Protein AF-A0A7X5YCI5-F1 (afdb_monomer_lite)

Foldseek 3Di:
DDDDDDDDDDDDDDDDDPDDDPDDPQADAFAEEEEAAALVDDFQACAPQAQPLFFPVCRNVQRNVFQVLQQVLNVVHYPHYDYDYLAPDDPVVCVVGLEYEYLHHHQFPPPDPVVVCPPDDDDDPDPSHYDFVVCQLLTARDDLPDFHQYEYAFCCQQRNCRLVQALSHFFDQFFWQKWFPAPCVPQLNVDPDDFDFDWDWAQDAPQQLDALNNLLPARTGTITGFWQFIQQQQVSRGDGTFGWGDQALQCPPNQKDARIGGRGNHYRSIGCWMGHQSYTYNRHHDRNVGTDPNNSSSVVSVRVVSSVRGRRHGQFGFQAPQQHDLVSLVSLLCLPDPVSLVSSLNRLVSNQVVLVVLLVVVVVCVVVVHDDRSVSVSRNPDDRDDSDDSQVSNCVHCVVVCVVVVHPDSVSVSVVSVLQSQQWADRQFDRPIDGNPLCVVVVHGQFPCVLLVCLLVLCPDDPVSNVSSVVSCVQAEPDDDPHSVVSVVVCVVQVVQWGFGRSRRSYTTRSVVGDRSDSDPPPDDDADSQRQWDWDWEDDPQKIKIKIFGHAQKKKWCFQAPDRPFKHKDKDKDADPQKDFPDDKAFDWFDQDPVGSRTGIDHGMGMIMTGMGGRPPGRADWMKMWIWIWMDGPRGIHPIGTDIDTHHDD

InterPro domains:
  IPR028250 Thiol:disulfide interchange protein DsbD, N-terminal domain [PF11412] (538-647)
  IPR036929 Thiol:disulfide interchange protein DsbD, N-terminal domain superfamily [G3DSA:2.60.40.1250] (527-650)

Secondary structure (DSSP, 8-state):
------------------------SS-EEEEEEEEE--TTSPPPPSBTTTBTTS-HHHHHHHHHHHHHHHHHHHHHHEEEEEEEEGGG--GGGGGG-SEEEESSPPPPSBS-HHHHHHHH-SS----TT---HHHHHHSB-S-TT----EEEETTHHHHHTTTTT-SS--SEEEE-SEEES--TTSGGGTSSS------EEEEPPTTTTSSGGGTT--SEEEEEE-BSS-TTTSGGG----EEEB--TTTTGGGSEEEEEEESSSS-TT-BSEEEETTEEEE-----GGGB-HHHHHHHHHHHHHHGGGTT---SS--SSTTBPPTHHHHHHHHTTSHHHHHHHHHHHHHHHHHHHHHHHHHHHHHHTTPPPPHHHHHHHSSPPPP---HHHHHHHHHHHHHHHTT-SSHHHHHHHHHHHGGGEEE-BSSS-EEE-HHHHHHT--TT-THHHHHHHHHTTS-HHHHHHHHHHHHHH-S---SSHHHHHHHHHHHGGGEEEETTTTSEEEETTT-PPP----TT--S--SSS-EEEEEEEETTEEEEEEEE-TT-EEEEE-TTT----B-EEEEEPPTTEEE-SS-B-PPPEEPSS-TTSEEEESEEEEEEEEEE-TTS--SEEEEEEEE-EE-SS-BPPPEEEEEEEE--

Radius of gyration: 28.03 Å; chains: 1; bounding box: 69×116×70 Å

Sequence (650 aa):
MKGIVLCLMFVTLFLVAGGCHRGTDGKQGLKVLYVGFNPDRELPPRNFAHGAGIAESRYEKDMRERMPAFEKLLKQYFVKVQTVDARDYEESMTEEFDVIVFDGVPEPVYPKQEEAETELAPVAKKLADVVDTKALFAAHYFSDQYNKPTLFVGDKAGILGAALGLKLNWYCRCLDAHAYDVRGDHPIFQGPLPVDMTYERRLAPSSAISGVEGVTTPGVMDMWRVQTEGYREGGRERYRQGLVAFGDGFEENGDGERIAGGVSDKYRNAVAIGRHGNFFMWGFAADPNYMTETAQRVFINAICYISKFDGKVPVTRKYENGYVTREKLRQQLALFERDTFEHYREARMTYNEKLMELKREVEDLNAAGKEVPGDLMGQAWPQPQKVMEYEEYLNSYLKRDRERAGCSDAEEYRVYLKENMDYFYGGTGNFSFRVDRDLKQLGIAVGDVKGLERAIELLEGSPEEREKGERLLARYSMENFSTAAEWKTWLDEVRDRLIFSEACGYKFVDKVKGMAINWIDKTQGGVQQDNPVSVLAMRIGKEIQVQFTMKEGFHIYANSGEEGAYVLTDVKFEYPRGIEPDGKLKVPEGKAYEADSKVKIYEKKVTLVQPVKVIPADNKGVIICTVTYQACDDMICMPPVTEEIEVINL

pLDDT: mean 86.97, std 15.8, range [31.59, 98.94]

Organism: NCBI:txid1472417

Structure (mmCIF, N/CA/C/O backbone):
data_AF-A0A7X5YCI5-F1
#
_entry.id   AF-A0A7X5YCI5-F1
#
loop_
_atom_site.group_PDB
_atom_site.id
_atom_site.type_symbol
_atom_site.label_atom_id
_atom_site.label_alt_id
_atom_site.label_comp_id
_atom_site.label_asym_id
_atom_site.label_entity_id
_atom_site.label_seq_id
_atom_site.pdbx_PDB_ins_code
_atom_site.Cartn_x
_atom_site.Cartn_y
_atom_site.Cartn_z
_atom_site.occupancy
_atom_site.B_iso_or_equiv
_atom_site.auth_seq_id
_atom_site.auth_comp_id
_atom_site.auth_asym_id
_atom_site.auth_atom_id
_atom_site.pdbx_PDB_model_num
ATOM 1 N N . MET A 1 1 ? 21.702 -68.987 7.367 1.00 32.66 1 MET A N 1
ATOM 2 C CA . MET A 1 1 ? 22.546 -69.324 6.199 1.00 32.66 1 MET A CA 1
ATOM 3 C C . MET A 1 1 ? 21.652 -69.390 4.968 1.00 32.66 1 MET A C 1
ATOM 5 O O . MET A 1 1 ? 20.664 -70.097 5.043 1.00 32.66 1 MET A O 1
ATOM 9 N N . LYS A 1 2 ? 21.979 -68.589 3.937 1.00 34.81 2 LYS A N 1
ATOM 10 C CA . LYS A 1 2 ? 21.773 -68.738 2.470 1.00 34.81 2 LYS A CA 1
ATOM 11 C C . LYS A 1 2 ? 20.627 -69.670 1.981 1.00 34.81 2 LYS A C 1
ATOM 13 O O . LYS A 1 2 ? 20.620 -70.827 2.357 1.00 34.81 2 LYS A O 1
ATOM 18 N N . GLY A 1 3 ? 19.727 -69.303 1.060 1.00 33.97 3 GLY A N 1
ATOM 19 C CA . GLY A 1 3 ? 19.603 -68.102 0.234 1.00 33.97 3 GLY A CA 1
ATOM 20 C C . GLY A 1 3 ? 18.563 -68.235 -0.904 1.00 33.97 3 GLY A C 1
ATOM 21 O O . GLY A 1 3 ? 17.987 -69.295 -1.101 1.00 33.97 3 GLY A O 1
ATOM 22 N N . ILE A 1 4 ? 18.434 -67.120 -1.641 1.00 40.03 4 ILE A N 1
ATOM 23 C CA . ILE A 1 4 ? 18.065 -66.926 -3.064 1.00 40.03 4 ILE A CA 1
ATOM 24 C C . ILE A 1 4 ? 16.577 -67.039 -3.496 1.00 40.03 4 ILE A C 1
ATOM 26 O O . ILE A 1 4 ? 16.079 -68.096 -3.854 1.00 40.03 4 ILE A O 1
ATOM 30 N N . VAL A 1 5 ? 15.925 -65.862 -3.504 1.00 40.59 5 VAL A N 1
ATOM 31 C CA . VAL A 1 5 ? 15.206 -65.153 -4.601 1.00 40.59 5 VAL A CA 1
ATOM 32 C C . VAL A 1 5 ? 14.503 -65.969 -5.702 1.00 40.59 5 VAL A C 1
ATOM 34 O O . VAL A 1 5 ? 15.175 -66.493 -6.583 1.00 40.59 5 VAL A O 1
ATOM 37 N N . LEU A 1 6 ? 13.163 -65.867 -5.761 1.00 32.28 6 LEU A N 1
ATOM 38 C CA . LEU A 1 6 ? 12.373 -65.525 -6.964 1.00 32.28 6 LEU A CA 1
ATOM 39 C C . LEU A 1 6 ? 10.900 -65.275 -6.556 1.00 32.28 6 LEU A C 1
ATOM 41 O O . LEU A 1 6 ? 10.230 -66.207 -6.125 1.00 32.28 6 LEU A O 1
ATOM 45 N N . CYS A 1 7 ? 10.373 -64.054 -6.693 1.00 32.34 7 CYS A N 1
ATOM 46 C CA . CYS A 1 7 ? 8.926 -63.805 -6.601 1.00 32.34 7 CYS A CA 1
ATOM 47 C C . CYS A 1 7 ? 8.469 -63.018 -7.829 1.00 32.34 7 CYS A C 1
ATOM 49 O O . CYS A 1 7 ? 8.854 -61.867 -8.028 1.00 32.34 7 CYS A O 1
ATOM 51 N N . LEU A 1 8 ? 7.696 -63.710 -8.666 1.00 32.16 8 LEU A N 1
ATOM 52 C CA . LEU A 1 8 ? 7.085 -63.231 -9.896 1.00 32.16 8 LEU A CA 1
ATOM 53 C C . LEU A 1 8 ? 5.901 -62.294 -9.622 1.00 32.16 8 LEU A C 1
ATOM 55 O O . LEU A 1 8 ? 5.153 -62.453 -8.660 1.00 32.16 8 LEU A O 1
ATOM 59 N N . MET A 1 9 ? 5.754 -61.352 -10.550 1.00 32.72 9 MET A N 1
ATOM 60 C CA . MET A 1 9 ? 4.709 -60.344 -10.689 1.00 32.72 9 MET A CA 1
ATOM 61 C C . MET A 1 9 ? 3.277 -60.893 -10.587 1.00 32.72 9 MET A C 1
ATOM 63 O O . MET A 1 9 ? 2.919 -61.846 -11.274 1.00 32.72 9 MET A O 1
ATOM 67 N N . PHE A 1 10 ? 2.430 -60.164 -9.860 1.00 33.22 10 PHE A N 1
ATOM 68 C CA . PHE A 1 10 ? 0.986 -60.099 -10.086 1.00 33.22 10 PHE A CA 1
ATOM 69 C C . PHE A 1 10 ? 0.572 -58.621 -10.049 1.00 33.22 10 PHE A C 1
ATOM 71 O O . PHE A 1 10 ? 0.452 -58.028 -8.982 1.00 33.22 10 PHE A O 1
ATOM 78 N N . VAL A 1 11 ? 0.387 -58.013 -11.222 1.00 33.44 11 VAL A N 1
ATOM 79 C CA . VAL A 1 11 ? -0.356 -56.754 -11.376 1.00 33.44 11 VAL A CA 1
ATOM 80 C C . VAL A 1 11 ? -1.440 -57.027 -12.406 1.00 33.44 11 VAL A C 1
ATOM 82 O O . VAL A 1 11 ? -1.183 -57.141 -13.602 1.00 33.44 11 VAL A O 1
ATOM 85 N N . THR A 1 12 ? -2.656 -57.214 -11.908 1.00 35.19 12 THR A N 1
ATOM 86 C CA . THR A 1 12 ? -3.876 -57.358 -12.696 1.00 35.19 12 THR A CA 1
ATOM 87 C C . THR A 1 12 ? -4.297 -56.011 -13.274 1.00 35.19 12 THR A C 1
ATOM 89 O O . THR A 1 12 ? -4.582 -55.065 -12.543 1.00 35.19 12 THR A O 1
ATOM 92 N N . LEU A 1 13 ? -4.349 -55.979 -14.606 1.00 33.69 13 LEU A N 1
ATOM 93 C CA . LEU A 1 13 ? -5.060 -55.027 -15.454 1.00 33.69 13 LEU A CA 1
ATOM 94 C C . LEU A 1 13 ? -6.513 -54.814 -14.988 1.00 33.69 13 LEU A C 1
ATOM 96 O O . LEU A 1 13 ? -7.266 -55.779 -14.880 1.00 33.69 13 LEU A O 1
ATOM 100 N N . PHE A 1 14 ? -6.934 -53.553 -14.890 1.00 33.94 14 PHE A N 1
ATOM 101 C CA . PHE A 1 14 ? -8.305 -53.141 -15.203 1.00 33.94 14 PHE A CA 1
ATOM 102 C C . PHE A 1 14 ? -8.245 -51.994 -16.221 1.00 33.94 14 PHE A C 1
ATOM 104 O O . PHE A 1 14 ? -7.884 -50.865 -15.902 1.00 33.94 14 PHE A O 1
ATOM 111 N N . LEU A 1 15 ? -8.556 -52.335 -17.474 1.00 37.44 15 LEU A N 1
ATOM 112 C CA . LEU A 1 15 ? -8.739 -51.447 -18.623 1.00 37.44 15 LEU A CA 1
ATOM 113 C C . LEU A 1 15 ? -10.242 -51.299 -18.882 1.00 37.44 15 LEU A C 1
ATOM 115 O O . LEU A 1 15 ? -10.811 -52.204 -19.477 1.00 37.44 15 LEU A O 1
ATOM 119 N N . VAL A 1 16 ? -10.853 -50.183 -18.468 1.00 35.78 16 VAL A N 1
ATOM 120 C CA . VAL A 1 16 ? -12.073 -49.536 -19.020 1.00 35.78 16 VAL A CA 1
ATOM 121 C C . VAL A 1 16 ? -12.064 -48.119 -18.398 1.00 35.78 16 VAL A C 1
ATOM 123 O O . VAL A 1 16 ? -11.967 -48.026 -17.185 1.00 35.78 16 VAL A O 1
ATOM 126 N N . ALA A 1 17 ? -12.068 -46.959 -19.059 1.00 35.44 17 ALA A N 1
ATOM 127 C CA . ALA A 1 17 ? -12.526 -46.548 -20.374 1.00 35.44 17 ALA A CA 1
ATOM 128 C C . ALA A 1 17 ? -11.568 -45.499 -20.977 1.00 35.44 17 ALA A C 1
ATOM 130 O O . ALA A 1 17 ? -11.385 -44.416 -20.426 1.00 35.44 17 ALA A O 1
ATOM 131 N N . GLY A 1 18 ? -11.019 -45.787 -22.157 1.00 39.62 18 GLY A N 1
ATOM 132 C CA . GLY A 1 18 ? -10.492 -44.767 -23.062 1.00 39.62 18 GLY A CA 1
ATOM 133 C C . GLY A 1 18 ? -11.633 -44.215 -23.910 1.00 39.62 18 GLY A C 1
ATOM 134 O O . GLY A 1 18 ? -11.788 -44.605 -25.063 1.00 39.62 18 GLY A O 1
ATOM 135 N N . GLY A 1 19 ? -12.471 -43.366 -23.316 1.00 31.59 19 GLY A N 1
ATOM 136 C CA . GLY A 1 19 ? -13.456 -42.569 -24.041 1.00 31.59 19 GLY A CA 1
ATOM 137 C C . GLY A 1 19 ? -12.802 -41.281 -24.527 1.00 31.59 19 GLY A C 1
ATOM 138 O O . GLY A 1 19 ? -12.311 -40.496 -23.722 1.00 31.59 19 GLY A O 1
ATOM 139 N N . CYS A 1 20 ? -12.773 -41.076 -25.842 1.00 39.09 20 CYS A N 1
ATOM 140 C CA . CYS A 1 20 ? -12.278 -39.869 -26.491 1.00 39.09 20 CYS A CA 1
ATOM 141 C C . CYS A 1 20 ? -12.806 -38.584 -25.826 1.00 39.09 20 CYS A C 1
ATOM 143 O O . CYS A 1 20 ? -13.998 -38.298 -25.893 1.00 39.09 20 CYS A O 1
ATOM 145 N N . HIS A 1 21 ? -11.907 -37.770 -25.276 1.00 36.16 21 HIS A N 1
ATOM 146 C CA . HIS A 1 21 ? -12.060 -36.316 -25.237 1.00 36.16 21 HIS A CA 1
ATOM 147 C C . HIS A 1 21 ? -10.910 -35.728 -26.053 1.00 36.16 21 HIS A C 1
ATOM 149 O O . HIS A 1 21 ? -9.754 -35.729 -25.639 1.00 36.16 21 HIS A O 1
ATOM 155 N N . ARG A 1 22 ? -11.225 -35.289 -27.274 1.00 42.12 22 ARG A N 1
ATOM 156 C CA . ARG A 1 22 ? -10.353 -34.405 -28.049 1.00 42.12 22 ARG A CA 1
ATOM 157 C C . ARG A 1 22 ? -10.450 -33.003 -27.440 1.00 42.12 22 ARG A C 1
ATOM 159 O O . ARG A 1 22 ? -11.553 -32.472 -27.381 1.00 42.12 22 ARG A O 1
ATOM 166 N N . GLY A 1 23 ? -9.303 -32.409 -27.097 1.00 42.78 23 GLY A N 1
ATOM 167 C CA . GLY A 1 23 ? -9.104 -30.959 -27.203 1.00 42.78 23 GLY A CA 1
ATOM 168 C C . GLY A 1 23 ? -8.882 -30.150 -25.921 1.00 42.78 23 GLY A C 1
ATOM 169 O O . GLY A 1 23 ? -9.592 -29.174 -25.725 1.00 42.78 23 GLY A O 1
ATOM 170 N N . THR A 1 24 ? -7.864 -30.461 -25.112 1.00 45.19 24 THR A N 1
ATOM 171 C CA . THR A 1 24 ? -7.159 -29.442 -24.302 1.00 45.19 24 THR A CA 1
ATOM 172 C C . THR A 1 24 ? -5.670 -29.800 -24.247 1.00 45.19 24 THR A C 1
ATOM 174 O O . THR A 1 24 ? -5.289 -30.727 -23.537 1.00 45.19 24 THR A O 1
ATOM 177 N N . ASP A 1 25 ? -4.831 -29.096 -25.010 1.00 59.00 25 ASP A N 1
ATOM 178 C CA . ASP A 1 25 ? -3.378 -29.322 -25.148 1.00 59.00 25 ASP A CA 1
ATOM 179 C C . ASP A 1 25 ? -2.584 -28.965 -23.867 1.00 59.00 25 ASP A C 1
ATOM 181 O O . ASP A 1 25 ? -1.741 -28.074 -23.874 1.00 59.00 25 ASP A O 1
ATOM 185 N N . GLY A 1 26 ? -2.888 -29.584 -22.721 1.00 75.69 26 GLY A N 1
ATOM 186 C CA . GLY A 1 26 ? -2.197 -29.315 -21.447 1.00 75.69 26 GLY A CA 1
ATOM 187 C C . GLY A 1 26 ? -2.470 -27.936 -20.826 1.00 75.69 26 GLY A C 1
ATOM 188 O O . GLY A 1 26 ? -1.809 -27.559 -19.860 1.00 75.69 26 GLY A O 1
ATOM 189 N N . LYS A 1 27 ? -3.440 -27.181 -21.358 1.00 92.69 27 LYS A N 1
ATOM 190 C CA . LYS A 1 27 ? -3.875 -25.889 -20.809 1.00 92.69 27 LYS A CA 1
ATOM 191 C C . LYS A 1 27 ? -4.635 -26.052 -19.491 1.00 92.69 27 LYS A C 1
ATOM 193 O O . LYS A 1 27 ? -5.327 -27.045 -19.277 1.00 92.69 27 LYS A O 1
ATOM 198 N N . GLN A 1 28 ? -4.561 -25.030 -18.647 1.00 94.69 28 GLN A N 1
ATOM 199 C CA . GLN A 1 28 ? -5.365 -24.890 -17.439 1.00 94.69 28 GLN A CA 1
ATOM 200 C C . GLN A 1 28 ? -6.836 -24.693 -17.824 1.00 94.69 28 GLN A C 1
ATOM 202 O O . GLN A 1 28 ? -7.154 -23.875 -18.690 1.00 94.69 28 GLN A O 1
ATOM 207 N N . GLY A 1 29 ? -7.737 -25.419 -17.160 1.00 96.00 29 GLY A N 1
ATOM 208 C CA . GLY A 1 29 ? -9.180 -25.430 -17.442 1.00 96.00 29 GLY A CA 1
ATOM 209 C C . GLY A 1 29 ? -9.943 -24.151 -17.076 1.00 96.00 29 GLY A C 1
ATOM 210 O O . GLY A 1 29 ? -11.144 -24.230 -16.857 1.00 96.00 29 GLY A O 1
ATOM 211 N N . LEU A 1 30 ? -9.263 -23.005 -16.985 1.00 98.12 30 LEU A N 1
ATOM 212 C CA . LEU A 1 30 ? -9.843 -21.715 -16.618 1.00 98.12 30 LEU A CA 1
ATOM 213 C C . LEU A 1 30 ? -10.187 -20.876 -17.852 1.00 98.12 30 LEU A C 1
ATOM 215 O O . LEU A 1 30 ? -9.496 -20.914 -18.878 1.00 98.12 30 LEU A O 1
ATOM 219 N N . LYS A 1 31 ? -11.240 -20.076 -17.716 1.00 98.75 31 LYS A N 1
ATOM 220 C CA . LYS A 1 31 ? -11.657 -19.025 -18.638 1.00 98.75 31 LYS A CA 1
ATOM 221 C C . LYS A 1 31 ? -11.234 -17.677 -18.066 1.00 98.75 31 LYS A C 1
ATOM 223 O O . LYS A 1 31 ? -11.648 -17.316 -16.967 1.00 98.75 31 LYS A O 1
ATOM 228 N N . VAL A 1 32 ? -10.440 -16.925 -18.820 1.00 98.88 32 VAL A N 1
ATOM 229 C CA . VAL A 1 32 ? -9.883 -15.642 -18.374 1.00 98.88 32 VAL A CA 1
ATOM 230 C C . VAL A 1 32 ? -10.398 -14.500 -19.246 1.00 98.88 32 VAL A C 1
ATOM 232 O O . VAL A 1 32 ? -10.295 -14.566 -20.474 1.00 98.88 32 VAL A O 1
ATOM 235 N N . LEU A 1 33 ? -10.926 -13.452 -18.613 1.00 98.88 33 LEU A N 1
ATOM 236 C CA . LEU A 1 33 ? -11.211 -12.172 -19.264 1.00 98.88 33 LEU A CA 1
ATOM 237 C C . LEU A 1 33 ? -10.073 -11.202 -18.953 1.00 98.88 33 LEU A C 1
ATOM 239 O O . LEU A 1 33 ? -9.751 -10.981 -17.789 1.00 98.88 33 LEU A O 1
ATOM 243 N N . TYR A 1 34 ? -9.469 -10.621 -19.982 1.00 98.88 34 TYR A N 1
ATOM 244 C CA . TYR A 1 34 ? -8.473 -9.564 -19.848 1.00 98.88 34 TYR A CA 1
ATOM 245 C C . TYR A 1 34 ? -9.084 -8.220 -20.251 1.00 98.88 34 TYR A C 1
ATOM 247 O O . TYR A 1 34 ? -9.589 -8.065 -21.363 1.00 98.88 34 TYR A O 1
ATOM 255 N N . VAL A 1 35 ? -9.007 -7.246 -19.349 1.00 98.69 35 VAL A N 1
ATOM 256 C CA . VAL A 1 35 ? -9.522 -5.887 -19.517 1.00 98.69 35 VAL A CA 1
ATOM 257 C C . VAL A 1 35 ? -8.336 -4.934 -19.674 1.00 98.69 35 VAL A C 1
ATOM 259 O O . VAL A 1 35 ? -7.543 -4.753 -18.745 1.00 98.69 35 VAL A O 1
ATOM 262 N N . GLY A 1 36 ? -8.203 -4.328 -20.854 1.00 97.56 36 GLY A N 1
ATOM 263 C CA . GLY A 1 36 ? -7.086 -3.444 -21.214 1.00 97.56 36 GLY A CA 1
ATOM 264 C C . GLY A 1 36 ? -7.482 -2.445 -22.301 1.00 97.56 36 GLY A C 1
ATOM 265 O O . GLY A 1 36 ? -8.660 -2.188 -22.484 1.00 97.56 36 GLY A O 1
ATOM 266 N N . PHE A 1 37 ? -6.534 -1.887 -23.056 1.00 96.19 37 PHE A N 1
ATOM 267 C CA . PHE A 1 37 ? -6.850 -0.982 -24.175 1.00 96.19 37 PHE A CA 1
ATOM 268 C C . PHE A 1 37 ? -6.621 -1.646 -25.528 1.00 96.19 37 PHE A C 1
ATOM 270 O O . PHE A 1 37 ? -5.567 -2.241 -25.752 1.00 96.19 37 PHE A O 1
ATOM 277 N N . ASN A 1 38 ? -7.609 -1.546 -26.421 1.00 96.56 38 ASN A N 1
ATOM 278 C CA . ASN A 1 38 ? -7.503 -2.085 -27.768 1.00 96.56 38 ASN A CA 1
ATOM 279 C C . ASN A 1 38 ? -6.543 -1.211 -28.602 1.00 96.56 38 ASN A C 1
ATOM 281 O O . ASN A 1 38 ? -6.820 -0.020 -28.780 1.00 96.56 38 ASN A O 1
ATOM 285 N N . PRO A 1 39 ? -5.444 -1.776 -29.143 1.00 95.44 39 PRO A N 1
ATOM 286 C CA . PRO A 1 39 ? -4.455 -1.016 -29.905 1.00 95.44 39 PRO A CA 1
ATOM 287 C C . PRO A 1 39 ? -4.976 -0.453 -31.233 1.00 95.44 39 PRO A C 1
ATOM 289 O O . PRO A 1 39 ? -4.346 0.456 -31.771 1.00 95.44 39 PRO A O 1
ATOM 292 N N . ASP A 1 40 ? -6.096 -0.960 -31.754 1.00 95.00 40 ASP A N 1
ATOM 293 C CA . ASP A 1 40 ? -6.709 -0.496 -33.006 1.00 95.00 40 ASP A CA 1
ATOM 294 C C . ASP A 1 40 ? -7.620 0.729 -32.808 1.00 95.00 40 ASP A C 1
ATOM 296 O O . ASP A 1 40 ? -8.069 1.343 -33.779 1.00 95.00 40 ASP A O 1
ATOM 300 N N . ARG A 1 41 ? -7.909 1.100 -31.554 1.00 95.00 41 ARG A N 1
ATOM 301 C CA . ARG A 1 41 ? -8.683 2.298 -31.203 1.00 95.00 41 ARG A CA 1
ATOM 302 C C . ARG A 1 41 ? -7.755 3.469 -30.880 1.00 95.00 41 ARG A C 1
ATOM 304 O O . ARG A 1 41 ? -6.540 3.326 -30.740 1.00 95.00 41 ARG A O 1
ATOM 311 N N . GLU A 1 42 ? -8.351 4.650 -30.733 1.00 92.75 42 GLU A N 1
ATOM 312 C CA . GLU A 1 42 ? -7.660 5.786 -30.132 1.00 92.75 42 GLU A CA 1
ATOM 313 C C . GLU A 1 42 ? -7.199 5.407 -28.720 1.00 92.75 42 GLU A C 1
ATOM 315 O O . GLU A 1 42 ? -7.994 4.919 -27.898 1.00 92.75 42 GLU A O 1
ATOM 320 N N . LEU A 1 43 ? -5.898 5.584 -28.486 1.00 91.25 43 LEU A N 1
ATOM 321 C CA . LEU A 1 43 ? -5.281 5.332 -27.195 1.00 91.25 43 LEU A CA 1
ATOM 322 C C . LEU A 1 43 ? -5.766 6.381 -26.199 1.00 91.25 43 LEU A C 1
ATOM 324 O O . LEU A 1 43 ? -5.955 7.538 -26.584 1.00 91.25 43 LEU A O 1
ATOM 328 N N . PRO A 1 44 ? -5.935 6.014 -24.920 1.00 89.12 44 PRO A N 1
ATOM 329 C CA . PRO A 1 44 ? -6.149 7.029 -23.910 1.00 89.12 44 PRO A CA 1
ATOM 330 C C . PRO A 1 44 ? -4.962 8.012 -23.888 1.00 89.12 44 PRO A C 1
ATOM 332 O O . PRO A 1 44 ? -3.862 7.681 -24.335 1.00 89.12 44 PRO A O 1
ATOM 335 N N . PRO A 1 45 ? -5.166 9.228 -23.374 1.00 85.50 45 PRO A N 1
ATOM 336 C CA . PRO A 1 45 ? -4.083 10.175 -23.171 1.00 85.50 45 PRO A CA 1
ATOM 337 C C . PRO A 1 45 ? -3.129 9.701 -22.069 1.00 85.50 45 PRO A C 1
ATOM 339 O O . PRO A 1 45 ? -3.526 9.007 -21.125 1.00 85.50 45 PRO A O 1
ATOM 342 N N . ARG A 1 46 ? -1.855 10.105 -22.158 1.00 86.25 46 ARG A N 1
ATOM 343 C CA . ARG A 1 46 ? -0.848 9.801 -21.131 1.00 86.25 46 ARG A CA 1
ATOM 344 C C . ARG A 1 46 ? -1.117 10.644 -19.891 1.00 86.25 46 ARG A C 1
ATOM 346 O O . ARG A 1 46 ? -0.709 11.799 -19.810 1.00 86.25 46 ARG A O 1
ATOM 353 N N . ASN A 1 47 ? -1.760 10.040 -18.904 1.00 83.00 47 ASN A N 1
ATOM 354 C CA . ASN A 1 47 ? -2.214 10.718 -17.699 1.00 83.00 47 ASN A CA 1
ATOM 355 C C . ASN A 1 47 ? -2.036 9.826 -16.464 1.00 83.00 47 ASN A C 1
ATOM 357 O O . ASN A 1 47 ? -1.422 8.760 -16.520 1.00 83.00 47 ASN A O 1
ATOM 361 N N . PHE A 1 48 ? -2.564 10.263 -15.321 1.00 80.94 48 PHE A N 1
ATOM 362 C CA . PHE A 1 48 ? -2.422 9.531 -14.067 1.00 80.94 48 PHE A CA 1
ATOM 363 C C . PHE A 1 48 ? -2.976 8.095 -14.119 1.00 80.94 48 PHE A C 1
ATOM 365 O O . PHE A 1 48 ? -2.330 7.190 -13.586 1.00 80.94 48 PHE A O 1
ATOM 372 N N . ALA A 1 49 ? -4.128 7.891 -14.767 1.00 84.06 49 ALA A N 1
ATOM 373 C CA . ALA A 1 49 ? -4.785 6.591 -14.901 1.00 84.06 49 ALA A CA 1
ATOM 374 C C . ALA A 1 49 ? -4.122 5.699 -15.968 1.00 84.06 49 ALA A C 1
ATOM 376 O O . ALA A 1 49 ? -4.185 4.466 -15.881 1.00 84.06 49 ALA A O 1
ATOM 377 N N . HIS A 1 50 ? -3.458 6.307 -16.959 1.00 86.94 50 HIS A N 1
ATOM 378 C CA . HIS A 1 50 ? -2.904 5.619 -18.123 1.00 86.94 50 HIS A CA 1
ATOM 379 C C . HIS A 1 50 ? -1.445 6.005 -18.376 1.00 86.94 50 HIS A C 1
ATOM 381 O O . HIS A 1 50 ? -1.137 7.057 -18.932 1.00 86.94 50 HIS A O 1
ATOM 387 N N . GLY A 1 51 ? -0.535 5.099 -18.011 1.00 78.31 51 GLY A N 1
ATOM 388 C CA . GLY A 1 51 ? 0.890 5.214 -18.327 1.00 78.31 51 GLY A CA 1
ATOM 389 C C . GLY A 1 51 ? 1.606 6.368 -17.627 1.00 78.31 51 GLY A C 1
ATOM 390 O O . GLY A 1 51 ? 2.657 6.802 -18.090 1.00 78.31 51 GLY A O 1
ATOM 391 N N . ALA A 1 52 ? 1.098 6.879 -16.505 1.00 77.56 52 ALA A N 1
ATOM 392 C CA . ALA A 1 52 ? 1.895 7.790 -15.697 1.00 77.56 52 ALA A CA 1
ATOM 393 C C . ALA A 1 52 ? 3.165 7.101 -15.168 1.00 77.56 52 ALA A C 1
ATOM 395 O O . ALA A 1 52 ? 3.184 5.918 -14.836 1.00 77.56 52 ALA A O 1
ATOM 396 N N . GLY A 1 53 ? 4.253 7.869 -15.121 1.00 77.44 53 GLY A N 1
ATOM 397 C CA . GLY A 1 53 ? 5.578 7.375 -14.748 1.00 77.44 53 GLY A CA 1
ATOM 398 C C . GLY A 1 53 ? 6.417 6.867 -15.924 1.00 77.44 53 GLY A C 1
ATOM 399 O O . GLY A 1 53 ? 7.636 6.966 -15.833 1.00 77.44 53 GLY A O 1
ATOM 400 N N . ILE A 1 54 ? 5.826 6.439 -17.047 1.00 87.25 54 ILE A N 1
ATOM 401 C CA . ILE A 1 54 ? 6.599 6.049 -18.242 1.00 87.25 54 ILE A CA 1
ATOM 402 C C . ILE A 1 54 ? 7.148 7.279 -18.982 1.00 87.25 54 ILE A C 1
ATOM 404 O O . ILE A 1 54 ? 6.559 8.367 -18.933 1.00 87.25 54 ILE A O 1
ATOM 408 N N . ALA A 1 55 ? 8.276 7.119 -19.674 1.00 87.50 55 ALA A N 1
ATOM 409 C CA . ALA A 1 55 ? 8.770 8.122 -20.609 1.00 87.50 55 ALA A CA 1
ATOM 410 C C . ALA A 1 55 ? 7.775 8.358 -21.758 1.00 87.50 55 ALA A C 1
ATOM 412 O O . ALA A 1 55 ? 7.217 7.416 -22.321 1.00 87.50 55 ALA A O 1
ATOM 413 N N . GLU A 1 56 ? 7.585 9.622 -22.141 1.00 86.94 56 GLU A N 1
ATOM 414 C CA . GLU A 1 56 ? 6.666 10.012 -23.220 1.00 86.94 56 GLU A CA 1
ATOM 415 C C . GLU A 1 56 ? 6.997 9.311 -24.544 1.00 86.94 56 GLU A C 1
ATOM 417 O O . GLU A 1 56 ? 6.099 8.801 -25.208 1.00 86.94 56 GLU A O 1
ATOM 422 N N . SER A 1 57 ? 8.288 9.173 -24.858 1.00 89.94 57 SER A N 1
ATOM 423 C CA . SER A 1 57 ? 8.783 8.472 -26.049 1.00 89.94 57 SER A CA 1
ATOM 424 C C . SER A 1 57 ? 8.410 6.986 -26.108 1.00 89.94 57 SER A C 1
ATOM 426 O O . SER A 1 57 ? 8.459 6.391 -27.181 1.00 89.94 57 SER A O 1
ATOM 428 N N . ARG A 1 58 ? 8.039 6.375 -24.976 1.00 91.88 58 ARG A N 1
ATOM 429 C CA . ARG A 1 58 ? 7.667 4.957 -24.885 1.00 91.88 58 ARG A CA 1
ATOM 430 C C . ARG A 1 58 ? 6.167 4.722 -24.784 1.00 91.88 58 ARG A C 1
ATOM 432 O O . ARG A 1 58 ? 5.732 3.599 -25.017 1.00 91.88 58 ARG A O 1
ATOM 439 N N . TYR A 1 59 ? 5.389 5.752 -24.452 1.00 92.62 59 TYR A N 1
ATOM 440 C CA . TYR A 1 59 ? 3.979 5.610 -24.095 1.00 92.62 59 TYR A CA 1
ATOM 441 C C . TYR A 1 59 ? 3.147 4.926 -25.180 1.00 92.62 59 TYR A C 1
ATOM 443 O O . TYR A 1 59 ? 2.472 3.940 -24.900 1.00 92.62 59 TYR A O 1
ATOM 451 N N . GLU A 1 60 ? 3.209 5.424 -26.417 1.00 94.25 60 GLU A N 1
ATOM 452 C CA . GLU A 1 60 ? 2.390 4.884 -27.505 1.00 94.25 60 GLU A CA 1
ATOM 453 C C . GLU A 1 60 ? 2.727 3.416 -27.785 1.00 94.25 60 GLU A C 1
ATOM 455 O O . GLU A 1 60 ? 1.828 2.582 -27.887 1.00 94.25 60 GLU A O 1
ATOM 460 N N . LYS A 1 61 ? 4.024 3.093 -27.863 1.00 94.50 61 LYS A N 1
ATOM 461 C CA . LYS A 1 61 ? 4.484 1.723 -28.095 1.00 94.50 61 LYS A CA 1
ATOM 462 C C . LYS A 1 61 ? 4.027 0.789 -26.973 1.00 94.50 61 LYS A C 1
ATOM 464 O O . LYS A 1 61 ? 3.427 -0.239 -27.267 1.00 94.50 61 LYS A O 1
ATOM 469 N N . ASP A 1 62 ? 4.266 1.171 -25.716 1.00 93.81 62 ASP A N 1
ATOM 470 C CA . ASP A 1 62 ? 3.819 0.420 -24.537 1.00 93.81 62 ASP A CA 1
ATOM 471 C C . ASP A 1 62 ? 2.309 0.168 -24.627 1.00 93.81 62 ASP A C 1
ATOM 473 O O . ASP A 1 62 ? 1.877 -0.974 -24.724 1.00 93.81 62 ASP A O 1
ATOM 477 N N . MET A 1 63 ? 1.491 1.213 -24.742 1.00 94.56 63 MET A N 1
ATOM 478 C CA . MET A 1 63 ? 0.033 1.067 -24.774 1.00 94.56 63 MET A CA 1
ATOM 479 C C . MET A 1 63 ? -0.485 0.176 -25.914 1.00 94.56 63 MET A C 1
ATOM 481 O O . MET A 1 63 ? -1.455 -0.551 -25.701 1.00 94.56 63 MET A O 1
ATOM 485 N N . ARG A 1 64 ? 0.153 0.184 -27.093 1.00 96.00 64 ARG A N 1
ATOM 486 C CA . ARG A 1 64 ? -0.253 -0.677 -28.218 1.00 96.00 64 ARG A CA 1
ATOM 487 C C . ARG A 1 64 ? 0.168 -2.138 -28.054 1.00 96.00 64 ARG A C 1
ATOM 489 O O . ARG A 1 64 ? -0.533 -3.029 -28.526 1.00 96.00 64 ARG A O 1
ATOM 496 N N . GLU A 1 65 ? 1.301 -2.408 -27.415 1.00 96.12 65 GLU A N 1
ATOM 497 C CA . GLU A 1 65 ? 1.850 -3.768 -27.320 1.00 96.12 65 GLU A CA 1
ATOM 498 C C . GLU A 1 65 ? 1.270 -4.573 -26.147 1.00 96.12 65 GLU A C 1
ATOM 500 O O . GLU A 1 65 ? 1.214 -5.803 -26.221 1.00 96.12 65 GLU A O 1
ATOM 505 N N . ARG A 1 66 ? 0.774 -3.901 -25.098 1.00 96.38 66 ARG A N 1
ATOM 506 C CA . ARG A 1 66 ? 0.305 -4.532 -23.850 1.00 96.38 66 ARG A CA 1
ATOM 507 C C . ARG A 1 66 ? -0.794 -5.575 -24.028 1.00 96.38 66 ARG A C 1
ATOM 509 O O . ARG A 1 66 ? -0.591 -6.735 -23.667 1.00 96.38 66 ARG A O 1
ATOM 516 N N . MET A 1 67 ? -1.954 -5.186 -24.566 1.00 98.25 67 MET A N 1
ATOM 517 C CA . MET A 1 67 ? -3.085 -6.111 -24.721 1.00 98.25 67 MET A CA 1
ATOM 518 C C . MET A 1 67 ? -2.711 -7.317 -25.603 1.00 98.25 67 MET A C 1
ATOM 520 O O . MET A 1 67 ? -2.937 -8.444 -25.156 1.00 98.25 67 MET A O 1
ATOM 524 N N . PRO A 1 68 ? -2.076 -7.142 -26.783 1.00 98.56 68 PRO A N 1
ATOM 525 C CA . PRO A 1 68 ? -1.592 -8.271 -27.579 1.00 98.56 68 PRO A CA 1
ATOM 526 C C . PRO A 1 68 ? -0.602 -9.182 -26.838 1.00 98.56 68 PRO A C 1
ATOM 528 O O . PRO A 1 68 ? -0.668 -10.406 -26.975 1.00 98.56 68 PRO A O 1
ATOM 531 N N . ALA A 1 69 ? 0.314 -8.616 -26.045 1.00 98.62 69 ALA A N 1
ATOM 532 C CA . ALA A 1 69 ? 1.297 -9.387 -25.288 1.00 98.62 69 ALA A CA 1
ATOM 533 C C . ALA A 1 69 ? 0.633 -10.259 -24.211 1.00 98.62 69 ALA A C 1
ATOM 535 O O . ALA A 1 69 ? 0.911 -11.461 -24.130 1.00 98.62 69 ALA A O 1
ATOM 536 N N . PHE A 1 70 ? -0.291 -9.688 -23.430 1.00 98.75 70 PHE A N 1
ATOM 537 C CA . PHE A 1 70 ? -1.082 -10.438 -22.452 1.00 98.75 70 PHE A CA 1
ATOM 538 C C . PHE A 1 70 ? -1.974 -11.482 -23.112 1.00 98.75 70 PHE A C 1
ATOM 540 O O . PHE A 1 70 ? -1.966 -12.635 -22.687 1.00 98.75 70 PHE A O 1
ATOM 547 N N . GLU A 1 71 ? -2.689 -11.133 -24.178 1.00 98.75 71 GLU A N 1
ATOM 548 C CA . GLU A 1 71 ? -3.534 -12.079 -24.903 1.00 98.75 71 GLU A CA 1
ATOM 549 C C . GLU A 1 71 ? -2.730 -13.290 -25.390 1.00 98.75 71 GLU A C 1
ATOM 551 O O . GLU A 1 71 ? -3.137 -14.438 -25.182 1.00 98.75 71 GLU A O 1
ATOM 556 N N . LYS A 1 72 ? -1.560 -13.042 -25.992 1.00 98.69 72 LYS A N 1
ATOM 557 C CA . LYS A 1 72 ? -0.649 -14.089 -26.457 1.00 98.69 72 LYS A CA 1
ATOM 558 C C . LYS A 1 72 ? -0.207 -14.992 -25.310 1.00 98.69 72 LYS A C 1
ATOM 560 O O . LYS A 1 72 ? -0.283 -16.210 -25.463 1.00 98.69 72 LYS A O 1
ATOM 565 N N . LEU A 1 73 ? 0.244 -14.423 -24.189 1.00 98.69 73 LEU A N 1
ATOM 566 C CA . LEU A 1 73 ? 0.679 -15.198 -23.024 1.00 98.69 73 LEU A CA 1
ATOM 567 C C . LEU A 1 73 ? -0.479 -16.036 -22.461 1.00 98.69 73 LEU A C 1
ATOM 569 O O . LEU A 1 73 ? -0.354 -17.247 -22.305 1.00 98.69 73 LEU A O 1
ATOM 573 N N . LEU A 1 74 ? -1.634 -15.422 -22.209 1.00 98.81 74 LEU A N 1
ATOM 574 C CA . LEU A 1 74 ? -2.789 -16.089 -21.607 1.00 98.81 74 LEU A CA 1
ATOM 575 C C . LEU A 1 74 ? -3.319 -17.224 -22.498 1.00 98.81 74 LEU A C 1
ATOM 577 O O . LEU A 1 74 ? -3.609 -18.315 -22.001 1.00 98.81 74 LEU A O 1
ATOM 581 N N . LYS A 1 75 ? -3.398 -17.019 -23.822 1.00 98.44 75 LYS A N 1
ATOM 582 C CA . LYS A 1 75 ? -3.862 -18.047 -24.773 1.00 98.44 75 LYS A CA 1
ATOM 583 C C . LYS A 1 75 ? -2.959 -19.276 -24.819 1.00 98.44 75 LYS A C 1
ATOM 585 O O . LYS A 1 75 ? -3.433 -20.332 -25.243 1.00 98.44 75 LYS A O 1
ATOM 590 N N . GLN A 1 76 ? -1.700 -19.182 -24.392 1.00 97.62 76 GLN A N 1
ATOM 591 C CA . GLN A 1 76 ? -0.829 -20.355 -24.272 1.00 97.62 76 GLN A CA 1
ATOM 592 C C . GLN A 1 76 ? -1.283 -21.284 -23.144 1.00 97.62 76 GLN A C 1
ATOM 594 O O . GLN A 1 76 ? -1.205 -22.499 -23.301 1.00 97.62 76 GLN A O 1
ATOM 599 N N . TYR A 1 77 ? -1.809 -20.732 -22.046 1.00 98.06 77 TYR A N 1
ATOM 600 C CA . TYR A 1 77 ? -2.022 -21.480 -20.807 1.00 98.06 77 TYR A CA 1
ATOM 601 C C . TYR A 1 77 ? -3.485 -21.711 -20.433 1.00 98.06 77 TYR A C 1
ATOM 603 O O . TYR A 1 77 ? -3.736 -22.603 -19.630 1.00 98.06 77 TYR A O 1
ATOM 611 N N . PHE A 1 78 ? -4.449 -20.988 -21.010 1.00 98.44 78 PHE A N 1
ATOM 612 C CA . PHE A 1 78 ? -5.868 -21.090 -20.640 1.00 98.44 78 PHE A CA 1
ATOM 613 C C . PHE A 1 78 ? -6.767 -21.547 -21.793 1.00 98.44 78 PHE A C 1
ATOM 615 O O . PHE A 1 78 ? -6.507 -21.262 -22.967 1.00 98.44 78 PHE A O 1
ATOM 622 N N . VAL A 1 79 ? -7.834 -22.283 -21.464 1.00 97.50 79 VAL A N 1
ATOM 623 C CA . VAL A 1 79 ? -8.749 -22.876 -22.458 1.00 97.50 79 VAL A CA 1
ATOM 624 C C . VAL A 1 79 ? -9.614 -21.840 -23.176 1.00 97.50 79 VAL A C 1
ATOM 626 O O . VAL A 1 79 ? -9.865 -21.994 -24.370 1.00 97.50 79 VAL A O 1
ATOM 629 N N . LYS A 1 80 ? -10.030 -20.772 -22.485 1.00 98.06 80 LYS A N 1
ATOM 630 C CA . LYS A 1 80 ? -10.742 -19.626 -23.071 1.00 98.06 80 LYS A CA 1
ATOM 631 C C . LYS A 1 80 ? -10.081 -18.346 -22.581 1.00 98.06 80 LYS A C 1
ATOM 633 O O . LYS A 1 80 ? -9.922 -18.155 -21.380 1.00 98.06 80 LYS A O 1
ATOM 638 N N . VAL A 1 81 ? -9.727 -17.475 -23.516 1.00 98.69 81 VAL A N 1
ATOM 639 C CA . VAL A 1 81 ? -9.238 -16.127 -23.228 1.00 98.69 81 VAL A CA 1
ATOM 640 C C . VAL A 1 81 ? -10.000 -15.165 -24.114 1.00 98.69 81 VAL A C 1
ATOM 642 O O . VAL A 1 81 ? -10.072 -15.383 -25.326 1.00 98.69 81 VAL A O 1
ATOM 645 N N . GLN A 1 82 ? -10.548 -14.122 -23.506 1.00 98.69 82 GLN A N 1
ATOM 646 C CA . GLN A 1 82 ? -11.135 -12.993 -24.211 1.00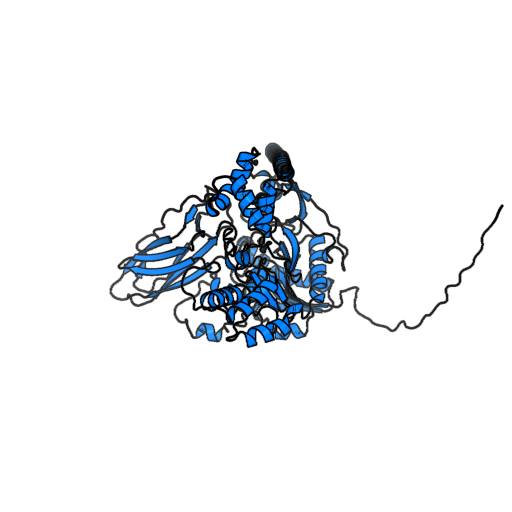 98.69 82 GLN A CA 1
ATOM 647 C C . GLN A 1 82 ? -10.460 -11.712 -23.738 1.00 98.69 82 GLN A C 1
ATOM 649 O O . GLN A 1 82 ? -10.132 -11.580 -22.561 1.00 98.69 82 GLN A O 1
ATOM 654 N N . THR A 1 83 ? -10.253 -10.784 -24.662 1.00 98.62 83 THR A N 1
ATOM 655 C CA . THR A 1 83 ? -9.851 -9.414 -24.361 1.00 98.62 83 THR A CA 1
ATOM 656 C C . THR A 1 83 ? -11.043 -8.488 -24.568 1.00 98.62 83 THR A C 1
ATOM 658 O O . THR A 1 83 ? -11.894 -8.739 -25.424 1.00 98.62 83 THR A O 1
ATOM 661 N N . VAL A 1 84 ? -11.118 -7.426 -23.774 1.00 98.44 84 VAL A N 1
ATOM 662 C CA . VAL A 1 84 ? -12.092 -6.348 -23.946 1.00 98.44 84 VAL A CA 1
ATOM 663 C C . VAL A 1 84 ? -11.397 -5.009 -23.730 1.00 98.44 84 VAL A C 1
ATOM 665 O O . VAL A 1 84 ? -10.488 -4.896 -22.898 1.00 98.44 84 VAL A O 1
ATOM 668 N N . ASP A 1 85 ? -11.786 -4.009 -24.520 1.00 98.12 85 ASP A N 1
ATOM 669 C CA . ASP A 1 85 ? -11.376 -2.635 -24.260 1.00 98.12 85 ASP A CA 1
ATOM 670 C C . ASP A 1 85 ? -12.020 -2.174 -22.948 1.00 98.12 85 ASP A C 1
ATOM 672 O O . ASP A 1 85 ? -13.201 -2.412 -22.723 1.00 98.12 85 ASP A O 1
ATOM 676 N N . ALA A 1 86 ? -11.261 -1.523 -22.073 1.00 96.38 86 ALA A N 1
ATOM 677 C CA . ALA A 1 86 ? -11.725 -1.129 -20.751 1.00 96.38 86 ALA A CA 1
ATOM 678 C C . ALA A 1 86 ? -12.966 -0.222 -20.818 1.00 96.38 86 ALA A C 1
ATOM 680 O O . ALA A 1 86 ? -13.819 -0.298 -19.940 1.00 96.38 86 ALA A O 1
ATOM 681 N N . ARG A 1 87 ? -13.108 0.563 -21.893 1.00 94.19 87 ARG A N 1
ATOM 682 C CA . ARG A 1 87 ? -14.283 1.415 -22.145 1.00 94.19 87 ARG A CA 1
ATOM 683 C C . ARG A 1 87 ? -15.557 0.626 -22.442 1.00 94.19 87 ARG A C 1
ATOM 685 O O . ARG A 1 87 ? -16.648 1.148 -22.264 1.00 94.19 87 ARG A O 1
ATOM 692 N N . ASP A 1 88 ? -15.408 -0.610 -22.904 1.00 96.00 88 ASP A N 1
ATOM 693 C CA . ASP A 1 88 ? -16.512 -1.492 -23.276 1.00 96.00 88 ASP A CA 1
ATOM 694 C C . ASP A 1 88 ? -16.741 -2.587 -22.212 1.00 96.00 88 ASP A C 1
ATOM 696 O O . ASP A 1 88 ? -17.546 -3.491 -22.424 1.00 96.00 88 ASP A O 1
ATOM 700 N N . TYR A 1 89 ? -16.006 -2.564 -21.092 1.00 97.19 89 TYR A N 1
ATOM 701 C CA . TYR A 1 89 ? -16.173 -3.543 -20.020 1.00 97.19 89 TYR A CA 1
ATOM 702 C C . TYR A 1 89 ? -17.508 -3.339 -19.300 1.00 97.19 89 TYR A C 1
ATOM 704 O O . TYR A 1 89 ? -17.800 -2.255 -18.799 1.00 97.19 89 TYR A O 1
ATOM 712 N N . GLU A 1 90 ? -18.263 -4.425 -19.159 1.00 94.69 90 GLU A N 1
ATOM 713 C CA . GLU A 1 90 ? -19.445 -4.494 -18.306 1.00 94.69 90 GLU A CA 1
ATOM 714 C C . GLU A 1 90 ? -19.286 -5.632 -17.296 1.00 94.69 90 GLU A C 1
ATOM 716 O O . GLU A 1 90 ? -18.802 -6.715 -17.630 1.00 94.69 90 GLU A O 1
ATOM 721 N N . GLU A 1 91 ? -19.735 -5.421 -16.056 1.00 94.75 91 GLU A N 1
ATOM 722 C CA . GLU A 1 91 ? -19.626 -6.429 -14.993 1.00 94.75 91 GLU A CA 1
ATOM 723 C C . GLU A 1 91 ? -20.330 -7.752 -15.348 1.00 94.75 91 GLU A C 1
ATOM 725 O O . GLU A 1 91 ? -19.843 -8.826 -14.993 1.00 94.75 91 GLU A O 1
ATOM 730 N N . SER A 1 92 ? -21.415 -7.696 -16.128 1.00 95.44 92 SER A N 1
ATOM 731 C CA . SER A 1 92 ? -22.143 -8.864 -16.652 1.00 95.44 92 SER A CA 1
ATOM 732 C C . SER A 1 92 ? -21.252 -9.807 -17.470 1.00 95.44 92 SER A C 1
ATOM 734 O O . SER A 1 92 ? -21.450 -11.021 -17.456 1.00 95.44 92 SER A O 1
ATOM 736 N N . MET A 1 93 ? -20.212 -9.284 -18.132 1.00 97.12 93 MET A N 1
ATOM 737 C CA . MET A 1 93 ? -19.267 -10.100 -18.897 1.00 97.12 93 MET A CA 1
ATOM 738 C C . MET A 1 93 ? -18.550 -11.115 -18.009 1.00 97.12 93 MET A C 1
ATOM 740 O O . MET A 1 93 ? -18.167 -12.181 -18.486 1.00 97.12 93 MET A O 1
ATOM 744 N N . THR A 1 94 ? -18.374 -10.812 -16.720 1.00 96.06 94 THR A N 1
ATOM 745 C CA . THR A 1 94 ? -17.640 -11.665 -15.778 1.00 96.06 94 THR A CA 1
ATOM 746 C C . THR A 1 94 ? -18.356 -12.978 -15.454 1.00 96.06 94 THR A C 1
ATOM 748 O O . THR A 1 94 ? -17.718 -13.916 -14.976 1.00 96.06 94 THR A O 1
ATOM 751 N N . GLU A 1 95 ? -19.651 -13.105 -15.762 1.00 95.50 95 GLU A N 1
ATOM 752 C CA . GLU A 1 95 ? -20.422 -14.337 -15.560 1.00 95.50 95 GLU A CA 1
ATOM 753 C C . GLU A 1 95 ? -19.874 -15.515 -16.382 1.00 95.50 95 GLU A C 1
ATOM 755 O O . GLU A 1 95 ? -19.921 -16.665 -15.939 1.00 95.50 95 GLU A O 1
ATOM 760 N N . GLU A 1 96 ? -19.299 -15.239 -17.556 1.00 97.00 96 GLU A N 1
ATOM 761 C CA . GLU A 1 96 ? -18.753 -16.263 -18.451 1.00 97.00 96 GLU A CA 1
ATOM 762 C C . GLU A 1 96 ? -17.322 -16.712 -18.115 1.00 97.00 96 GLU A C 1
ATOM 764 O O . GLU A 1 96 ? -16.815 -17.651 -18.751 1.00 97.00 96 GLU A O 1
ATOM 769 N N . PHE A 1 97 ? -16.661 -16.046 -17.164 1.00 98.62 97 PHE A N 1
ATOM 770 C CA . PHE A 1 97 ? -15.241 -16.224 -16.866 1.00 98.62 97 PHE A CA 1
ATOM 771 C C . PHE A 1 97 ? -14.993 -16.577 -15.396 1.00 98.62 97 PHE A C 1
ATOM 773 O O . PHE A 1 97 ? -15.769 -16.243 -14.499 1.00 98.62 97 PHE A O 1
ATOM 780 N N . ASP A 1 98 ? -13.882 -17.276 -15.165 1.00 98.69 98 ASP A N 1
ATOM 781 C CA . ASP A 1 98 ? -13.467 -17.731 -13.838 1.00 98.69 98 ASP A CA 1
ATOM 782 C C . ASP A 1 98 ? -12.552 -16.706 -13.158 1.00 98.69 98 ASP A C 1
ATOM 784 O O . ASP A 1 98 ? -12.565 -16.577 -11.937 1.00 98.69 98 ASP A O 1
ATOM 788 N N . VAL A 1 99 ? -11.740 -15.984 -13.942 1.00 98.88 99 VAL A N 1
ATOM 789 C CA . VAL A 1 99 ? -10.824 -14.946 -13.448 1.00 98.88 99 VAL A CA 1
ATOM 790 C C . VAL A 1 99 ? -10.827 -13.743 -14.380 1.00 98.88 99 VAL A C 1
ATOM 792 O O . VAL A 1 99 ? -10.757 -13.897 -15.603 1.00 98.88 99 VAL A O 1
ATOM 795 N N . ILE A 1 100 ? -10.845 -12.549 -13.791 1.00 98.88 100 ILE A N 1
ATOM 796 C CA . ILE A 1 100 ? -10.772 -11.275 -14.509 1.00 98.88 100 ILE A CA 1
ATOM 797 C C . ILE A 1 100 ? -9.418 -10.615 -14.238 1.00 98.88 100 ILE A C 1
ATOM 799 O O . ILE A 1 100 ? -9.001 -10.484 -13.087 1.00 98.88 100 ILE A O 1
ATOM 803 N N . VAL A 1 101 ? -8.711 -10.214 -15.293 1.00 98.88 101 VAL A N 1
ATOM 804 C CA . VAL A 1 101 ? -7.415 -9.530 -15.217 1.00 98.88 101 VAL A CA 1
ATOM 805 C C . VAL A 1 101 ? -7.588 -8.086 -15.668 1.00 98.88 101 VAL A C 1
ATOM 807 O O . VAL A 1 101 ? -7.922 -7.845 -16.825 1.00 98.88 101 VAL A O 1
ATOM 810 N N . PHE A 1 102 ? -7.317 -7.129 -14.782 1.00 98.62 102 PHE A N 1
ATOM 811 C CA . PHE A 1 102 ? -7.385 -5.699 -15.087 1.00 98.62 102 PHE A CA 1
ATOM 812 C C . PHE A 1 102 ? -5.986 -5.098 -15.249 1.00 98.62 102 PHE A C 1
ATOM 814 O O . PHE A 1 102 ? -5.219 -5.003 -14.288 1.00 98.62 102 PHE A O 1
ATOM 821 N N . ASP A 1 103 ? -5.696 -4.645 -16.467 1.00 97.19 103 ASP A N 1
ATOM 822 C CA . ASP A 1 103 ? -4.545 -3.799 -16.828 1.00 97.19 103 ASP A CA 1
ATOM 823 C C . ASP A 1 103 ? -5.001 -2.415 -17.357 1.00 97.19 103 ASP A C 1
ATOM 825 O O . ASP A 1 103 ? -4.203 -1.491 -17.527 1.00 97.19 103 ASP A O 1
ATOM 829 N N . GLY A 1 104 ? -6.310 -2.243 -17.576 1.00 94.69 104 GLY A N 1
ATOM 830 C CA . GLY A 1 104 ? -6.984 -0.976 -17.862 1.00 94.69 104 GLY A CA 1
ATOM 831 C C . GLY A 1 104 ? -7.902 -0.526 -16.721 1.00 94.69 104 GLY A C 1
ATOM 832 O O . GLY A 1 104 ? -8.264 -1.317 -15.852 1.00 94.69 104 GLY A O 1
ATOM 833 N N . VAL A 1 105 ? -8.260 0.760 -16.720 1.00 93.88 105 VAL A N 1
ATOM 834 C CA . VAL A 1 105 ? -9.306 1.314 -15.841 1.00 93.88 105 VAL A CA 1
ATOM 835 C C . VAL A 1 105 ? -10.604 1.323 -16.655 1.00 93.88 105 VAL A C 1
ATOM 837 O O . VAL A 1 105 ? -10.602 1.987 -17.694 1.00 93.88 105 VAL A O 1
ATOM 840 N N . PRO A 1 106 ? -11.645 0.562 -16.269 1.00 94.38 106 PRO A N 1
ATOM 841 C CA . PRO A 1 106 ? -12.924 0.578 -16.967 1.00 94.38 106 PRO A CA 1
ATOM 842 C C . PRO A 1 106 ? -13.731 1.839 -16.643 1.00 94.38 106 PRO A C 1
ATOM 844 O O . PRO A 1 106 ? -13.363 2.602 -15.748 1.00 94.38 106 PRO A O 1
ATOM 847 N N . GLU A 1 107 ? -14.844 2.042 -17.345 1.00 90.81 107 GLU A N 1
ATOM 848 C CA . GLU A 1 107 ? -15.804 3.083 -16.966 1.00 90.81 107 GLU A CA 1
ATOM 849 C C . GLU A 1 107 ? -16.405 2.788 -15.576 1.00 90.81 107 GLU A C 1
ATOM 851 O O . GLU A 1 107 ? -16.632 1.622 -15.227 1.00 90.81 107 GLU A O 1
ATOM 856 N N . PRO A 1 108 ? -16.643 3.816 -14.744 1.00 88.38 108 PRO A N 1
ATOM 857 C CA . PRO A 1 108 ? -17.188 3.620 -13.411 1.00 88.38 108 PRO A CA 1
ATOM 858 C C . PRO A 1 108 ? -18.671 3.222 -13.455 1.00 88.38 108 PRO A C 1
ATOM 860 O O . PRO A 1 108 ? -19.463 3.742 -14.238 1.00 88.38 108 PRO A O 1
ATOM 863 N N . VAL A 1 109 ? -19.067 2.344 -12.534 1.00 85.25 109 VAL A N 1
ATOM 864 C CA . VAL A 1 109 ? -20.472 2.031 -12.227 1.00 85.25 109 VAL A CA 1
ATOM 865 C C . VAL A 1 109 ? -21.139 3.210 -11.510 1.00 85.25 109 VAL A C 1
ATOM 867 O O . VAL A 1 109 ? -22.330 3.458 -11.713 1.00 85.25 109 VAL A O 1
ATOM 870 N N . TYR A 1 110 ? -20.380 3.945 -10.687 1.00 78.19 110 TYR A N 1
ATOM 871 C CA . TYR A 1 110 ? -20.838 5.158 -10.010 1.00 78.19 110 TYR A CA 1
ATOM 872 C C . TYR A 1 110 ? -19.702 6.188 -9.807 1.00 78.19 110 TYR A C 1
ATOM 874 O O . TYR A 1 110 ? -18.611 5.796 -9.374 1.00 78.19 110 TYR A O 1
ATOM 882 N N . PRO A 1 111 ? -19.956 7.497 -10.039 1.00 68.81 111 PRO A N 1
ATOM 883 C CA . PRO A 1 111 ? -21.176 8.057 -10.641 1.00 68.81 111 PRO A CA 1
ATOM 884 C C . PRO A 1 111 ? -21.298 7.663 -12.117 1.00 68.81 111 PRO A C 1
ATOM 886 O O . PRO A 1 111 ? -20.285 7.536 -12.806 1.00 68.81 111 PRO A O 1
ATOM 889 N N . LYS A 1 112 ? -22.527 7.464 -12.614 1.00 63.16 112 LYS A N 1
ATOM 890 C CA . LYS A 1 112 ? -22.729 7.210 -14.048 1.00 63.16 112 LYS A CA 1
ATOM 891 C C . LYS A 1 112 ? -22.399 8.472 -14.844 1.00 63.16 112 LYS A C 1
ATOM 893 O O . LYS A 1 112 ? -22.642 9.583 -14.377 1.00 63.16 112 LYS A O 1
ATOM 898 N N . GLN A 1 113 ? -21.884 8.306 -16.060 1.00 55.19 113 GLN A N 1
ATOM 899 C CA . GLN A 1 113 ? -21.459 9.414 -16.926 1.00 55.19 113 GLN A CA 1
ATOM 900 C C . GLN A 1 113 ? -22.569 10.468 -17.136 1.00 55.19 113 GLN A C 1
ATOM 902 O O . GLN A 1 113 ? -22.291 11.662 -17.100 1.00 55.19 113 GLN A O 1
ATOM 907 N N . GLU A 1 114 ? -23.831 10.034 -17.234 1.00 49.16 114 GLU A N 1
ATOM 908 C CA . GLU A 1 114 ? -25.013 10.909 -17.347 1.00 49.16 114 GLU A CA 1
ATOM 909 C C . GLU A 1 114 ? -25.284 11.744 -16.078 1.00 49.16 114 GLU A C 1
ATOM 911 O O . GLU A 1 114 ? -25.710 12.890 -16.178 1.00 49.16 114 GLU A O 1
ATOM 916 N N . GLU A 1 115 ? -24.997 11.212 -14.884 1.00 44.75 115 GLU A N 1
ATOM 917 C CA . GLU A 1 115 ? -25.158 11.931 -13.608 1.00 44.75 115 GLU A CA 1
ATOM 918 C C . GLU A 1 115 ? -24.014 12.931 -13.378 1.00 44.75 115 GLU A C 1
ATOM 920 O O . GLU A 1 115 ? -24.229 14.006 -12.813 1.00 44.75 115 GLU A O 1
ATOM 925 N N . ALA A 1 116 ? -22.812 12.621 -13.880 1.00 48.16 116 ALA A N 1
ATOM 926 C CA . ALA A 1 116 ? -21.665 13.530 -13.868 1.00 48.16 116 ALA A CA 1
ATOM 927 C C . ALA A 1 116 ? -21.870 14.756 -14.781 1.00 48.16 116 ALA A C 1
ATOM 929 O O . ALA A 1 116 ? -21.330 15.829 -14.506 1.00 48.16 116 ALA A O 1
ATOM 930 N N . GLU A 1 117 ? -22.671 14.626 -15.842 1.00 44.84 117 GLU A N 1
ATOM 931 C CA . GLU A 1 117 ? -23.008 15.733 -16.746 1.00 44.84 117 GLU A CA 1
ATOM 932 C C . GLU A 1 117 ? -24.084 16.677 -16.176 1.00 44.84 117 GLU A C 1
ATOM 934 O O . GLU A 1 117 ? -24.157 17.833 -16.594 1.00 44.84 117 GLU A O 1
ATOM 939 N N . THR A 1 118 ? -24.876 16.247 -15.184 1.00 41.94 118 THR A N 1
ATOM 940 C CA . THR A 1 118 ? -26.022 17.025 -14.669 1.00 41.94 118 THR A CA 1
ATOM 941 C C . THR A 1 118 ? -25.780 17.881 -13.421 1.00 41.94 118 THR A C 1
ATOM 943 O O . THR A 1 118 ? -26.680 18.633 -13.052 1.00 41.94 118 THR A O 1
ATOM 946 N N . GLU A 1 119 ? -24.588 17.871 -12.809 1.00 42.38 119 GLU A N 1
ATOM 947 C CA . GLU A 1 119 ? -24.266 18.806 -11.705 1.00 42.38 119 GLU A CA 1
ATOM 948 C C . GLU A 1 119 ? -23.120 19.800 -11.977 1.00 42.38 119 GLU A C 1
ATOM 950 O O . GLU A 1 119 ? -22.989 20.754 -11.214 1.00 42.38 119 GLU A O 1
ATOM 955 N N . LEU A 1 120 ? -22.326 19.670 -13.052 1.00 45.50 120 LEU A N 1
ATOM 956 C CA . LEU A 1 120 ? -21.121 20.513 -13.235 1.00 45.50 120 LEU A CA 1
ATOM 957 C C . LEU A 1 120 ? -20.760 20.918 -14.682 1.00 45.50 120 LEU A C 1
ATOM 959 O O . LEU A 1 120 ? -19.745 21.577 -14.891 1.00 45.50 120 LEU A O 1
ATOM 963 N N . ALA A 1 121 ? -21.548 20.582 -15.705 1.00 36.16 121 ALA A N 1
ATOM 964 C CA . ALA A 1 121 ? -21.226 20.961 -17.086 1.00 36.16 121 ALA A CA 1
ATOM 965 C C . ALA A 1 121 ? -22.041 22.196 -17.503 1.00 36.16 121 ALA A C 1
ATOM 967 O O . ALA A 1 121 ? -23.258 22.089 -17.669 1.00 36.16 121 ALA A O 1
ATOM 968 N N . PRO A 1 122 ? -21.409 23.372 -17.719 1.00 37.91 122 PRO A N 1
ATOM 969 C CA . PRO A 1 122 ? -20.921 23.614 -19.077 1.00 37.91 122 PRO A CA 1
ATOM 970 C C . PRO A 1 122 ? -19.760 24.636 -19.206 1.00 37.91 122 PRO A C 1
ATOM 972 O O . PRO A 1 122 ? -19.892 25.561 -19.999 1.00 37.91 122 PRO A O 1
ATOM 975 N N . VAL A 1 123 ? -18.622 24.542 -18.501 1.00 36.09 123 VAL A N 1
ATOM 976 C CA . VAL A 1 123 ? -17.443 25.391 -18.836 1.00 36.09 123 VAL A CA 1
ATOM 977 C C . VAL A 1 123 ? -16.094 24.730 -18.501 1.00 36.09 123 VAL A C 1
ATOM 979 O O . VAL A 1 123 ? -15.295 25.280 -17.760 1.00 36.09 123 VAL A O 1
ATOM 982 N N . ALA A 1 124 ? -15.777 23.569 -19.069 1.00 38.38 124 ALA A N 1
ATOM 983 C CA . ALA A 1 124 ? -14.385 23.109 -19.083 1.00 38.38 124 ALA A CA 1
ATOM 984 C C . ALA A 1 124 ? -14.131 22.320 -20.359 1.00 38.38 124 ALA A C 1
ATOM 986 O O . ALA A 1 124 ? -14.627 21.208 -20.556 1.00 38.38 124 ALA A O 1
ATOM 987 N N . LYS A 1 125 ? -13.364 22.909 -21.273 1.00 37.78 125 LYS A N 1
ATOM 988 C CA . LYS A 1 125 ? -12.786 22.153 -22.374 1.00 37.78 125 LYS A CA 1
ATOM 989 C C . LYS A 1 125 ? -11.665 21.322 -21.748 1.00 37.78 125 LYS A C 1
ATOM 991 O O . LYS A 1 125 ? -10.536 21.789 -21.730 1.00 37.78 125 LYS A O 1
ATOM 996 N N . LYS A 1 126 ? -12.007 20.148 -21.188 1.00 45.53 126 LYS A N 1
ATOM 997 C CA . LYS A 1 126 ? -11.074 19.215 -20.528 1.00 45.53 126 LYS A CA 1
ATOM 998 C C . LYS A 1 126 ? -9.725 19.239 -21.247 1.00 45.53 126 LYS A C 1
ATOM 1000 O O . LYS A 1 126 ? -9.655 18.903 -22.433 1.00 45.53 126 LYS A O 1
ATOM 1005 N N . LEU A 1 127 ? -8.659 19.619 -20.543 1.00 48.84 127 LEU A N 1
ATOM 1006 C CA . LEU A 1 127 ? -7.308 19.253 -20.958 1.00 48.84 127 LEU A CA 1
ATOM 1007 C C . LEU A 1 127 ? -7.316 17.726 -21.069 1.00 48.84 127 LEU A C 1
ATOM 1009 O O . LEU A 1 127 ? -7.432 17.050 -20.053 1.00 48.84 127 LEU A O 1
ATOM 1013 N N . ALA A 1 128 ? -7.262 17.185 -22.289 1.00 52.16 128 ALA A N 1
ATOM 1014 C CA . ALA A 1 128 ? -7.431 15.748 -22.526 1.00 52.16 128 ALA A CA 1
ATOM 1015 C C . ALA A 1 128 ? -6.476 14.890 -21.667 1.00 52.16 128 ALA A C 1
ATOM 1017 O O . ALA A 1 128 ? -6.824 13.782 -21.277 1.00 52.16 128 ALA A O 1
ATOM 1018 N N . ASP A 1 129 ? -5.315 15.434 -21.290 1.00 62.56 129 ASP A N 1
ATOM 1019 C CA . ASP A 1 129 ? -4.283 14.754 -20.501 1.00 62.56 129 ASP A CA 1
ATOM 1020 C C . ASP A 1 129 ? -4.436 14.876 -18.971 1.00 62.56 129 ASP A C 1
ATOM 1022 O O . ASP A 1 129 ? -3.606 14.351 -18.224 1.00 62.56 129 ASP A O 1
ATOM 1026 N N . VAL A 1 130 ? -5.469 15.562 -18.475 1.00 65.50 130 VAL A N 1
ATOM 1027 C CA . VAL A 1 130 ? -5.700 15.775 -17.040 1.00 65.50 130 VAL A CA 1
ATOM 1028 C C . VAL A 1 130 ? -6.851 14.898 -16.546 1.00 65.50 130 VAL A C 1
ATOM 1030 O O . VAL A 1 130 ? -7.956 14.939 -17.078 1.00 65.50 130 VAL A O 1
ATOM 1033 N N . VAL A 1 131 ? -6.589 14.108 -15.501 1.00 74.19 131 VAL A N 1
ATOM 1034 C CA . VAL A 1 131 ? -7.591 13.266 -14.830 1.00 74.19 131 VAL A CA 1
ATOM 1035 C C . VAL A 1 131 ? -7.836 13.821 -13.441 1.00 74.19 131 VAL A C 1
ATOM 1037 O O . VAL A 1 131 ? -6.876 14.000 -12.693 1.00 74.19 131 VAL A O 1
ATOM 1040 N N . ASP A 1 132 ? -9.105 14.033 -13.089 1.00 75.25 132 ASP A N 1
ATOM 1041 C CA . ASP A 1 132 ? -9.484 14.272 -11.699 1.00 75.25 132 ASP A CA 1
ATOM 1042 C C . ASP A 1 132 ? -9.239 12.995 -10.896 1.00 75.25 132 ASP A C 1
ATOM 1044 O O . ASP A 1 132 ? -9.968 12.005 -11.002 1.00 75.25 132 ASP A O 1
ATOM 1048 N N . THR A 1 133 ? -8.162 12.988 -10.122 1.00 77.38 133 THR A N 1
ATOM 1049 C CA . THR A 1 133 ? -7.775 11.801 -9.369 1.00 77.38 133 THR A CA 1
ATOM 1050 C C . THR A 1 133 ? -8.614 11.618 -8.108 1.00 77.38 133 THR A C 1
ATOM 1052 O O . THR A 1 133 ? -8.807 10.478 -7.697 1.00 77.38 133 THR A O 1
ATOM 1055 N N . LYS A 1 134 ? -9.193 12.674 -7.516 1.00 74.75 134 LYS A N 1
ATOM 1056 C CA . LYS A 1 134 ? -10.145 12.501 -6.404 1.00 74.75 134 LYS A CA 1
ATOM 1057 C C . LYS A 1 134 ? -11.372 11.743 -6.892 1.00 74.75 134 LYS A C 1
ATOM 1059 O O . LYS A 1 134 ? -11.772 10.770 -6.256 1.00 74.75 134 LYS A O 1
ATOM 1064 N N . ALA A 1 135 ? -11.907 12.132 -8.048 1.00 77.38 135 ALA A N 1
ATOM 1065 C CA . ALA A 1 135 ? -12.982 11.400 -8.702 1.00 77.38 135 ALA A CA 1
ATOM 1066 C C . ALA A 1 135 ? -12.546 9.970 -9.062 1.00 77.38 135 ALA A C 1
ATOM 1068 O O . ALA A 1 135 ? -13.270 9.025 -8.764 1.00 77.38 135 ALA A O 1
ATOM 1069 N N . LEU A 1 136 ? -11.339 9.792 -9.614 1.00 83.00 136 LEU A N 1
ATOM 1070 C CA . LEU A 1 136 ? -10.808 8.482 -10.005 1.00 83.00 136 LEU A CA 1
ATOM 1071 C C . LEU A 1 136 ? -10.762 7.469 -8.847 1.00 83.00 136 LEU A C 1
ATOM 1073 O O . LEU A 1 136 ? -11.136 6.316 -9.049 1.00 83.00 136 LEU A O 1
ATOM 1077 N N . PHE A 1 137 ? -10.288 7.875 -7.662 1.00 83.31 137 PHE A N 1
ATOM 1078 C CA . PHE A 1 137 ? -10.167 6.989 -6.491 1.00 83.31 137 PHE A CA 1
ATOM 1079 C C . PHE A 1 137 ? -11.473 6.839 -5.698 1.00 83.31 137 PHE A C 1
ATOM 1081 O O . PHE A 1 137 ? -11.635 5.843 -4.994 1.00 83.31 137 PHE A O 1
ATOM 1088 N N . ALA A 1 138 ? -12.389 7.806 -5.798 1.00 80.75 138 ALA A N 1
ATOM 1089 C CA . ALA A 1 138 ? -13.714 7.739 -5.177 1.00 80.75 138 ALA A CA 1
ATOM 1090 C C . ALA A 1 138 ? -14.750 6.995 -6.037 1.00 80.75 138 ALA A C 1
ATOM 1092 O O . ALA A 1 138 ? -15.812 6.632 -5.535 1.00 80.75 138 ALA A O 1
ATOM 1093 N N . ALA A 1 139 ? -14.470 6.789 -7.325 1.00 84.25 139 ALA A N 1
ATOM 1094 C CA . ALA A 1 139 ? -15.363 6.086 -8.230 1.00 84.25 139 ALA A CA 1
ATOM 1095 C C . ALA A 1 139 ? -15.463 4.590 -7.897 1.00 84.25 139 ALA A C 1
ATOM 1097 O O . ALA A 1 139 ? -14.480 3.930 -7.550 1.00 84.25 139 ALA A O 1
ATOM 1098 N N . HIS A 1 140 ? -16.666 4.044 -8.060 1.00 87.12 140 HIS A N 1
ATOM 1099 C CA . HIS A 1 140 ? -16.925 2.617 -7.925 1.00 87.12 140 HIS A CA 1
ATOM 1100 C C . HIS A 1 140 ? -16.892 1.976 -9.309 1.00 87.12 140 HIS A C 1
ATOM 1102 O O . HIS A 1 140 ? -17.726 2.286 -10.154 1.00 87.12 140 HIS A O 1
ATOM 1108 N N . TYR A 1 141 ? -15.945 1.067 -9.533 1.00 92.19 141 TYR A N 1
ATOM 1109 C CA . TYR A 1 141 ? -15.801 0.311 -10.789 1.00 92.19 141 TYR A CA 1
ATOM 1110 C C . TYR A 1 141 ? -16.466 -1.069 -10.742 1.00 92.19 141 TYR A C 1
ATOM 1112 O O . TYR A 1 141 ? -16.492 -1.785 -11.739 1.00 92.19 141 TYR A O 1
ATOM 1120 N N . PHE A 1 142 ? -16.985 -1.438 -9.573 1.00 92.38 142 PHE A N 1
ATOM 1121 C CA . PHE A 1 142 ? -17.636 -2.709 -9.296 1.00 92.38 142 PHE A CA 1
ATOM 1122 C C . PHE A 1 142 ? -18.907 -2.451 -8.496 1.00 92.38 142 PHE A C 1
ATOM 1124 O O . PHE A 1 142 ? -18.943 -1.538 -7.666 1.00 92.38 142 PHE A O 1
ATOM 1131 N N . SER A 1 143 ? -19.928 -3.268 -8.725 1.00 90.19 143 SER A N 1
ATOM 1132 C CA . SER A 1 143 ? -21.123 -3.299 -7.894 1.00 90.19 143 SER A CA 1
ATOM 1133 C C . SER A 1 143 ? -20.812 -3.850 -6.498 1.00 90.19 143 SER A C 1
ATOM 1135 O O . SER A 1 143 ? -19.844 -4.587 -6.293 1.00 90.19 143 SER A O 1
ATOM 1137 N N . ASP A 1 144 ? -21.693 -3.577 -5.535 1.00 84.12 144 ASP A N 1
ATOM 1138 C CA . ASP A 1 144 ? -21.609 -4.157 -4.187 1.00 84.12 144 ASP A CA 1
ATOM 1139 C C . ASP A 1 144 ? -21.735 -5.693 -4.178 1.00 84.12 144 ASP A C 1
ATOM 1141 O O . ASP A 1 144 ? -21.410 -6.340 -3.182 1.00 84.12 144 ASP A O 1
ATOM 1145 N N . GLN A 1 145 ? -22.216 -6.286 -5.277 1.00 88.81 145 GLN A N 1
ATOM 1146 C CA . GLN A 1 145 ? -22.389 -7.731 -5.429 1.00 88.81 145 GLN A CA 1
ATOM 1147 C C . GLN A 1 145 ? -21.173 -8.408 -6.072 1.00 88.81 145 GLN A C 1
ATOM 1149 O O . GLN A 1 145 ? -21.110 -9.640 -6.104 1.00 88.81 145 GLN A O 1
ATOM 1154 N N . TYR A 1 146 ? -20.196 -7.634 -6.556 1.00 94.25 146 TYR A N 1
ATOM 1155 C CA . TYR A 1 146 ? -19.028 -8.169 -7.236 1.00 94.25 146 TYR A CA 1
ATOM 1156 C C . TYR A 1 146 ? -18.200 -9.077 -6.320 1.00 94.25 146 TYR A C 1
ATOM 1158 O O . TYR A 1 146 ? -17.693 -8.666 -5.273 1.00 94.25 146 TYR A O 1
ATOM 1166 N N . ASN A 1 147 ? -18.019 -10.328 -6.740 1.00 95.62 147 ASN A N 1
ATOM 1167 C CA . ASN A 1 147 ? -17.373 -11.359 -5.928 1.00 95.62 147 ASN A CA 1
ATOM 1168 C C . ASN A 1 147 ? -16.436 -12.289 -6.722 1.00 95.62 147 ASN A C 1
ATOM 1170 O O . ASN A 1 147 ? -15.974 -13.303 -6.191 1.00 95.62 147 ASN A O 1
ATOM 1174 N N . LYS A 1 148 ? -16.128 -11.930 -7.975 1.00 97.88 148 LYS A N 1
ATOM 1175 C CA . LYS A 1 148 ? -15.320 -12.746 -8.886 1.00 97.88 148 LYS A CA 1
ATOM 1176 C C . LYS A 1 148 ? -13.824 -12.685 -8.566 1.00 97.88 148 LYS A C 1
ATOM 1178 O O . LYS A 1 148 ? -13.323 -11.617 -8.192 1.00 97.88 148 LYS A O 1
ATOM 1183 N N . PRO A 1 149 ? -13.072 -13.786 -8.749 1.00 98.69 149 PRO A N 1
ATOM 1184 C CA . PRO A 1 149 ? -11.617 -13.770 -8.693 1.00 98.69 149 PRO A CA 1
ATOM 1185 C C . PRO A 1 149 ? -11.026 -12.726 -9.639 1.00 98.69 149 PRO A C 1
ATOM 1187 O O . PRO A 1 149 ? -11.290 -12.732 -10.842 1.00 98.69 149 PRO A O 1
ATOM 1190 N N . THR A 1 150 ? -10.211 -11.833 -9.089 1.00 98.88 150 THR A N 1
ATOM 1191 C CA . THR A 1 150 ? -9.703 -10.665 -9.809 1.00 98.88 150 THR A CA 1
ATOM 1192 C C . THR A 1 150 ? -8.212 -10.507 -9.598 1.00 98.88 150 THR A C 1
ATOM 1194 O O . THR A 1 150 ? -7.743 -10.526 -8.462 1.00 98.88 150 THR A O 1
ATOM 1197 N N . LEU A 1 151 ? -7.468 -10.305 -10.681 1.00 98.88 151 LEU A N 1
ATOM 1198 C CA . LEU A 1 151 ? -6.058 -9.940 -10.642 1.00 98.88 151 LEU A CA 1
ATOM 1199 C C . LEU A 1 151 ? -5.871 -8.533 -11.212 1.00 98.88 151 LEU A C 1
ATOM 1201 O O . LEU A 1 151 ? -6.226 -8.258 -12.356 1.00 98.88 151 LEU A O 1
ATOM 1205 N N . PHE A 1 152 ? -5.265 -7.657 -10.422 1.00 98.75 152 PHE A N 1
ATOM 1206 C CA . PHE A 1 152 ? -4.868 -6.318 -10.830 1.00 98.75 152 PHE A CA 1
ATOM 1207 C C . PHE A 1 152 ? -3.394 -6.286 -11.226 1.00 98.75 152 PHE A C 1
ATOM 1209 O O . PHE A 1 152 ? -2.545 -6.807 -10.496 1.00 98.75 152 PHE A O 1
ATOM 1216 N N . VAL A 1 153 ? -3.093 -5.632 -12.347 1.00 98.19 153 VAL A N 1
ATOM 1217 C CA . VAL A 1 153 ? -1.724 -5.376 -12.808 1.00 98.19 153 VAL A CA 1
ATOM 1218 C C . VAL A 1 153 ? -1.308 -3.956 -12.425 1.00 98.19 153 VAL A C 1
ATOM 1220 O O . VAL A 1 153 ? -2.011 -2.985 -12.709 1.00 98.19 153 VAL A O 1
ATOM 1223 N N . GLY A 1 154 ? -0.146 -3.820 -11.791 1.00 95.50 154 GLY A N 1
ATOM 1224 C CA . GLY A 1 154 ? 0.446 -2.530 -11.463 1.00 95.50 154 GLY A CA 1
ATOM 1225 C C . GLY A 1 154 ? -0.438 -1.653 -10.575 1.00 95.50 154 GLY A C 1
ATOM 1226 O O . GLY A 1 154 ? -0.974 -2.077 -9.551 1.00 95.50 154 GLY A O 1
ATOM 1227 N N . ASP A 1 155 ? -0.588 -0.396 -10.987 1.00 92.12 155 ASP A N 1
ATOM 1228 C CA . ASP A 1 155 ? -1.301 0.643 -10.243 1.00 92.12 155 ASP A CA 1
ATOM 1229 C C . ASP A 1 155 ? -2.833 0.508 -10.254 1.00 92.12 155 ASP A C 1
ATOM 1231 O O . ASP A 1 155 ? -3.526 1.198 -9.500 1.00 92.12 155 ASP A O 1
ATOM 1235 N N . LYS A 1 156 ? -3.367 -0.446 -11.026 1.00 94.94 156 LYS A N 1
ATOM 1236 C CA . LYS A 1 156 ? -4.804 -0.736 -11.091 1.00 94.94 156 LYS A CA 1
ATOM 1237 C C . LYS A 1 156 ? -5.352 -1.268 -9.773 1.00 94.94 156 LYS A C 1
ATOM 1239 O O . LYS A 1 156 ? -6.496 -0.972 -9.453 1.00 94.94 156 LYS A O 1
ATOM 1244 N N . ALA A 1 157 ? -4.536 -1.957 -8.973 1.00 94.44 157 ALA A N 1
ATOM 1245 C CA . ALA A 1 157 ? -4.952 -2.421 -7.649 1.00 94.44 157 ALA A CA 1
ATOM 1246 C C . ALA A 1 157 ? -5.323 -1.250 -6.731 1.00 94.44 157 ALA A C 1
ATOM 1248 O O . ALA A 1 157 ? -6.372 -1.265 -6.090 1.00 94.44 157 ALA A O 1
ATOM 1249 N N . GLY A 1 158 ? -4.490 -0.206 -6.733 1.00 90.38 158 GLY A N 1
ATOM 1250 C CA . GLY A 1 158 ? -4.709 0.985 -5.925 1.00 90.38 158 GLY A CA 1
ATOM 1251 C C . GLY A 1 158 ? -5.895 1.816 -6.410 1.00 90.38 158 GLY A C 1
ATOM 1252 O O . GLY A 1 158 ? -6.627 2.330 -5.575 1.00 90.38 158 GLY A O 1
ATOM 1253 N N . ILE A 1 159 ? -6.096 1.937 -7.728 1.00 91.06 159 ILE A N 1
ATOM 1254 C CA . ILE A 1 159 ? -7.202 2.718 -8.311 1.00 91.06 159 ILE A CA 1
ATOM 1255 C C . ILE A 1 159 ? -8.540 1.987 -8.143 1.00 91.06 159 ILE A C 1
ATOM 1257 O O . ILE A 1 159 ? -9.457 2.511 -7.520 1.00 91.06 159 ILE A O 1
ATOM 1261 N N . LEU A 1 160 ? -8.643 0.758 -8.654 1.00 93.44 160 LEU A N 1
ATOM 1262 C CA . LEU A 1 160 ? -9.904 0.010 -8.698 1.00 93.44 160 LEU A CA 1
ATOM 1263 C C . LEU A 1 160 ? -10.295 -0.564 -7.327 1.00 93.44 160 LEU A C 1
ATOM 1265 O O . LEU A 1 160 ? -11.465 -0.830 -7.070 1.00 93.44 160 LEU A O 1
ATOM 1269 N N . GLY A 1 161 ? -9.318 -0.757 -6.437 1.00 91.56 161 GLY A N 1
ATOM 1270 C CA . GLY A 1 161 ? -9.529 -1.269 -5.086 1.00 91.56 161 GLY A CA 1
ATOM 1271 C C . GLY A 1 161 ? -9.847 -0.211 -4.029 1.00 91.56 161 GLY A C 1
ATOM 1272 O O . GLY A 1 161 ? -10.187 -0.588 -2.905 1.00 91.56 161 GLY A O 1
ATOM 1273 N N . ALA A 1 162 ? -9.727 1.084 -4.346 1.00 87.12 162 ALA A N 1
ATOM 1274 C CA . ALA A 1 162 ? -9.845 2.158 -3.360 1.00 87.12 162 ALA A CA 1
ATOM 1275 C C . ALA A 1 162 ? -11.250 2.262 -2.762 1.00 87.12 162 ALA A C 1
ATOM 1277 O O . ALA A 1 162 ? -11.394 2.116 -1.549 1.00 87.12 162 ALA A O 1
ATOM 1278 N N . ALA A 1 163 ? -12.280 2.415 -3.599 1.00 85.06 163 ALA A N 1
ATOM 1279 C CA . ALA A 1 163 ? -13.673 2.486 -3.149 1.00 85.06 163 ALA A CA 1
ATOM 1280 C C . ALA A 1 163 ? -14.139 1.199 -2.442 1.00 85.06 163 ALA A C 1
ATOM 1282 O O . ALA A 1 163 ? -15.006 1.231 -1.577 1.00 85.06 163 ALA A O 1
ATOM 1283 N N . LEU A 1 164 ? -13.513 0.057 -2.747 1.00 87.75 164 LEU A N 1
ATOM 1284 C CA . LEU A 1 164 ? -13.766 -1.213 -2.065 1.00 87.75 164 LEU A CA 1
ATOM 1285 C C . LEU A 1 164 ? -13.066 -1.320 -0.695 1.00 87.75 164 LEU A C 1
ATOM 1287 O O . LEU A 1 164 ? -13.273 -2.304 0.016 1.00 87.75 164 LEU A O 1
ATOM 1291 N N . GLY A 1 165 ? -12.205 -0.375 -0.316 1.00 88.06 165 GLY A N 1
ATOM 1292 C CA . GLY A 1 165 ? -11.425 -0.450 0.922 1.00 88.06 165 GLY A CA 1
ATOM 1293 C C . GLY A 1 165 ? -10.458 -1.638 0.949 1.00 88.06 165 GLY A C 1
ATOM 1294 O O . GLY A 1 165 ? -10.255 -2.255 1.999 1.00 88.06 165 GLY A O 1
ATOM 1295 N N . LEU A 1 166 ? -9.885 -2.026 -0.198 1.00 91.62 166 LEU A N 1
ATOM 1296 C CA . LEU A 1 166 ? -8.934 -3.138 -0.236 1.00 91.62 166 LEU A CA 1
ATOM 1297 C C . LEU A 1 166 ? -7.636 -2.784 0.503 1.00 91.62 166 LEU A C 1
ATOM 1299 O O . LEU A 1 166 ? -7.104 -1.682 0.377 1.00 91.62 166 LEU A O 1
ATOM 1303 N N . LYS A 1 167 ? -7.045 -3.773 1.187 1.00 92.06 167 LYS A N 1
ATOM 1304 C CA . LYS A 1 167 ? -5.679 -3.673 1.735 1.00 92.06 167 LYS A CA 1
ATOM 1305 C C . LYS A 1 167 ? -4.610 -3.532 0.635 1.00 92.06 167 LYS A C 1
ATOM 1307 O O . LYS A 1 167 ? -3.502 -3.096 0.920 1.00 92.06 167 LYS A O 1
ATOM 1312 N N . LEU A 1 168 ? -4.960 -3.818 -0.626 1.00 93.25 168 LEU A N 1
ATOM 1313 C CA . LEU A 1 168 ? -4.161 -3.613 -1.852 1.00 93.25 168 LEU A CA 1
ATOM 1314 C C . LEU A 1 168 ? -4.080 -2.126 -2.266 1.00 93.25 168 LEU A C 1
ATOM 1316 O O . LEU A 1 168 ? -4.169 -1.784 -3.442 1.00 93.25 168 LEU A O 1
ATOM 1320 N N . ASN A 1 169 ? -3.999 -1.237 -1.280 1.00 88.06 169 ASN A N 1
ATOM 1321 C CA . ASN A 1 169 ? -4.209 0.193 -1.436 1.00 88.06 169 ASN A CA 1
ATOM 1322 C C . ASN A 1 169 ? -3.052 0.894 -2.167 1.00 88.06 169 ASN A C 1
ATOM 1324 O O . ASN A 1 169 ? -1.953 0.362 -2.321 1.00 88.06 169 ASN A O 1
ATOM 1328 N N . TRP A 1 170 ? -3.269 2.160 -2.524 1.00 87.81 170 TRP A N 1
ATOM 1329 C CA . TRP A 1 170 ? -2.202 3.017 -3.024 1.00 87.81 170 TRP A CA 1
ATOM 1330 C C . TRP A 1 170 ? -1.262 3.440 -1.890 1.00 87.81 170 TRP A C 1
ATOM 1332 O O . TRP A 1 170 ? -1.521 4.424 -1.199 1.00 87.81 170 TRP A O 1
ATOM 1342 N N . TYR A 1 171 ? -0.166 2.705 -1.679 1.00 87.75 171 TYR A N 1
ATOM 1343 C CA . TYR A 1 171 ? 0.903 3.183 -0.798 1.00 87.75 171 TYR A CA 1
ATOM 1344 C C . TYR A 1 171 ? 1.940 4.000 -1.567 1.00 87.75 171 TYR A C 1
ATOM 1346 O O . TYR A 1 171 ? 2.353 5.074 -1.122 1.00 87.75 171 TYR A O 1
ATOM 1354 N N . CYS A 1 172 ? 2.358 3.501 -2.732 1.00 86.62 172 CYS A N 1
ATOM 1355 C CA . CYS A 1 172 ? 3.249 4.220 -3.635 1.00 86.62 172 CYS A CA 1
ATOM 1356 C C . CYS A 1 172 ? 3.292 3.580 -5.018 1.00 86.62 172 CYS A C 1
ATOM 1358 O O . CYS A 1 172 ? 3.494 2.371 -5.129 1.00 86.62 172 CYS A O 1
ATOM 1360 N N . ARG A 1 173 ? 3.239 4.397 -6.073 1.00 89.00 173 ARG A N 1
ATOM 1361 C CA . ARG A 1 173 ? 3.636 3.974 -7.421 1.00 89.00 173 ARG A CA 1
ATOM 1362 C C . ARG A 1 173 ? 5.134 4.209 -7.620 1.00 89.00 173 ARG A C 1
ATOM 1364 O O . ARG A 1 173 ? 5.547 5.176 -8.251 1.00 89.00 173 ARG A O 1
ATOM 1371 N N . CYS A 1 174 ? 5.939 3.359 -6.995 1.00 89.06 174 CYS A N 1
ATOM 1372 C CA . CYS A 1 174 ? 7.399 3.419 -7.052 1.00 89.06 174 CYS A CA 1
ATOM 1373 C C . CYS A 1 174 ? 8.049 2.028 -7.024 1.00 89.06 174 CYS A C 1
ATOM 1375 O O . CYS A 1 174 ? 9.225 1.917 -6.689 1.00 89.06 174 CYS A O 1
ATOM 1377 N N . LEU A 1 175 ? 7.299 0.965 -7.339 1.00 94.31 175 LEU A N 1
ATOM 1378 C CA . LEU A 1 175 ? 7.866 -0.381 -7.434 1.00 94.31 175 LEU A CA 1
ATOM 1379 C C . LEU A 1 175 ? 8.715 -0.507 -8.704 1.00 94.31 175 LEU A C 1
ATOM 1381 O O . LEU A 1 175 ? 8.259 -0.175 -9.801 1.00 94.31 175 LEU A O 1
ATOM 1385 N N . ASP A 1 176 ? 9.934 -1.003 -8.531 1.00 93.56 176 ASP A N 1
ATOM 1386 C CA . ASP A 1 176 ? 10.922 -1.216 -9.583 1.00 93.56 176 ASP A CA 1
ATOM 1387 C C . ASP A 1 176 ? 11.005 -2.693 -10.029 1.00 93.56 176 ASP A C 1
ATOM 1389 O O . ASP A 1 176 ? 10.109 -3.485 -9.750 1.00 93.56 176 ASP A O 1
ATOM 1393 N N . ALA A 1 177 ? 12.049 -3.095 -10.761 1.00 94.88 177 ALA A N 1
ATOM 1394 C CA . ALA A 1 177 ? 12.143 -4.410 -11.415 1.00 94.88 177 ALA A CA 1
ATOM 1395 C C . ALA A 1 177 ? 12.277 -5.644 -10.495 1.00 94.88 177 ALA A C 1
ATOM 1397 O O . ALA A 1 177 ? 12.082 -6.766 -10.971 1.00 94.88 177 ALA A O 1
ATOM 1398 N N . HIS A 1 178 ? 12.599 -5.470 -9.209 1.00 96.69 178 HIS A N 1
ATOM 1399 C CA . HIS A 1 178 ? 13.014 -6.567 -8.327 1.00 96.69 178 HIS A CA 1
ATOM 1400 C C . HIS A 1 178 ? 12.076 -6.768 -7.127 1.00 96.69 178 HIS A C 1
ATOM 1402 O O . HIS A 1 178 ? 11.675 -5.811 -6.460 1.00 96.69 178 HIS A O 1
ATOM 1408 N N . ALA A 1 179 ? 11.782 -8.032 -6.821 1.00 98.00 179 ALA A N 1
ATOM 1409 C CA . ALA A 1 179 ? 11.090 -8.474 -5.615 1.00 98.00 179 ALA A CA 1
ATOM 1410 C C . ALA A 1 179 ? 12.092 -8.928 -4.541 1.00 98.00 179 ALA A C 1
ATOM 1412 O O . ALA A 1 179 ? 13.140 -9.482 -4.864 1.00 98.00 179 ALA A O 1
ATOM 1413 N N . TYR A 1 180 ? 11.743 -8.765 -3.267 1.00 97.06 180 TYR A N 1
ATOM 1414 C CA . TYR A 1 180 ? 12.480 -9.330 -2.129 1.00 97.06 180 TYR A CA 1
ATOM 1415 C C . TYR A 1 180 ? 11.501 -9.876 -1.082 1.00 97.06 180 TYR A C 1
ATOM 1417 O O . TYR A 1 180 ? 10.291 -9.675 -1.199 1.00 97.06 180 TYR A O 1
ATOM 1425 N N . ASP A 1 181 ? 12.010 -10.569 -0.057 1.00 96.06 181 ASP A N 1
ATOM 1426 C CA . ASP A 1 181 ? 11.188 -11.281 0.940 1.00 96.06 181 ASP A CA 1
ATOM 1427 C C . ASP A 1 181 ? 10.127 -12.180 0.270 1.00 96.06 181 ASP A C 1
ATOM 1429 O O . ASP A 1 181 ? 8.960 -12.203 0.668 1.00 96.06 181 ASP A O 1
ATOM 1433 N N . VAL A 1 182 ? 10.529 -12.867 -0.803 1.00 97.56 182 VAL A N 1
ATOM 1434 C CA . VAL A 1 182 ? 9.664 -13.759 -1.578 1.00 97.56 182 VAL A CA 1
ATOM 1435 C C . VAL A 1 182 ? 9.349 -15.001 -0.745 1.00 97.56 182 VAL A C 1
ATOM 1437 O O . VAL A 1 182 ? 10.257 -15.731 -0.346 1.00 97.56 182 VAL A O 1
ATOM 1440 N N . ARG A 1 183 ? 8.060 -15.279 -0.517 1.00 97.25 183 ARG A N 1
ATOM 1441 C CA . ARG A 1 183 ? 7.603 -16.531 0.107 1.00 97.25 183 ARG A CA 1
ATOM 1442 C C . ARG A 1 183 ? 7.668 -17.674 -0.896 1.00 97.25 183 ARG A C 1
ATOM 1444 O O . ARG A 1 183 ? 6.673 -17.998 -1.534 1.00 97.25 183 ARG A O 1
ATOM 1451 N N . GLY A 1 184 ? 8.857 -18.243 -1.085 1.00 95.31 184 GLY A N 1
ATOM 1452 C CA . GLY A 1 184 ? 9.107 -19.263 -2.109 1.00 95.31 184 GLY A CA 1
ATOM 1453 C C . GLY A 1 184 ? 8.258 -20.532 -1.969 1.00 95.31 184 GLY A C 1
ATOM 1454 O O . GLY A 1 184 ? 8.052 -21.227 -2.956 1.00 95.31 184 GLY A O 1
ATOM 1455 N N . ASP A 1 185 ? 7.729 -20.825 -0.783 1.00 96.25 185 ASP A N 1
ATOM 1456 C CA . ASP A 1 185 ? 6.797 -21.924 -0.504 1.00 96.25 185 ASP A CA 1
ATOM 1457 C C . ASP A 1 185 ? 5.339 -21.616 -0.892 1.00 96.25 185 ASP A C 1
ATOM 1459 O O . ASP A 1 185 ? 4.509 -22.525 -0.959 1.00 96.25 185 ASP A O 1
ATOM 1463 N N . HIS A 1 186 ? 5.015 -20.355 -1.193 1.00 98.31 186 HIS A N 1
ATOM 1464 C CA . HIS A 1 186 ? 3.677 -19.951 -1.605 1.00 98.31 186 HIS A CA 1
ATOM 1465 C C . HIS A 1 186 ? 3.261 -20.654 -2.914 1.00 98.31 186 HIS A C 1
ATOM 1467 O O . HIS A 1 186 ? 4.075 -20.752 -3.840 1.00 98.31 186 HIS A O 1
ATOM 1473 N N . PRO A 1 187 ? 1.985 -21.075 -3.072 1.00 98.12 187 PRO A N 1
ATOM 1474 C CA . PRO A 1 187 ? 1.534 -21.867 -4.218 1.00 98.12 187 PRO A CA 1
ATOM 1475 C C . PRO A 1 187 ? 1.909 -21.321 -5.600 1.00 98.12 187 PRO A C 1
ATOM 1477 O O . PRO A 1 187 ? 2.186 -22.108 -6.501 1.00 98.12 187 PRO A O 1
ATOM 1480 N N . ILE A 1 188 ? 1.974 -19.995 -5.776 1.00 98.50 188 ILE A N 1
ATOM 1481 C CA . ILE A 1 188 ? 2.318 -19.388 -7.077 1.00 98.50 188 ILE A CA 1
ATOM 1482 C C . ILE A 1 188 ? 3.749 -19.697 -7.539 1.00 98.50 188 ILE A C 1
ATOM 1484 O O . ILE A 1 188 ? 4.025 -19.656 -8.737 1.00 98.50 188 ILE A O 1
ATOM 1488 N N . PHE A 1 189 ? 4.646 -20.027 -6.606 1.00 98.12 189 PHE A N 1
ATOM 1489 C CA . PHE A 1 189 ? 6.021 -20.439 -6.894 1.00 98.12 189 PHE A CA 1
ATOM 1490 C C . PHE A 1 189 ? 6.188 -21.963 -6.927 1.00 98.12 189 PHE A C 1
ATOM 1492 O O . PHE A 1 189 ? 7.290 -22.461 -7.119 1.00 98.12 189 PHE A O 1
ATOM 1499 N N . GLN A 1 190 ? 5.107 -22.715 -6.729 1.00 96.06 190 GLN A N 1
ATOM 1500 C CA . GLN A 1 190 ? 5.128 -24.179 -6.692 1.00 96.06 190 GLN A CA 1
ATOM 1501 C C . GLN A 1 190 ? 4.410 -24.789 -7.898 1.00 96.06 190 GLN A C 1
ATOM 1503 O O . GLN A 1 190 ? 4.771 -25.869 -8.363 1.00 96.06 190 GLN A O 1
ATOM 1508 N N . GLY A 1 191 ? 3.396 -24.107 -8.432 1.00 93.00 191 GLY A N 1
ATOM 1509 C CA . GLY A 1 191 ? 2.674 -24.572 -9.606 1.00 93.00 191 GLY A CA 1
ATOM 1510 C C . GLY A 1 191 ? 1.395 -23.783 -9.882 1.00 93.00 191 GLY A C 1
ATOM 1511 O O . GLY A 1 191 ? 1.076 -22.830 -9.172 1.00 93.00 191 GLY A O 1
ATOM 1512 N N . PRO A 1 192 ? 0.622 -24.182 -10.905 1.00 95.50 192 PRO A N 1
ATOM 1513 C CA . PRO A 1 192 ? 0.750 -25.420 -11.682 1.00 95.50 192 PRO A CA 1
ATOM 1514 C C . PRO A 1 192 ? 1.899 -25.455 -12.700 1.00 95.50 192 PRO A C 1
ATOM 1516 O O . PRO A 1 192 ? 2.293 -26.541 -13.121 1.00 95.50 192 PRO A O 1
ATOM 1519 N N . LEU A 1 193 ? 2.451 -24.310 -13.105 1.00 96.56 193 LEU A N 1
ATOM 1520 C CA . LEU A 1 193 ? 3.637 -24.272 -13.957 1.00 96.56 193 LEU A CA 1
ATOM 1521 C C . LEU A 1 193 ? 4.903 -24.376 -13.104 1.00 96.56 193 LEU A C 1
ATOM 1523 O O . LEU A 1 193 ? 5.015 -23.640 -12.120 1.00 96.56 193 LEU A O 1
ATOM 1527 N N . PRO A 1 194 ? 5.878 -25.220 -13.486 1.00 95.19 194 PRO A N 1
ATOM 1528 C CA . PRO A 1 194 ? 7.158 -25.256 -12.799 1.00 95.19 194 PRO A CA 1
ATOM 1529 C C . PRO A 1 194 ? 7.876 -23.924 -13.011 1.00 95.19 194 PRO A C 1
ATOM 1531 O O . PRO A 1 194 ? 7.938 -23.420 -14.141 1.00 95.19 194 PRO A O 1
ATOM 1534 N N . VAL A 1 195 ? 8.415 -23.380 -11.926 1.00 95.12 195 VAL A N 1
ATOM 1535 C CA . VAL A 1 195 ? 9.211 -22.153 -11.912 1.00 95.12 195 VAL A CA 1
ATOM 1536 C C . VAL A 1 195 ? 10.597 -22.467 -11.369 1.00 95.12 195 VAL A C 1
ATOM 1538 O O . VAL A 1 195 ? 10.737 -23.243 -10.427 1.00 95.12 195 VAL A O 1
ATOM 1541 N N . ASP A 1 196 ? 11.613 -21.870 -11.982 1.00 93.62 196 ASP A N 1
ATOM 1542 C CA . ASP A 1 196 ? 12.983 -21.905 -11.482 1.00 93.62 196 ASP A CA 1
ATOM 1543 C C . ASP A 1 196 ? 13.326 -20.506 -10.971 1.00 93.62 196 ASP A C 1
ATOM 1545 O O . ASP A 1 196 ? 13.371 -19.535 -11.736 1.00 93.62 196 ASP A O 1
ATOM 1549 N N . MET A 1 197 ? 13.431 -20.388 -9.650 1.00 95.31 197 MET A N 1
ATOM 1550 C CA . MET A 1 197 ? 13.619 -19.110 -8.978 1.00 95.31 197 MET A CA 1
ATOM 1551 C C . MET A 1 197 ? 15.109 -18.821 -8.852 1.00 95.31 197 MET A C 1
ATOM 1553 O O . MET A 1 197 ? 15.810 -19.438 -8.052 1.00 95.31 197 MET A O 1
ATOM 1557 N N . THR A 1 198 ? 15.576 -17.835 -9.611 1.00 94.56 198 THR A N 1
ATOM 1558 C CA . THR A 1 198 ? 16.936 -17.306 -9.509 1.00 94.56 198 THR A CA 1
ATOM 1559 C C . THR A 1 198 ? 16.934 -16.001 -8.729 1.00 94.56 198 THR A C 1
ATOM 1561 O O . THR A 1 198 ? 16.117 -15.114 -8.997 1.00 94.56 198 THR A O 1
ATOM 1564 N N . TYR A 1 199 ? 17.881 -15.870 -7.805 1.00 96.69 199 TYR A N 1
ATOM 1565 C CA . TYR A 1 199 ? 18.047 -14.675 -6.990 1.00 96.69 199 TYR A CA 1
ATOM 1566 C C . TYR A 1 199 ? 19.394 -14.013 -7.257 1.00 96.69 199 TYR A C 1
ATOM 1568 O O . TYR A 1 199 ? 20.419 -14.679 -7.410 1.00 96.69 199 TYR A O 1
ATOM 1576 N N . GLU A 1 200 ? 19.379 -12.688 -7.274 1.00 94.81 200 GLU A N 1
ATOM 1577 C CA . GLU A 1 200 ? 20.558 -11.840 -7.315 1.00 94.81 200 GLU A CA 1
ATOM 1578 C C . GLU A 1 200 ? 20.833 -11.312 -5.909 1.00 94.81 200 GLU A C 1
ATOM 1580 O O . GLU A 1 200 ? 19.943 -10.752 -5.264 1.00 94.81 200 GLU A O 1
ATOM 1585 N N . ARG A 1 201 ? 22.075 -11.445 -5.438 1.00 95.25 201 ARG A N 1
ATOM 1586 C CA . ARG A 1 201 ? 22.477 -10.888 -4.147 1.00 95.25 201 ARG A CA 1
ATOM 1587 C C . ARG A 1 201 ? 22.857 -9.421 -4.311 1.00 95.25 201 ARG A C 1
ATOM 1589 O O . ARG A 1 201 ? 23.949 -9.102 -4.782 1.00 95.25 201 ARG A O 1
ATOM 1596 N N . ARG A 1 202 ? 21.943 -8.534 -3.925 1.00 94.44 202 ARG A N 1
ATOM 1597 C CA . ARG A 1 202 ? 21.994 -7.095 -4.213 1.00 94.44 202 ARG A CA 1
ATOM 1598 C C . ARG A 1 202 ? 22.111 -6.272 -2.942 1.00 94.44 202 ARG A C 1
ATOM 1600 O O . ARG A 1 202 ? 21.803 -6.745 -1.847 1.00 94.44 202 ARG A O 1
ATOM 1607 N N . LEU A 1 203 ? 22.553 -5.026 -3.089 1.00 94.44 203 LEU A N 1
ATOM 1608 C CA . LEU A 1 203 ? 22.505 -4.056 -1.998 1.00 94.44 203 LEU A CA 1
ATOM 1609 C C . LEU A 1 203 ? 21.046 -3.871 -1.552 1.00 94.44 203 LEU A C 1
ATOM 1611 O O . LEU A 1 203 ? 20.160 -3.729 -2.396 1.00 94.44 203 LEU A O 1
ATOM 1615 N N . ALA A 1 204 ? 20.780 -3.897 -0.246 1.00 93.75 204 ALA A N 1
ATOM 1616 C CA . ALA A 1 204 ? 19.429 -3.661 0.252 1.00 93.75 204 ALA A CA 1
ATOM 1617 C C . ALA A 1 204 ? 18.960 -2.246 -0.140 1.00 93.75 204 ALA A C 1
ATOM 1619 O O . ALA A 1 204 ? 19.752 -1.309 -0.044 1.00 93.75 204 ALA A O 1
ATOM 1620 N N . PRO A 1 205 ? 17.703 -2.032 -0.568 1.00 90.25 205 PRO A N 1
ATOM 1621 C CA . PRO A 1 205 ? 17.237 -0.693 -0.910 1.00 90.25 205 PRO A CA 1
ATOM 1622 C C . PRO A 1 205 ? 17.278 0.210 0.327 1.00 90.25 205 PRO A C 1
ATOM 1624 O O . PRO A 1 205 ? 16.911 -0.225 1.420 1.00 90.25 205 PRO A O 1
ATOM 1627 N N . SER A 1 206 ? 17.678 1.474 0.163 1.00 84.00 206 SER A N 1
ATOM 1628 C CA . SER A 1 206 ? 17.780 2.445 1.268 1.00 84.00 206 SER A CA 1
ATOM 1629 C C . SER A 1 206 ? 16.478 2.570 2.073 1.00 84.00 206 SER A C 1
ATOM 1631 O O . SER A 1 206 ? 16.487 2.647 3.300 1.00 84.00 206 SER A O 1
ATOM 1633 N N . SER A 1 207 ? 15.339 2.511 1.392 1.00 85.25 207 SER A N 1
ATOM 1634 C CA . SER A 1 207 ? 13.998 2.493 1.978 1.00 85.25 207 SER A CA 1
ATOM 1635 C C . SER A 1 207 ? 13.707 1.240 2.817 1.00 85.25 207 SER A C 1
ATOM 1637 O O . SER A 1 207 ? 13.089 1.342 3.874 1.00 85.25 207 SER A O 1
ATOM 1639 N N . ALA A 1 208 ? 14.199 0.065 2.412 1.00 90.38 208 ALA A N 1
ATOM 1640 C CA . ALA A 1 208 ? 13.995 -1.200 3.124 1.00 90.38 208 ALA A CA 1
ATOM 1641 C C . ALA A 1 208 ? 14.831 -1.303 4.411 1.00 90.38 208 ALA A C 1
ATOM 1643 O O . ALA A 1 208 ? 14.494 -2.069 5.314 1.00 90.38 208 ALA A O 1
ATOM 1644 N N . ILE A 1 209 ? 15.912 -0.528 4.506 1.00 89.94 209 ILE A N 1
ATOM 1645 C CA . ILE A 1 209 ? 16.726 -0.402 5.719 1.00 89.94 209 ILE A CA 1
ATOM 1646 C C . ILE A 1 209 ? 16.332 0.815 6.578 1.00 89.94 209 ILE A C 1
ATOM 1648 O O . ILE A 1 209 ? 16.913 1.041 7.637 1.00 89.94 209 ILE A O 1
ATOM 1652 N N . SER A 1 210 ? 15.343 1.598 6.149 1.00 85.81 210 SER A N 1
ATOM 1653 C CA . SER A 1 210 ? 14.837 2.760 6.888 1.00 85.81 210 SER A CA 1
ATOM 1654 C C . SER A 1 210 ? 13.696 2.381 7.838 1.00 85.81 210 SER A C 1
ATOM 1656 O O . SER A 1 210 ? 13.069 1.334 7.680 1.00 85.81 210 SER A O 1
ATOM 1658 N N . GLY A 1 211 ? 13.404 3.248 8.813 1.00 85.94 211 GLY A N 1
ATOM 1659 C CA . GLY A 1 211 ? 12.356 2.999 9.808 1.00 85.94 211 GLY A CA 1
ATOM 1660 C C . GLY A 1 211 ? 12.729 1.914 10.820 1.00 85.94 211 GLY A C 1
ATOM 1661 O O . GLY A 1 211 ? 13.790 1.291 10.733 1.00 85.94 211 GLY A O 1
ATOM 1662 N N . VAL A 1 212 ? 11.852 1.700 11.799 1.00 88.06 212 VAL A N 1
ATOM 1663 C CA . VAL A 1 212 ? 12.018 0.652 12.824 1.00 88.06 212 VAL A CA 1
ATOM 1664 C C . VAL A 1 212 ? 11.947 -0.750 12.206 1.00 88.06 212 VAL A C 1
ATOM 1666 O O . VAL A 1 212 ? 12.577 -1.688 12.679 1.00 88.06 212 VAL A O 1
ATOM 1669 N N . GLU A 1 213 ? 11.239 -0.867 11.088 1.00 85.44 213 GLU A N 1
ATOM 1670 C CA . GLU A 1 213 ? 11.049 -2.060 10.267 1.00 85.44 213 GLU A CA 1
ATOM 1671 C C . GLU A 1 213 ? 12.312 -2.448 9.491 1.00 85.44 213 GLU A C 1
ATOM 1673 O O . GLU A 1 213 ? 12.457 -3.598 9.078 1.00 85.44 213 GLU A O 1
ATOM 1678 N N . GLY A 1 214 ? 13.203 -1.479 9.257 1.00 89.12 214 GLY A N 1
ATOM 1679 C CA . GLY A 1 214 ? 14.444 -1.641 8.508 1.00 89.12 214 GLY A CA 1
ATOM 1680 C C . GLY A 1 214 ? 15.675 -1.919 9.369 1.00 89.12 214 GLY A C 1
ATOM 1681 O O . GLY A 1 214 ? 16.774 -2.107 8.840 1.00 89.12 214 GLY A O 1
ATOM 1682 N N . VAL A 1 215 ? 15.518 -1.923 10.695 1.00 92.25 215 VAL A N 1
ATOM 1683 C CA . VAL A 1 215 ? 16.623 -2.070 11.656 1.00 92.25 215 VAL A CA 1
ATOM 1684 C C . VAL A 1 215 ? 17.299 -3.428 11.528 1.00 92.25 215 VAL A C 1
ATOM 1686 O O . VAL A 1 215 ? 18.523 -3.500 11.471 1.00 92.25 215 VAL A O 1
ATOM 1689 N N . THR A 1 216 ? 16.508 -4.494 11.413 1.00 89.50 216 THR A N 1
ATOM 1690 C CA . THR A 1 216 ? 16.997 -5.870 11.241 1.00 89.50 216 THR A CA 1
ATOM 1691 C C . THR A 1 216 ? 17.090 -6.290 9.773 1.00 89.50 216 THR A C 1
ATOM 1693 O O . THR A 1 216 ? 17.305 -7.464 9.465 1.00 89.50 216 THR A O 1
ATOM 1696 N N . THR A 1 217 ? 16.923 -5.353 8.836 1.00 93.69 217 THR A N 1
ATOM 1697 C CA . THR A 1 217 ? 17.114 -5.633 7.412 1.00 93.69 217 THR A CA 1
ATOM 1698 C C . THR A 1 217 ? 18.595 -5.847 7.114 1.00 93.69 217 THR A C 1
ATOM 1700 O O . THR A 1 217 ? 19.391 -4.943 7.384 1.00 93.69 217 THR A O 1
ATOM 1703 N N . PRO A 1 218 ? 18.978 -6.994 6.520 1.00 94.69 218 PRO A N 1
ATOM 1704 C CA . PRO A 1 218 ? 20.347 -7.237 6.080 1.00 94.69 218 PRO A CA 1
ATOM 1705 C C . PRO A 1 218 ? 20.846 -6.139 5.135 1.00 94.69 218 PRO A C 1
ATOM 1707 O O . PRO A 1 218 ? 20.084 -5.637 4.315 1.00 94.69 218 PRO A O 1
ATOM 1710 N N . GLY A 1 219 ? 22.137 -5.798 5.188 1.00 94.69 219 GLY A N 1
ATOM 1711 C CA . GLY A 1 219 ? 22.720 -4.799 4.280 1.00 94.69 219 GLY A CA 1
ATOM 1712 C C . GLY A 1 219 ? 22.733 -5.216 2.806 1.00 94.69 219 GLY A C 1
ATOM 1713 O O . GLY A 1 219 ? 22.780 -4.370 1.914 1.00 94.69 219 GLY A O 1
ATOM 1714 N N . VAL A 1 220 ? 22.662 -6.523 2.555 1.00 96.06 220 VAL A N 1
ATOM 1715 C CA . VAL A 1 220 ? 22.517 -7.139 1.233 1.00 96.06 220 VAL A CA 1
ATOM 1716 C C . VAL A 1 220 ? 21.420 -8.189 1.291 1.00 96.06 220 VAL A C 1
ATOM 1718 O O . VAL A 1 220 ? 21.304 -8.902 2.287 1.00 96.06 220 VAL A O 1
ATOM 1721 N N . MET A 1 221 ? 20.627 -8.301 0.234 1.00 95.69 221 MET A N 1
ATOM 1722 C CA . MET A 1 221 ? 19.462 -9.180 0.186 1.00 95.69 221 MET A CA 1
ATOM 1723 C C . MET A 1 221 ? 19.416 -9.941 -1.131 1.00 95.69 221 MET A C 1
ATOM 1725 O O . MET A 1 221 ? 19.823 -9.424 -2.172 1.00 95.69 221 MET A O 1
ATOM 1729 N N . ASP A 1 222 ? 18.874 -11.151 -1.074 1.00 96.25 222 ASP A N 1
ATOM 1730 C CA . ASP A 1 222 ? 18.528 -11.912 -2.265 1.00 96.25 222 ASP A CA 1
ATOM 1731 C C . ASP A 1 222 ? 17.251 -11.327 -2.874 1.00 96.25 222 ASP A C 1
ATOM 1733 O O . ASP A 1 222 ? 16.230 -11.166 -2.197 1.00 96.25 222 ASP A O 1
ATOM 1737 N N . MET A 1 223 ? 17.319 -10.978 -4.155 1.00 97.25 223 MET A N 1
ATOM 1738 C CA . MET A 1 223 ? 16.215 -10.367 -4.884 1.00 97.25 223 MET A CA 1
ATOM 1739 C C . MET A 1 223 ? 15.929 -11.123 -6.170 1.00 97.25 223 MET A C 1
ATOM 1741 O O . MET A 1 223 ? 16.835 -11.510 -6.902 1.00 97.25 223 MET A O 1
ATOM 1745 N N . TRP A 1 224 ? 14.650 -11.304 -6.462 1.00 98.00 224 TRP A N 1
ATOM 1746 C CA . TRP A 1 224 ? 14.189 -11.920 -7.695 1.00 98.00 224 TRP A CA 1
ATOM 1747 C C . TRP A 1 224 ? 13.884 -10.836 -8.732 1.00 98.00 224 TRP A C 1
ATOM 1749 O O . TRP A 1 224 ? 13.064 -9.948 -8.485 1.00 98.00 224 TRP A O 1
ATOM 1759 N N . ARG A 1 225 ? 14.529 -10.904 -9.902 1.00 96.81 225 ARG A N 1
ATOM 1760 C CA . ARG A 1 225 ? 14.246 -10.007 -11.028 1.00 96.81 225 ARG A CA 1
ATOM 1761 C C . ARG A 1 225 ? 12.948 -10.419 -11.726 1.00 96.81 225 ARG A C 1
ATOM 1763 O O . ARG A 1 225 ? 12.860 -11.477 -12.355 1.00 96.81 225 ARG A O 1
ATOM 1770 N N . VAL A 1 226 ? 11.934 -9.566 -11.621 1.00 97.88 226 VAL A N 1
ATOM 1771 C CA . VAL A 1 226 ? 10.590 -9.816 -12.166 1.00 97.88 226 VAL A CA 1
ATOM 1772 C C . VAL A 1 226 ? 10.455 -9.239 -13.572 1.00 97.88 226 VAL A C 1
ATOM 1774 O O . VAL A 1 226 ? 9.871 -9.867 -14.456 1.00 97.88 226 VAL A O 1
ATOM 1777 N N . GLN A 1 227 ? 11.022 -8.053 -13.788 1.00 95.00 227 GLN A N 1
ATOM 1778 C CA . GLN A 1 227 ? 10.944 -7.312 -15.046 1.00 95.00 227 GLN A CA 1
ATOM 1779 C C . GLN A 1 227 ? 12.337 -7.209 -15.682 1.00 95.00 227 GLN A C 1
ATOM 1781 O O . GLN A 1 227 ? 13.347 -7.139 -14.981 1.00 95.00 227 GLN A O 1
ATOM 1786 N N . THR A 1 228 ? 12.411 -7.211 -17.010 1.00 92.81 228 THR A N 1
ATOM 1787 C CA . THR A 1 228 ? 13.681 -7.104 -17.743 1.00 92.81 228 THR A CA 1
ATOM 1788 C C . THR A 1 228 ? 14.283 -5.704 -17.653 1.00 92.81 228 THR A C 1
ATOM 1790 O O . THR A 1 228 ? 15.503 -5.584 -17.699 1.00 92.81 228 THR A O 1
ATOM 1793 N N . GLU A 1 229 ? 13.460 -4.677 -17.436 1.00 89.69 229 GLU A N 1
ATOM 1794 C CA . GLU A 1 229 ? 13.870 -3.280 -17.269 1.00 89.69 229 GLU A CA 1
ATOM 1795 C C . GLU A 1 229 ? 13.095 -2.621 -16.115 1.00 89.69 229 GLU A C 1
ATOM 1797 O O . GLU A 1 229 ? 11.878 -2.788 -15.985 1.00 89.69 229 GLU A O 1
ATOM 1802 N N . GLY A 1 230 ? 13.812 -1.872 -15.276 1.00 87.88 230 GLY A N 1
ATOM 1803 C CA . GLY A 1 230 ? 13.259 -1.061 -14.190 1.00 87.88 230 GLY A CA 1
ATOM 1804 C C . GLY A 1 230 ? 13.068 0.413 -14.558 1.00 87.88 230 GLY A C 1
ATOM 1805 O O . GLY A 1 230 ? 13.739 0.950 -15.441 1.00 87.88 230 GLY A O 1
ATOM 1806 N N . TYR A 1 231 ? 12.196 1.128 -13.841 1.00 86.62 231 TYR A N 1
ATOM 1807 C CA . TYR A 1 231 ? 12.028 2.573 -14.065 1.00 86.62 231 TYR A CA 1
ATOM 1808 C C . TYR A 1 231 ? 13.250 3.376 -13.595 1.00 86.62 231 TYR A C 1
ATOM 1810 O O . TYR A 1 231 ? 13.470 4.490 -14.075 1.00 86.62 231 TYR A O 1
ATOM 1818 N N . ARG A 1 232 ? 14.042 2.822 -12.667 1.00 84.81 232 ARG A N 1
ATOM 1819 C CA . ARG A 1 232 ? 15.289 3.435 -12.182 1.00 84.81 232 ARG A CA 1
ATOM 1820 C C . ARG A 1 232 ? 16.465 3.201 -13.130 1.00 84.81 232 ARG A C 1
ATOM 1822 O O . ARG A 1 232 ? 17.422 3.964 -13.098 1.00 84.81 232 ARG A O 1
ATOM 1829 N N . GLU A 1 233 ? 16.378 2.188 -13.990 1.00 83.69 233 GLU A N 1
ATOM 1830 C CA . GLU A 1 233 ? 17.454 1.794 -14.908 1.00 83.69 233 GLU A CA 1
ATOM 1831 C C . GLU A 1 233 ? 17.471 2.648 -16.194 1.00 83.69 233 GLU A C 1
ATOM 1833 O O . GLU A 1 233 ? 18.536 2.899 -16.752 1.00 83.69 233 GLU A O 1
ATOM 1838 N N . GLY A 1 234 ? 16.306 3.122 -16.661 1.00 72.06 234 GLY A N 1
ATOM 1839 C CA . GLY A 1 234 ? 16.144 3.731 -17.995 1.00 72.06 234 GLY A CA 1
ATOM 1840 C C . GLY A 1 234 ? 16.344 5.254 -18.102 1.00 72.06 234 GLY A C 1
ATOM 1841 O O . GLY A 1 234 ? 16.180 5.821 -19.185 1.00 72.06 234 GLY A O 1
ATOM 1842 N N . GLY A 1 235 ? 16.660 5.962 -17.012 1.00 74.00 235 GLY A N 1
ATOM 1843 C CA . GLY A 1 235 ? 16.891 7.416 -17.032 1.00 74.00 235 GLY A CA 1
ATOM 1844 C C . GLY A 1 235 ? 15.748 8.221 -17.682 1.00 74.00 235 GLY A C 1
ATOM 1845 O O . GLY A 1 235 ? 14.610 8.211 -17.209 1.00 74.00 235 GLY A O 1
ATOM 1846 N N . ARG A 1 236 ? 16.035 8.945 -18.780 1.00 76.25 236 ARG A N 1
ATOM 1847 C CA . ARG A 1 236 ? 15.027 9.733 -19.533 1.00 76.25 236 ARG A CA 1
ATOM 1848 C C . ARG A 1 236 ? 14.066 8.876 -20.361 1.00 76.25 236 ARG A C 1
ATOM 1850 O O . ARG A 1 236 ? 12.985 9.352 -20.692 1.00 76.25 236 ARG A O 1
ATOM 1857 N N . GLU A 1 237 ? 14.436 7.636 -20.659 1.00 83.81 237 GLU A N 1
ATOM 1858 C CA . GLU A 1 237 ? 13.605 6.653 -21.360 1.00 83.81 237 GLU A CA 1
ATOM 1859 C C . GLU A 1 237 ? 13.040 5.600 -20.399 1.00 83.81 237 GLU A C 1
ATOM 1861 O O . GLU A 1 237 ? 12.791 4.466 -20.789 1.00 83.81 237 GLU A O 1
ATOM 1866 N N . ARG A 1 238 ? 12.838 5.967 -19.130 1.00 85.44 238 ARG A N 1
ATOM 1867 C CA . ARG A 1 238 ? 12.349 5.058 -18.090 1.00 85.44 238 ARG A CA 1
ATOM 1868 C C . ARG A 1 238 ? 11.088 4.284 -18.486 1.00 85.44 238 ARG A C 1
ATOM 1870 O O . ARG A 1 238 ? 10.144 4.828 -19.074 1.00 85.44 238 ARG A O 1
ATOM 1877 N N . TYR A 1 239 ? 11.071 3.020 -18.075 1.00 90.00 239 TYR A N 1
ATOM 1878 C CA . TYR A 1 239 ? 9.914 2.141 -18.177 1.00 90.00 239 TYR A CA 1
ATOM 1879 C C . TYR A 1 239 ? 8.837 2.465 -17.119 1.00 90.00 239 TYR A C 1
ATOM 1881 O O . TYR A 1 239 ? 8.987 3.379 -16.303 1.00 90.00 239 TYR A O 1
ATOM 1889 N N . ARG A 1 240 ? 7.706 1.751 -17.166 1.00 89.00 240 ARG A N 1
ATOM 1890 C CA . ARG A 1 240 ? 6.542 1.978 -16.300 1.00 89.00 240 ARG A CA 1
ATOM 1891 C C . ARG A 1 240 ? 6.850 1.612 -14.840 1.00 89.00 240 ARG A C 1
ATOM 1893 O O . ARG A 1 240 ? 7.459 0.586 -14.556 1.00 89.00 240 ARG A O 1
ATOM 1900 N N . GLN A 1 241 ? 6.377 2.443 -13.913 1.00 90.25 241 GLN A N 1
ATOM 1901 C CA . GLN A 1 241 ? 6.463 2.196 -12.471 1.00 90.25 241 GLN A CA 1
ATOM 1902 C C . GLN A 1 241 ? 5.361 1.239 -12.011 1.00 90.25 241 GLN A C 1
ATOM 1904 O O . GLN A 1 241 ? 4.208 1.382 -12.422 1.00 90.25 241 GLN A O 1
ATOM 1909 N N . GLY A 1 242 ? 5.696 0.306 -11.122 1.00 94.25 242 GLY A N 1
ATOM 1910 C CA . GLY A 1 242 ? 4.713 -0.526 -10.433 1.00 94.25 242 GLY A CA 1
ATOM 1911 C C . GLY A 1 242 ? 4.183 0.105 -9.145 1.00 94.25 242 GLY A C 1
ATOM 1912 O O . GLY A 1 242 ? 4.617 1.179 -8.720 1.00 94.25 242 GLY A O 1
ATOM 1913 N N . LEU A 1 243 ? 3.268 -0.608 -8.495 1.00 94.19 243 LEU A N 1
ATOM 1914 C CA . LEU A 1 243 ? 2.628 -0.231 -7.240 1.00 94.19 243 LEU A CA 1
ATOM 1915 C C . LEU A 1 243 ? 3.110 -1.119 -6.090 1.00 94.19 243 LEU A C 1
ATOM 1917 O O . LEU A 1 243 ? 3.211 -2.335 -6.236 1.00 94.19 243 LEU A O 1
ATOM 1921 N N . VAL A 1 244 ? 3.331 -0.512 -4.926 1.00 95.25 244 VAL A N 1
ATOM 1922 C CA . VAL A 1 244 ? 3.322 -1.222 -3.643 1.00 95.25 244 VAL A CA 1
ATOM 1923 C C . VAL A 1 244 ? 2.120 -0.795 -2.804 1.00 95.25 244 VAL A C 1
ATOM 1925 O O . VAL A 1 244 ? 1.717 0.373 -2.840 1.00 95.25 244 VAL A O 1
ATOM 1928 N N . ALA A 1 245 ? 1.585 -1.736 -2.027 1.00 93.75 245 ALA A N 1
ATOM 1929 C CA . ALA A 1 245 ? 0.566 -1.509 -1.007 1.00 93.75 245 ALA A CA 1
ATOM 1930 C C . ALA A 1 245 ? 1.179 -1.443 0.401 1.00 93.75 245 ALA A C 1
ATOM 1932 O O . ALA A 1 245 ? 2.334 -1.824 0.628 1.00 93.75 245 ALA A O 1
ATOM 1933 N N . PHE A 1 246 ? 0.405 -0.920 1.351 1.00 89.94 246 PHE A N 1
ATOM 1934 C CA . PHE A 1 246 ? 0.857 -0.702 2.721 1.00 89.94 246 PHE A CA 1
ATOM 1935 C C . PHE A 1 246 ? 0.911 -2.022 3.493 1.00 89.94 246 PHE A C 1
ATOM 1937 O O . PHE A 1 246 ? -0.051 -2.782 3.480 1.00 89.94 246 PHE A O 1
ATOM 1944 N N . GLY A 1 247 ? 2.033 -2.298 4.160 1.00 90.19 247 GLY A N 1
ATOM 1945 C CA . GLY A 1 247 ? 2.295 -3.620 4.737 1.00 90.19 247 GLY A CA 1
ATOM 1946 C C . GLY A 1 247 ? 1.820 -3.856 6.165 1.00 90.19 247 GLY A C 1
ATOM 1947 O O . GLY A 1 247 ? 1.636 -5.005 6.558 1.00 90.19 247 GLY A O 1
ATOM 1948 N N . ASP A 1 248 ? 1.663 -2.805 6.969 1.00 88.19 248 ASP A N 1
ATOM 1949 C CA . ASP A 1 248 ? 1.297 -2.977 8.377 1.00 88.19 248 ASP A CA 1
ATOM 1950 C C . ASP A 1 248 ? -0.183 -3.360 8.509 1.00 88.19 248 ASP A C 1
ATOM 1952 O O . ASP A 1 248 ? -1.043 -2.786 7.842 1.00 88.19 248 ASP A O 1
ATOM 1956 N N . GLY A 1 249 ? -0.461 -4.386 9.316 1.00 88.81 249 GLY A N 1
ATOM 1957 C CA . GLY A 1 249 ? -1.799 -4.957 9.461 1.00 88.81 249 GLY A CA 1
ATOM 1958 C C . GLY A 1 249 ? -2.355 -5.672 8.219 1.00 88.81 249 GLY A C 1
ATOM 1959 O O . GLY A 1 249 ? -3.505 -6.112 8.227 1.00 88.81 249 GLY A O 1
ATOM 1960 N N . PHE A 1 250 ? -1.563 -5.824 7.149 1.00 92.19 250 PHE A N 1
ATOM 1961 C CA . PHE A 1 250 ? -2.033 -6.374 5.873 1.00 92.19 250 PHE A CA 1
ATOM 1962 C C . PHE A 1 250 ? -2.590 -7.803 6.010 1.00 92.19 250 PHE A C 1
ATOM 1964 O O . PHE A 1 250 ? -3.620 -8.139 5.429 1.00 92.19 250 PHE A O 1
ATOM 1971 N N . GLU A 1 251 ? -1.931 -8.637 6.810 1.00 92.69 251 GLU A N 1
ATOM 1972 C CA . GLU A 1 251 ? -2.285 -10.053 7.004 1.00 92.69 251 GLU A CA 1
ATOM 1973 C C . GLU A 1 251 ? -3.142 -10.296 8.250 1.00 92.69 251 GLU A C 1
ATOM 1975 O O . GLU A 1 251 ? -3.452 -11.439 8.592 1.00 92.69 251 GLU A O 1
ATOM 1980 N N . GLU A 1 252 ? -3.542 -9.226 8.941 1.00 88.56 252 GLU A N 1
ATOM 1981 C CA . GLU A 1 252 ? -4.417 -9.331 10.100 1.00 88.56 252 GLU A CA 1
ATOM 1982 C C . GLU A 1 252 ? -5.716 -10.048 9.700 1.00 88.56 252 GLU A C 1
ATOM 1984 O O . GLU A 1 252 ? -6.296 -9.760 8.651 1.00 88.56 252 GLU A O 1
ATOM 1989 N N . ASN A 1 253 ? -6.171 -10.985 10.536 1.00 84.50 253 ASN A N 1
ATOM 1990 C CA . ASN A 1 253 ? -7.403 -11.766 10.365 1.00 84.50 253 ASN A CA 1
ATOM 1991 C C . ASN A 1 253 ? -7.436 -12.798 9.219 1.00 84.50 253 ASN A C 1
ATOM 1993 O O . ASN A 1 253 ? -8.433 -13.510 9.087 1.00 84.50 253 ASN A O 1
ATOM 1997 N N . GLY A 1 254 ? -6.352 -12.951 8.450 1.00 84.19 254 GLY A N 1
ATOM 1998 C CA . GLY A 1 254 ? -6.174 -14.047 7.484 1.00 84.19 254 GLY A CA 1
ATOM 1999 C C . GLY A 1 254 ? -6.934 -13.908 6.157 1.00 84.19 254 GLY A C 1
ATOM 2000 O O . GLY A 1 254 ? -6.862 -14.800 5.312 1.00 84.19 254 GLY A O 1
ATOM 2001 N N . ASP A 1 255 ? -7.648 -12.801 5.934 1.00 90.12 255 ASP A N 1
ATOM 2002 C CA . ASP A 1 255 ? -8.271 -12.490 4.640 1.00 90.12 255 ASP A CA 1
ATOM 2003 C C . ASP A 1 255 ? -7.292 -11.837 3.647 1.00 90.12 255 ASP A C 1
ATOM 2005 O O . ASP A 1 255 ? -7.521 -11.903 2.432 1.00 90.12 255 ASP A O 1
ATOM 2009 N N . GLY A 1 256 ? -6.189 -11.280 4.157 1.00 94.75 256 GLY A N 1
ATOM 2010 C CA . GLY A 1 256 ? -5.049 -10.753 3.415 1.00 94.75 256 GLY A CA 1
ATOM 2011 C C . GLY A 1 256 ? -3.806 -11.644 3.502 1.00 94.75 256 GLY A C 1
ATOM 2012 O O . GLY A 1 256 ? -3.602 -12.353 4.484 1.00 94.75 256 GLY A O 1
ATOM 2013 N N . GLU A 1 257 ? -2.971 -11.602 2.468 1.00 96.19 257 GLU A N 1
ATOM 2014 C CA . GLU A 1 257 ? -1.730 -12.379 2.373 1.00 96.19 257 GLU A CA 1
ATOM 2015 C C . GLU A 1 257 ? -0.629 -11.601 1.643 1.00 96.19 257 GLU A C 1
ATOM 2017 O O . GLU A 1 257 ? -0.792 -11.229 0.475 1.00 96.19 257 GLU A O 1
ATOM 2022 N N . ARG A 1 258 ? 0.504 -11.365 2.315 1.00 97.12 258 ARG A N 1
ATOM 2023 C CA . ARG A 1 258 ? 1.690 -10.730 1.723 1.00 97.12 258 ARG A CA 1
ATOM 2024 C C . ARG A 1 258 ? 2.580 -11.810 1.122 1.00 97.12 258 ARG A C 1
ATOM 2026 O O . ARG A 1 258 ? 3.174 -12.596 1.845 1.00 97.12 258 ARG A O 1
ATOM 2033 N N . ILE A 1 259 ? 2.742 -11.815 -0.194 1.00 98.50 259 ILE A N 1
ATOM 2034 C CA . ILE A 1 259 ? 3.496 -12.865 -0.893 1.00 98.50 259 ILE A CA 1
ATOM 2035 C C . ILE A 1 259 ? 4.944 -12.434 -1.152 1.00 98.50 259 ILE A C 1
ATOM 2037 O O . ILE A 1 259 ? 5.866 -13.238 -1.014 1.00 98.50 259 ILE A O 1
ATOM 2041 N N . ALA A 1 260 ? 5.151 -11.164 -1.508 1.00 98.38 260 ALA A N 1
ATOM 2042 C CA . ALA A 1 260 ? 6.478 -10.590 -1.707 1.00 98.38 260 ALA A CA 1
ATOM 2043 C C . ALA A 1 260 ? 6.492 -9.078 -1.437 1.00 98.38 260 ALA A C 1
ATOM 2045 O O . ALA A 1 260 ? 5.496 -8.382 -1.667 1.00 98.38 260 ALA A O 1
ATOM 2046 N N . GLY A 1 261 ? 7.644 -8.577 -0.991 1.00 97.12 261 GLY A N 1
ATOM 2047 C CA . GLY A 1 261 ? 8.002 -7.162 -1.067 1.00 97.12 261 GLY A CA 1
ATOM 2048 C C . GLY A 1 261 ? 8.678 -6.834 -2.398 1.00 97.12 261 GLY A C 1
ATOM 2049 O O . GLY A 1 261 ? 8.814 -7.688 -3.278 1.00 97.12 261 GLY A O 1
ATOM 2050 N N . GLY A 1 262 ? 9.129 -5.594 -2.559 1.00 95.38 262 GLY A N 1
ATOM 2051 C CA . GLY A 1 262 ? 9.852 -5.201 -3.763 1.00 95.38 262 GLY A CA 1
ATOM 2052 C C . GLY A 1 262 ? 10.556 -3.860 -3.649 1.00 95.38 262 GLY A C 1
ATOM 2053 O O . GLY A 1 262 ? 10.248 -3.038 -2.779 1.00 95.38 262 GLY A O 1
ATOM 2054 N N . VAL A 1 263 ? 11.553 -3.673 -4.513 1.00 93.62 263 VAL A N 1
ATOM 2055 C CA . VAL A 1 263 ? 12.398 -2.476 -4.543 1.00 93.62 263 VAL A CA 1
ATOM 2056 C C . VAL A 1 263 ? 11.518 -1.268 -4.839 1.00 93.62 263 VAL A C 1
ATOM 2058 O O . VAL A 1 263 ? 10.949 -1.153 -5.918 1.00 93.62 263 VAL A O 1
ATOM 2061 N N . SER A 1 264 ? 11.364 -0.394 -3.851 1.00 91.69 264 SER A N 1
ATOM 2062 C CA . SER A 1 264 ? 10.509 0.792 -3.914 1.00 91.69 264 SER A CA 1
ATOM 2063 C C . SER A 1 264 ? 11.014 1.854 -2.946 1.00 91.69 264 SER A C 1
ATOM 2065 O O . SER A 1 264 ? 11.950 1.595 -2.199 1.00 91.69 264 SER A O 1
ATOM 2067 N N . ASP A 1 265 ? 10.403 3.036 -2.907 1.00 85.75 265 ASP A N 1
ATOM 2068 C CA . ASP A 1 265 ? 10.756 4.100 -1.949 1.00 85.75 265 ASP A CA 1
ATOM 2069 C C . ASP A 1 265 ? 10.036 3.959 -0.599 1.00 85.75 265 ASP A C 1
ATOM 2071 O O . ASP A 1 265 ? 9.891 4.928 0.145 1.00 85.75 265 ASP A O 1
ATOM 2075 N N . LYS A 1 266 ? 9.546 2.756 -0.281 1.00 87.25 266 LYS A N 1
ATOM 2076 C CA . LYS A 1 266 ? 8.773 2.466 0.929 1.00 87.25 266 LYS A CA 1
ATOM 2077 C C . LYS A 1 266 ? 9.450 1.417 1.809 1.00 87.25 266 LYS A C 1
ATOM 2079 O O . LYS A 1 266 ? 10.309 0.670 1.345 1.00 87.25 266 LYS A O 1
ATOM 2084 N N . TYR A 1 267 ? 9.067 1.397 3.087 1.00 88.50 267 TYR A N 1
ATOM 2085 C CA . TYR A 1 267 ? 9.634 0.491 4.087 1.00 88.50 267 TYR A CA 1
ATOM 2086 C C . TYR A 1 267 ? 9.525 -0.976 3.666 1.00 88.50 267 TYR A C 1
ATOM 2088 O O . TYR A 1 267 ? 8.643 -1.355 2.896 1.00 88.50 267 TYR A O 1
ATOM 2096 N N . ARG A 1 268 ? 10.398 -1.823 4.226 1.00 90.81 268 ARG A N 1
ATOM 2097 C CA . ARG A 1 268 ? 10.524 -3.246 3.863 1.00 90.81 268 ARG A CA 1
ATOM 2098 C C . ARG A 1 268 ? 9.209 -4.026 3.902 1.00 90.81 268 ARG A C 1
ATOM 2100 O O . ARG A 1 268 ? 9.003 -4.954 3.120 1.00 90.81 268 ARG A O 1
ATOM 2107 N N . ASN A 1 269 ? 8.307 -3.667 4.811 1.00 90.62 269 ASN A N 1
ATOM 2108 C CA . ASN A 1 269 ? 7.029 -4.356 4.952 1.00 90.62 269 ASN A CA 1
ATOM 2109 C C . ASN A 1 269 ? 6.060 -4.096 3.784 1.00 90.62 269 ASN A C 1
ATOM 2111 O O . ASN A 1 269 ? 5.084 -4.835 3.669 1.00 90.62 269 ASN A O 1
ATOM 2115 N N . ALA A 1 270 ? 6.322 -3.118 2.908 1.00 93.69 270 ALA A N 1
ATOM 2116 C CA . ALA A 1 270 ? 5.512 -2.848 1.724 1.00 93.69 270 ALA A CA 1
ATOM 2117 C C . ALA A 1 270 ? 5.251 -4.122 0.900 1.00 93.69 270 ALA A C 1
ATOM 2119 O O . ALA A 1 270 ? 6.078 -5.038 0.831 1.00 93.69 270 ALA A O 1
ATOM 2120 N N . VAL A 1 271 ? 4.066 -4.187 0.296 1.00 97.12 271 VAL A N 1
ATOM 2121 C CA . VAL A 1 271 ? 3.572 -5.371 -0.416 1.00 97.12 271 VAL A CA 1
ATOM 2122 C C . VAL A 1 271 ? 3.641 -5.107 -1.912 1.00 97.12 271 VAL A C 1
ATOM 2124 O O . VAL A 1 271 ? 2.966 -4.208 -2.400 1.00 97.12 271 VAL A O 1
ATOM 2127 N N . ALA A 1 272 ? 4.442 -5.883 -2.639 1.00 98.31 272 ALA A N 1
ATOM 2128 C CA . ALA A 1 272 ? 4.523 -5.832 -4.102 1.00 98.31 272 ALA A CA 1
ATOM 2129 C C . ALA A 1 272 ? 3.640 -6.904 -4.757 1.00 98.31 272 ALA A C 1
ATOM 2131 O O . ALA A 1 272 ? 3.050 -6.678 -5.811 1.00 98.31 272 ALA A O 1
ATOM 2132 N N . ILE A 1 273 ? 3.522 -8.068 -4.115 1.00 98.75 273 ILE A N 1
ATOM 2133 C CA . ILE A 1 273 ? 2.604 -9.138 -4.512 1.00 98.75 273 ILE A CA 1
ATOM 2134 C C . ILE A 1 273 ? 1.801 -9.537 -3.281 1.00 98.75 273 ILE A C 1
ATOM 2136 O O . ILE A 1 273 ? 2.380 -9.852 -2.238 1.00 98.75 273 ILE A O 1
ATOM 2140 N N . GLY A 1 274 ? 0.476 -9.533 -3.393 1.00 98.38 274 GLY A N 1
ATOM 2141 C CA . GLY A 1 274 ? -0.394 -9.913 -2.286 1.00 98.38 274 GLY A CA 1
ATOM 2142 C C . GLY A 1 274 ? -1.841 -10.138 -2.698 1.00 98.38 274 GLY A C 1
ATOM 2143 O O . GLY A 1 274 ? -2.251 -9.784 -3.802 1.00 98.38 274 GLY A O 1
ATOM 2144 N N . ARG A 1 275 ? -2.618 -10.727 -1.792 1.00 98.12 275 ARG A N 1
ATOM 2145 C CA . ARG A 1 275 ? -4.044 -11.027 -1.976 1.00 98.12 275 ARG A CA 1
ATOM 2146 C C . ARG A 1 275 ? -4.864 -10.400 -0.852 1.00 98.12 275 ARG A C 1
ATOM 2148 O O . ARG A 1 275 ? -4.391 -10.328 0.277 1.00 98.12 275 ARG A O 1
ATOM 2155 N N . HIS A 1 276 ? -6.093 -9.990 -1.149 1.00 97.06 276 HIS A N 1
ATOM 2156 C CA . HIS A 1 276 ? -7.111 -9.614 -0.173 1.00 97.06 276 HIS A CA 1
ATOM 2157 C C . HIS A 1 276 ? -8.482 -10.128 -0.632 1.00 97.06 276 HIS A C 1
ATOM 2159 O O . HIS A 1 276 ? -9.016 -9.668 -1.639 1.00 97.06 276 HIS A O 1
ATOM 2165 N N . GLY A 1 277 ? -9.036 -11.117 0.072 1.00 96.19 277 GLY A N 1
ATOM 2166 C CA . GLY A 1 277 ? -10.229 -11.837 -0.390 1.00 96.19 277 GLY A CA 1
ATOM 2167 C C . GLY A 1 277 ? -10.043 -12.443 -1.792 1.00 96.19 277 GLY A C 1
ATOM 2168 O O . GLY A 1 277 ? -9.041 -13.114 -2.055 1.00 96.19 277 GLY A O 1
ATOM 2169 N N . ASN A 1 278 ? -10.988 -12.166 -2.687 1.00 97.81 278 ASN A N 1
ATOM 2170 C CA . ASN A 1 278 ? -11.015 -12.552 -4.100 1.00 97.81 278 ASN A CA 1
ATOM 2171 C C . ASN A 1 278 ? -10.169 -11.641 -5.010 1.00 97.81 278 ASN A C 1
ATOM 2173 O O . ASN A 1 278 ? -10.183 -11.823 -6.226 1.00 97.81 278 ASN A O 1
ATOM 2177 N N . PHE A 1 279 ? -9.418 -10.687 -4.452 1.00 98.50 279 PHE A N 1
ATOM 2178 C CA . PHE A 1 279 ? -8.566 -9.768 -5.205 1.00 98.50 279 PHE A CA 1
ATOM 2179 C C . PHE A 1 279 ? -7.084 -10.089 -5.019 1.00 98.50 279 PHE A C 1
ATOM 2181 O O . PHE A 1 279 ? -6.611 -10.296 -3.901 1.00 98.50 279 PHE A O 1
ATOM 2188 N N . PHE A 1 280 ? -6.331 -10.075 -6.113 1.00 98.81 280 PHE A N 1
ATOM 2189 C CA . PHE A 1 280 ? -4.890 -10.284 -6.155 1.00 98.81 280 PHE A CA 1
ATOM 2190 C C . PHE A 1 280 ? -4.208 -9.071 -6.787 1.00 98.81 280 PHE A C 1
ATOM 2192 O O . PHE A 1 280 ? -4.634 -8.590 -7.834 1.00 98.81 280 PHE A O 1
ATOM 2199 N N . MET A 1 281 ? -3.126 -8.595 -6.182 1.00 98.75 281 MET A N 1
ATOM 2200 C CA . MET A 1 281 ? -2.273 -7.551 -6.739 1.00 98.75 281 MET A CA 1
ATOM 2201 C C . MET A 1 281 ? -0.981 -8.165 -7.262 1.00 98.75 281 MET A C 1
ATOM 2203 O O . MET A 1 281 ? -0.166 -8.680 -6.493 1.00 98.75 281 MET A O 1
ATOM 2207 N N . TRP A 1 282 ? -0.774 -8.041 -8.569 1.00 98.75 282 TRP A N 1
ATOM 2208 C CA . TRP A 1 282 ? 0.535 -8.133 -9.196 1.00 98.75 282 TRP A CA 1
ATOM 2209 C C . TRP A 1 282 ? 1.074 -6.711 -9.363 1.00 98.75 282 TRP A C 1
ATOM 2211 O O . TRP A 1 282 ? 0.796 -6.049 -10.359 1.00 98.75 282 TRP A O 1
ATOM 2221 N N . GLY A 1 283 ? 1.800 -6.202 -8.366 1.00 98.06 283 GLY A N 1
ATOM 2222 C CA . GLY A 1 283 ? 2.192 -4.790 -8.316 1.00 98.06 283 GLY A CA 1
ATOM 2223 C C . GLY A 1 283 ? 3.178 -4.363 -9.407 1.00 98.06 283 GLY A C 1
ATOM 2224 O O . GLY A 1 283 ? 3.308 -3.171 -9.679 1.00 98.06 283 GLY A O 1
ATOM 2225 N N . PHE A 1 284 ? 3.870 -5.303 -10.056 1.00 97.94 284 PHE A N 1
ATOM 2226 C CA . PHE A 1 284 ? 4.782 -5.010 -11.166 1.00 97.94 284 PHE A CA 1
ATOM 2227 C C . PHE A 1 284 ? 4.004 -4.598 -12.424 1.00 97.94 284 PHE A C 1
ATOM 2229 O O . PHE A 1 284 ? 2.904 -5.086 -12.675 1.00 97.94 284 PHE A O 1
ATOM 2236 N N . ALA A 1 285 ? 4.569 -3.689 -13.220 1.00 93.50 285 ALA A N 1
ATOM 2237 C CA . ALA A 1 285 ? 3.837 -3.008 -14.290 1.00 93.50 285 ALA A CA 1
ATOM 2238 C C . ALA A 1 285 ? 4.155 -3.511 -15.708 1.00 93.50 285 ALA A C 1
ATOM 2240 O O . ALA A 1 285 ? 3.489 -3.099 -16.662 1.00 93.50 285 ALA A O 1
ATOM 2241 N N . ALA A 1 286 ? 5.150 -4.382 -15.856 1.00 95.12 286 ALA A N 1
ATOM 2242 C CA . ALA A 1 286 ? 5.562 -4.950 -17.127 1.00 95.12 286 ALA A CA 1
ATOM 2243 C C . ALA A 1 286 ? 4.432 -5.736 -17.778 1.00 95.12 286 ALA A C 1
ATOM 2245 O O . ALA A 1 286 ? 3.711 -6.485 -17.118 1.00 95.12 286 ALA A O 1
ATOM 2246 N N . ASP A 1 287 ? 4.311 -5.582 -19.089 1.00 96.38 287 ASP A N 1
ATOM 2247 C CA . ASP A 1 287 ? 3.620 -6.562 -19.912 1.00 96.38 287 ASP A CA 1
ATOM 2248 C C . ASP A 1 287 ? 4.526 -7.775 -20.176 1.00 96.38 287 ASP A C 1
ATOM 2250 O O . ASP A 1 287 ? 5.729 -7.725 -19.897 1.00 96.38 287 ASP A O 1
ATOM 2254 N N . PRO A 1 288 ? 3.989 -8.878 -20.721 1.00 98.19 288 PRO A N 1
ATOM 2255 C CA . PRO A 1 288 ? 4.765 -10.092 -20.931 1.00 98.19 288 PRO A CA 1
ATOM 2256 C C . PRO A 1 288 ? 6.053 -9.922 -21.742 1.00 98.19 288 PRO A C 1
ATOM 2258 O O . PRO A 1 288 ? 6.988 -10.679 -21.497 1.00 98.19 288 PRO A O 1
ATOM 2261 N N . ASN A 1 289 ? 6.165 -8.944 -22.650 1.00 96.75 289 ASN A N 1
ATOM 2262 C CA . ASN A 1 289 ? 7.411 -8.719 -23.394 1.00 96.75 289 ASN A CA 1
ATOM 2263 C C . ASN A 1 289 ? 8.551 -8.191 -22.504 1.00 96.75 289 ASN A C 1
ATOM 2265 O O . ASN A 1 289 ? 9.719 -8.323 -22.866 1.00 96.75 289 ASN A O 1
ATOM 2269 N N . TYR A 1 290 ? 8.215 -7.623 -21.345 1.00 96.12 290 TYR A N 1
ATOM 2270 C CA . TYR A 1 290 ? 9.151 -7.071 -20.366 1.00 96.12 290 TYR A CA 1
ATOM 2271 C C . TYR A 1 290 ? 9.166 -7.853 -19.041 1.00 96.12 290 TYR A C 1
ATOM 2273 O O . TYR A 1 290 ? 9.838 -7.455 -18.093 1.00 96.12 290 TYR A O 1
ATOM 2281 N N . MET A 1 291 ? 8.453 -8.978 -18.949 1.00 98.06 291 MET A N 1
ATOM 2282 C CA . MET A 1 291 ? 8.579 -9.927 -17.838 1.00 98.06 291 MET A CA 1
ATOM 2283 C C . MET A 1 291 ? 9.730 -10.905 -18.097 1.00 98.06 291 MET A C 1
ATOM 2285 O O . MET A 1 291 ? 9.943 -11.333 -19.232 1.00 98.06 291 MET A O 1
ATOM 2289 N N . THR A 1 292 ? 10.432 -11.335 -17.046 1.00 97.81 292 THR A N 1
ATOM 2290 C CA . THR A 1 292 ? 11.306 -12.516 -17.153 1.00 97.81 292 THR A CA 1
ATOM 2291 C C . THR A 1 292 ? 10.470 -13.775 -17.417 1.00 97.81 292 THR A C 1
ATOM 2293 O O . THR A 1 292 ? 9.284 -13.825 -17.082 1.00 97.81 292 THR A O 1
ATOM 2296 N N . GLU A 1 293 ? 11.059 -14.830 -17.991 1.00 97.19 293 GLU A N 1
ATOM 2297 C CA . GLU A 1 293 ? 10.325 -16.086 -18.238 1.00 97.19 293 GLU A CA 1
ATOM 2298 C C . GLU A 1 293 ? 9.751 -16.685 -16.943 1.00 97.19 293 GLU A C 1
ATOM 2300 O O . GLU A 1 293 ? 8.606 -17.147 -16.912 1.00 97.19 293 GLU A O 1
ATOM 2305 N N . THR A 1 294 ? 10.518 -16.628 -15.849 1.00 98.00 294 THR A N 1
ATOM 2306 C CA . THR A 1 294 ? 10.052 -17.031 -14.518 1.00 98.00 294 THR A CA 1
ATOM 2307 C C . THR A 1 294 ? 8.870 -16.169 -14.072 1.00 98.00 294 THR A C 1
ATOM 2309 O O . THR A 1 294 ? 7.868 -16.716 -13.617 1.00 98.00 294 THR A O 1
ATOM 2312 N N . ALA A 1 295 ? 8.917 -14.846 -14.264 1.00 98.56 295 ALA A N 1
ATOM 2313 C CA . ALA A 1 295 ? 7.806 -13.958 -13.918 1.00 98.56 295 ALA A CA 1
ATOM 2314 C C . ALA A 1 295 ? 6.536 -14.237 -14.723 1.00 98.56 295 ALA A C 1
ATOM 2316 O O . ALA A 1 295 ? 5.462 -14.280 -14.128 1.00 98.56 295 ALA A O 1
ATOM 2317 N N . GLN A 1 296 ? 6.640 -14.520 -16.025 1.00 98.69 296 GLN A N 1
ATOM 2318 C CA . GLN A 1 296 ? 5.482 -14.932 -16.826 1.00 98.69 296 GLN A CA 1
ATOM 2319 C C . GLN A 1 296 ? 4.822 -16.193 -16.246 1.00 98.69 296 GLN A C 1
ATOM 2321 O O . GLN A 1 296 ? 3.602 -16.253 -16.111 1.00 98.69 296 GLN A O 1
ATOM 2326 N N . ARG A 1 297 ? 5.615 -17.196 -15.847 1.00 98.56 297 ARG A N 1
ATOM 2327 C CA . ARG A 1 297 ? 5.093 -18.438 -15.249 1.00 98.56 297 ARG A CA 1
ATOM 2328 C C . ARG A 1 297 ? 4.452 -18.201 -13.883 1.00 98.56 297 ARG A C 1
ATOM 2330 O O . ARG A 1 297 ? 3.355 -18.701 -13.640 1.00 98.56 297 ARG A O 1
ATOM 2337 N N . VAL A 1 298 ? 5.090 -17.411 -13.018 1.00 98.81 298 VAL A N 1
ATOM 2338 C CA . VAL A 1 298 ? 4.530 -17.037 -11.709 1.00 98.81 298 VAL A CA 1
ATOM 2339 C C . VAL A 1 298 ? 3.235 -16.233 -11.882 1.00 98.81 298 VAL A C 1
ATOM 2341 O O . VAL A 1 298 ? 2.276 -16.474 -11.154 1.00 98.81 298 VAL A O 1
ATOM 2344 N N . PHE A 1 299 ? 3.154 -15.341 -12.873 1.00 98.88 299 PHE A N 1
ATOM 2345 C CA . PHE A 1 299 ? 1.937 -14.590 -13.196 1.00 98.88 299 PHE A CA 1
ATOM 2346 C C . PHE A 1 299 ? 0.776 -15.520 -13.585 1.00 98.88 299 PHE A C 1
ATOM 2348 O O . PHE A 1 299 ? -0.336 -15.388 -13.075 1.00 98.88 299 PHE A O 1
ATOM 2355 N N . ILE A 1 300 ? 1.033 -16.529 -14.425 1.00 98.81 300 ILE A N 1
ATOM 2356 C CA . ILE A 1 300 ? 0.030 -17.552 -14.767 1.00 98.81 300 ILE A CA 1
ATOM 2357 C C . ILE A 1 300 ? -0.375 -18.375 -13.539 1.00 98.81 300 ILE A C 1
ATOM 2359 O O . ILE A 1 300 ? -1.564 -18.642 -13.333 1.00 98.81 300 ILE A O 1
ATOM 2363 N N . ASN A 1 301 ? 0.585 -18.742 -12.689 1.00 98.81 301 ASN A N 1
ATOM 2364 C CA . ASN A 1 301 ? 0.297 -19.437 -11.439 1.00 98.81 301 ASN A CA 1
ATOM 2365 C C . ASN A 1 301 ? -0.539 -18.573 -10.479 1.00 98.81 301 ASN A C 1
ATOM 2367 O O . ASN A 1 301 ? -1.411 -19.107 -9.798 1.00 98.81 301 ASN A O 1
ATOM 2371 N N . ALA A 1 302 ? -0.346 -17.251 -10.465 1.00 98.88 302 ALA A N 1
ATOM 2372 C CA . ALA A 1 302 ? -1.159 -16.314 -9.691 1.00 98.88 302 ALA A CA 1
ATOM 2373 C C . ALA A 1 302 ? -2.626 -16.295 -10.150 1.00 98.88 302 ALA A C 1
ATOM 2375 O O . ALA A 1 302 ? -3.521 -16.340 -9.308 1.00 98.88 302 ALA A O 1
ATOM 2376 N N . ILE A 1 303 ? -2.886 -16.339 -11.462 1.00 98.94 303 ILE A N 1
ATOM 2377 C CA . ILE A 1 303 ? -4.249 -16.487 -12.011 1.00 98.94 303 ILE A CA 1
ATOM 2378 C C . ILE A 1 303 ? -4.877 -17.819 -11.562 1.00 98.94 303 ILE A C 1
ATOM 2380 O O . ILE A 1 303 ? -6.029 -17.860 -11.133 1.00 98.94 303 ILE A O 1
ATOM 2384 N N . CYS A 1 304 ? -4.112 -18.913 -11.592 1.00 98.81 304 CYS A N 1
ATOM 2385 C CA . CYS A 1 304 ? -4.582 -20.223 -11.123 1.00 98.81 304 CYS A CA 1
ATOM 2386 C C . CYS A 1 304 ? -4.785 -20.288 -9.602 1.00 98.81 304 CYS A C 1
ATOM 2388 O O . CYS A 1 304 ? -5.546 -21.113 -9.100 1.00 98.81 304 CYS A O 1
ATOM 2390 N N . TYR A 1 305 ? -4.054 -19.465 -8.856 1.00 98.81 305 TYR A N 1
ATOM 2391 C CA . TYR A 1 305 ? -4.178 -19.359 -7.413 1.00 98.81 305 TYR A CA 1
ATOM 2392 C C . TYR A 1 305 ? -5.439 -18.585 -7.034 1.00 98.81 305 TYR A C 1
ATOM 2394 O O . TYR A 1 305 ? -6.246 -19.093 -6.254 1.00 98.81 305 TYR A O 1
ATOM 2402 N N . ILE A 1 306 ? -5.638 -17.398 -7.619 1.00 98.75 306 ILE A N 1
ATOM 2403 C CA . ILE A 1 306 ? -6.764 -16.530 -7.266 1.00 98.75 306 ILE A CA 1
ATOM 2404 C C . ILE A 1 306 ? -8.116 -17.128 -7.670 1.00 98.75 306 ILE A C 1
ATOM 2406 O O . ILE A 1 306 ? -9.100 -16.898 -6.973 1.00 98.75 306 ILE A O 1
ATOM 2410 N N . SER A 1 307 ? -8.172 -17.976 -8.705 1.00 98.62 307 SER A N 1
ATOM 2411 C CA . SER A 1 307 ? -9.409 -18.665 -9.116 1.00 98.62 307 SER A CA 1
ATOM 2412 C C . SER A 1 307 ? -10.052 -19.515 -8.010 1.00 98.62 307 SER A C 1
ATOM 2414 O O . SER A 1 307 ? -11.244 -19.801 -8.060 1.00 98.62 307 SER A O 1
ATOM 2416 N N . LYS A 1 308 ? -9.294 -19.889 -6.971 1.00 97.94 308 LYS A N 1
ATOM 2417 C CA . LYS A 1 308 ? -9.782 -20.653 -5.808 1.00 97.94 308 LYS A CA 1
ATOM 2418 C C . LYS A 1 308 ? -10.555 -19.801 -4.794 1.00 97.94 308 LYS A C 1
ATOM 2420 O O . LYS A 1 308 ? -11.058 -20.341 -3.811 1.00 97.94 308 LYS A O 1
ATOM 2425 N N . PHE A 1 309 ? -10.621 -18.488 -5.007 1.00 97.75 309 PHE A N 1
ATOM 2426 C CA . PHE A 1 309 ? -11.212 -17.514 -4.088 1.00 97.75 309 PHE A CA 1
ATOM 2427 C C . PHE A 1 309 ? -12.543 -16.947 -4.593 1.00 97.75 309 PHE A C 1
ATOM 2429 O O . PHE A 1 309 ? -12.962 -15.881 -4.150 1.00 97.75 309 PHE A O 1
ATOM 2436 N N . ASP A 1 310 ? -13.227 -17.652 -5.494 1.00 97.19 310 ASP A N 1
ATOM 2437 C CA . ASP A 1 310 ? -14.557 -17.248 -5.953 1.00 97.19 310 ASP A CA 1
ATOM 2438 C C . ASP A 1 310 ? -15.533 -17.103 -4.773 1.00 97.19 310 ASP A C 1
ATOM 2440 O O . ASP A 1 310 ? -15.569 -17.937 -3.859 1.00 97.19 310 ASP A O 1
ATOM 2444 N N . GLY A 1 311 ? -16.262 -15.986 -4.738 1.00 95.06 311 GLY A N 1
ATOM 2445 C CA . GLY A 1 311 ? -17.163 -15.638 -3.639 1.00 95.06 311 GLY A CA 1
ATOM 2446 C C . GLY A 1 311 ? -16.482 -15.231 -2.322 1.00 95.06 311 GLY A C 1
ATOM 2447 O O . GLY A 1 311 ? -17.175 -14.912 -1.356 1.00 95.06 311 GLY A O 1
ATOM 2448 N N . LYS A 1 312 ? -15.144 -15.238 -2.228 1.00 94.81 312 LYS A N 1
ATOM 2449 C CA . LYS A 1 312 ? -14.401 -14.916 -0.993 1.00 94.81 312 LYS A CA 1
ATOM 2450 C C . LYS A 1 312 ? -14.118 -13.422 -0.873 1.00 94.81 312 LYS A C 1
ATOM 2452 O O . LYS A 1 312 ? -12.961 -13.009 -0.860 1.00 94.81 312 LYS A O 1
ATOM 2457 N N . VAL A 1 313 ? -15.170 -12.614 -0.783 1.00 93.62 313 VAL A N 1
ATOM 2458 C CA . VAL A 1 313 ? -15.037 -11.160 -0.609 1.00 93.62 313 VAL A CA 1
ATOM 2459 C C . VAL A 1 313 ? -14.266 -10.801 0.673 1.00 93.62 313 VAL A C 1
ATOM 2461 O O . VAL A 1 313 ? -14.288 -11.575 1.634 1.00 93.62 313 VAL A O 1
ATOM 2464 N N . PRO A 1 314 ? -13.567 -9.650 0.711 1.00 92.88 314 PRO A N 1
ATOM 2465 C CA . PRO A 1 314 ? -12.903 -9.168 1.918 1.00 92.88 314 PRO A CA 1
ATOM 2466 C C . PRO A 1 314 ? -13.825 -9.116 3.139 1.00 92.88 314 PRO A C 1
ATOM 2468 O O . PRO A 1 314 ? -14.921 -8.557 3.065 1.00 92.88 314 PRO A O 1
ATOM 2471 N N . VAL A 1 315 ? -13.362 -9.666 4.266 1.00 92.19 315 VAL A N 1
ATOM 2472 C CA . VAL A 1 315 ? -14.087 -9.619 5.546 1.00 92.19 315 VAL A CA 1
ATOM 2473 C C . VAL A 1 315 ? -13.797 -8.300 6.249 1.00 92.19 315 VAL A C 1
ATOM 2475 O O . VAL A 1 315 ? -14.700 -7.652 6.769 1.00 92.19 315 VAL A O 1
ATOM 2478 N N . THR A 1 316 ? -12.535 -7.890 6.248 1.00 90.75 316 THR A N 1
ATOM 2479 C CA . THR A 1 316 ? -12.082 -6.608 6.772 1.00 90.75 316 THR A CA 1
ATOM 2480 C C . THR A 1 316 ? -11.798 -5.649 5.623 1.00 90.75 316 THR A C 1
ATOM 2482 O O . THR A 1 316 ? -11.407 -6.055 4.531 1.00 90.75 316 THR A O 1
ATOM 2485 N N . ARG A 1 317 ? -12.039 -4.358 5.838 1.00 88.00 317 ARG A N 1
ATOM 2486 C CA . ARG A 1 317 ? -11.796 -3.310 4.844 1.00 88.00 317 ARG A CA 1
ATOM 2487 C C . ARG A 1 317 ? -11.030 -2.188 5.502 1.00 88.00 317 ARG A C 1
ATOM 2489 O O . ARG A 1 317 ? -11.291 -1.839 6.652 1.00 88.00 317 ARG A O 1
ATOM 2496 N N . LYS A 1 318 ? -10.078 -1.632 4.766 1.00 78.06 318 LYS A N 1
ATOM 2497 C CA . LYS A 1 318 ? -9.266 -0.531 5.258 1.00 78.06 318 LYS A CA 1
ATOM 2498 C C . LYS A 1 318 ? -10.176 0.654 5.577 1.00 78.06 318 LYS A C 1
ATOM 2500 O O . LYS A 1 318 ? -10.941 1.080 4.719 1.00 78.06 318 LYS A O 1
ATOM 2505 N N . TYR A 1 319 ? -10.090 1.137 6.814 1.00 64.69 319 TYR A N 1
ATOM 2506 C CA . TYR A 1 319 ? -10.921 2.234 7.304 1.00 64.69 319 TYR A CA 1
ATOM 2507 C C . TYR A 1 319 ? -10.417 3.588 6.776 1.00 64.69 319 TYR A C 1
ATOM 2509 O O . TYR A 1 319 ? -11.203 4.340 6.216 1.00 64.69 319 TYR A O 1
ATOM 2517 N N . GLU A 1 320 ? -9.102 3.835 6.868 1.00 68.38 320 GLU A N 1
ATOM 2518 C CA . GLU A 1 320 ? -8.399 4.986 6.269 1.00 68.38 320 GLU A CA 1
ATOM 2519 C C . GLU A 1 320 ? -6.965 4.587 5.864 1.00 68.38 320 GLU A C 1
ATOM 2521 O O . GLU A 1 320 ? -6.393 3.608 6.368 1.00 68.38 320 GLU A O 1
ATOM 2526 N N . ASN A 1 321 ? -6.325 5.349 4.976 1.00 67.94 321 ASN A N 1
ATOM 2527 C CA . ASN A 1 321 ? -4.927 5.136 4.611 1.00 67.94 321 ASN A CA 1
ATOM 2528 C C . ASN A 1 321 ? -3.948 5.530 5.733 1.00 67.94 321 ASN A C 1
ATOM 2530 O O . ASN A 1 321 ? -4.003 6.614 6.303 1.00 67.94 321 ASN A O 1
ATOM 2534 N N . GLY A 1 322 ? -2.968 4.659 6.002 1.00 65.88 322 GLY A N 1
ATOM 2535 C CA . GLY A 1 322 ? -1.877 4.942 6.943 1.00 65.88 322 GLY A CA 1
ATOM 2536 C C . GLY A 1 322 ? -2.146 4.555 8.401 1.00 65.88 322 GLY A C 1
ATOM 2537 O O . GLY A 1 322 ? -1.386 4.976 9.269 1.00 65.88 322 GLY A O 1
ATOM 2538 N N . TYR A 1 323 ? -3.181 3.751 8.676 1.00 77.31 323 TYR A N 1
ATOM 2539 C CA . TYR A 1 323 ? -3.344 3.093 9.976 1.00 77.31 323 TYR A CA 1
ATOM 2540 C C . TYR A 1 323 ? -2.175 2.154 10.263 1.00 77.31 323 TYR A C 1
ATOM 2542 O O . TYR A 1 323 ? -1.922 1.233 9.488 1.00 77.31 323 TYR A O 1
ATOM 2550 N N . VAL A 1 324 ? -1.498 2.371 11.388 1.00 82.38 324 VAL A N 1
ATOM 2551 C CA . VAL A 1 324 ? -0.477 1.461 11.914 1.00 82.38 324 VAL A CA 1
ATOM 2552 C C . VAL A 1 324 ? -1.002 0.645 13.095 1.00 82.38 324 VAL A C 1
ATOM 2554 O O . VAL A 1 324 ? -1.827 1.112 13.884 1.00 82.38 324 VAL A O 1
ATOM 2557 N N . THR A 1 325 ? -0.506 -0.579 13.227 1.00 89.06 325 THR A N 1
ATOM 2558 C CA . THR A 1 325 ? -0.872 -1.508 14.301 1.00 89.06 325 THR A CA 1
ATOM 2559 C C . THR A 1 325 ? 0.115 -1.410 15.461 1.00 89.06 325 THR A C 1
ATOM 2561 O O . THR A 1 325 ? 1.234 -0.902 15.321 1.00 89.06 325 THR A O 1
ATOM 2564 N N . ARG A 1 326 ? -0.257 -1.950 16.626 1.00 92.38 326 ARG A N 1
ATOM 2565 C CA . ARG A 1 326 ? 0.628 -2.050 17.797 1.00 92.38 326 ARG A CA 1
ATOM 2566 C C . ARG A 1 326 ? 1.918 -2.814 17.514 1.00 92.38 326 ARG A C 1
ATOM 2568 O O . ARG A 1 326 ? 2.863 -2.693 18.291 1.00 92.38 326 ARG A O 1
ATOM 2575 N N . GLU A 1 327 ? 2.003 -3.546 16.405 1.00 90.19 327 GLU A N 1
ATOM 2576 C CA . GLU A 1 327 ? 3.246 -4.174 15.966 1.00 90.19 327 GLU A CA 1
ATOM 2577 C C . GLU A 1 327 ? 4.388 -3.167 15.805 1.00 90.19 327 GLU A C 1
ATOM 2579 O O . GLU A 1 327 ? 5.516 -3.450 16.201 1.00 90.19 327 GLU A O 1
ATOM 2584 N N . LYS A 1 328 ? 4.099 -1.937 15.367 1.00 88.31 328 LYS A N 1
ATOM 2585 C CA . LYS A 1 328 ? 5.091 -0.852 15.358 1.00 88.31 328 LYS A CA 1
ATOM 2586 C C . LYS A 1 328 ? 5.683 -0.564 16.731 1.00 88.31 328 LYS A C 1
ATOM 2588 O O . LYS A 1 328 ? 6.889 -0.372 16.864 1.00 88.31 328 LYS A O 1
ATOM 2593 N N . LEU A 1 329 ? 4.839 -0.529 17.760 1.00 92.19 329 LEU A N 1
ATOM 2594 C CA . LEU A 1 329 ? 5.276 -0.268 19.130 1.00 92.19 329 LEU A CA 1
ATOM 2595 C C . LEU A 1 329 ? 6.080 -1.452 19.682 1.00 92.19 329 LEU A C 1
ATOM 2597 O O . LEU A 1 329 ? 7.037 -1.257 20.431 1.00 92.19 329 LEU A O 1
ATOM 2601 N N . ARG A 1 330 ? 5.739 -2.685 19.282 1.00 93.50 330 ARG A N 1
ATOM 2602 C CA . ARG A 1 330 ? 6.540 -3.877 19.607 1.00 93.50 330 ARG A CA 1
ATOM 2603 C C . ARG A 1 330 ? 7.914 -3.829 18.941 1.00 93.50 330 ARG A C 1
ATOM 2605 O O . ARG A 1 330 ? 8.910 -4.109 19.600 1.00 93.50 330 ARG A O 1
ATOM 2612 N N . GLN A 1 331 ? 7.987 -3.387 17.688 1.00 92.44 331 GLN A N 1
ATOM 2613 C CA . GLN A 1 331 ? 9.255 -3.167 16.986 1.00 92.44 331 GLN A CA 1
ATOM 2614 C C . GLN A 1 331 ? 10.107 -2.092 17.674 1.00 92.44 331 GLN A C 1
ATOM 2616 O O . GLN A 1 331 ? 11.306 -2.289 17.841 1.00 92.44 331 GLN A O 1
ATOM 2621 N N . GLN A 1 332 ? 9.499 -1.003 18.159 1.00 93.88 332 GLN A N 1
ATOM 2622 C CA . GLN A 1 332 ? 10.198 -0.006 18.981 1.00 93.88 332 GLN A CA 1
ATOM 2623 C C . GLN A 1 332 ? 10.743 -0.596 20.289 1.00 93.88 332 GLN A C 1
ATOM 2625 O O . GLN A 1 332 ? 11.878 -0.303 20.664 1.00 93.88 332 GLN A O 1
ATOM 2630 N N . LEU A 1 333 ? 9.981 -1.460 20.969 1.00 95.31 333 LEU A N 1
ATOM 2631 C CA . LEU A 1 333 ? 10.464 -2.169 22.160 1.00 95.31 333 LEU A CA 1
ATOM 2632 C C . LEU A 1 333 ? 11.668 -3.072 21.861 1.00 95.31 333 LEU A C 1
ATOM 2634 O O . LEU A 1 333 ? 12.585 -3.139 22.683 1.00 95.31 333 LEU A O 1
ATOM 2638 N N . ALA A 1 334 ? 11.690 -3.724 20.698 1.00 95.75 334 ALA A N 1
ATOM 2639 C CA . ALA A 1 334 ? 12.801 -4.576 20.282 1.00 95.75 334 ALA A CA 1
ATOM 2640 C C . ALA A 1 334 ? 14.109 -3.791 20.064 1.00 95.75 334 ALA A C 1
ATOM 2642 O O . ALA A 1 334 ? 15.191 -4.363 20.183 1.00 95.75 334 ALA A O 1
ATOM 2643 N N . LEU A 1 335 ? 14.049 -2.474 19.812 1.00 96.56 335 LEU A N 1
ATOM 2644 C CA . LEU A 1 335 ? 15.250 -1.640 19.650 1.00 96.56 335 LEU A CA 1
ATOM 2645 C C . LEU A 1 335 ? 16.100 -1.558 20.923 1.00 96.56 335 LEU A C 1
ATOM 2647 O O . LEU A 1 335 ? 17.299 -1.311 20.835 1.00 96.56 335 LEU A O 1
ATOM 2651 N N . PHE A 1 336 ? 15.505 -1.779 22.098 1.00 96.81 336 PHE A N 1
ATOM 2652 C CA . PHE A 1 336 ? 16.222 -1.799 23.377 1.00 96.81 336 PHE A CA 1
ATOM 2653 C C . PHE A 1 336 ? 17.015 -3.094 23.610 1.00 96.81 336 PHE A C 1
ATOM 2655 O O . PHE A 1 336 ? 17.714 -3.219 24.619 1.00 96.81 336 PHE A O 1
ATOM 2662 N N . GLU A 1 337 ? 16.872 -4.088 22.735 1.00 96.25 337 GLU A N 1
ATOM 2663 C CA . GLU A 1 337 ? 17.603 -5.345 22.826 1.00 96.25 337 GLU A CA 1
ATOM 2664 C C . GLU A 1 337 ? 18.997 -5.195 22.208 1.00 96.25 337 GLU A C 1
ATOM 2666 O O . GLU A 1 337 ? 19.170 -4.641 21.120 1.00 96.25 337 GLU A O 1
ATOM 2671 N N . ARG A 1 338 ? 20.018 -5.702 22.911 1.00 95.81 338 ARG A N 1
ATOM 2672 C CA . ARG A 1 338 ? 21.412 -5.618 22.450 1.00 95.81 338 ARG A CA 1
ATOM 2673 C C . ARG A 1 338 ? 21.631 -6.378 21.148 1.00 95.81 338 ARG A C 1
ATOM 2675 O O . ARG A 1 338 ? 22.352 -5.880 20.290 1.00 95.81 338 ARG A O 1
ATOM 2682 N N . ASP A 1 339 ? 20.960 -7.511 20.986 1.00 96.56 339 ASP A N 1
ATOM 2683 C CA . ASP A 1 339 ? 21.051 -8.319 19.774 1.00 96.56 339 ASP A CA 1
ATOM 2684 C C . ASP A 1 339 ? 20.479 -7.560 18.570 1.00 96.56 339 ASP A C 1
ATOM 2686 O O . ASP A 1 339 ? 21.104 -7.540 17.514 1.00 96.56 339 ASP A O 1
ATOM 2690 N N . THR A 1 340 ? 19.349 -6.857 18.717 1.00 96.88 340 THR A N 1
ATOM 2691 C CA . THR A 1 340 ? 18.785 -6.002 17.654 1.00 96.88 340 THR A CA 1
ATOM 2692 C C . THR A 1 340 ? 19.769 -4.915 17.220 1.00 96.88 340 THR A C 1
ATOM 2694 O O . THR A 1 340 ? 19.947 -4.674 16.026 1.00 96.88 340 THR A O 1
ATOM 2697 N N . PHE A 1 341 ? 20.444 -4.275 18.179 1.00 97.50 341 PHE A N 1
ATOM 2698 C CA . PHE A 1 341 ? 21.463 -3.271 17.879 1.00 97.50 341 PHE A CA 1
ATOM 2699 C C . PHE A 1 341 ? 22.687 -3.854 17.160 1.00 97.50 341 PHE A C 1
ATOM 2701 O O . PHE A 1 341 ? 23.196 -3.229 16.229 1.00 97.50 341 PHE A O 1
ATOM 2708 N N . GLU A 1 342 ? 23.157 -5.039 17.555 1.00 96.81 342 GLU A N 1
ATOM 2709 C CA . GLU A 1 342 ? 24.303 -5.658 16.884 1.00 96.81 342 GLU A CA 1
ATOM 2710 C C . GLU A 1 342 ? 23.956 -6.058 15.446 1.00 96.81 342 GLU A C 1
ATOM 2712 O O . GLU A 1 342 ? 24.704 -5.719 14.531 1.00 96.81 342 GLU A O 1
ATOM 2717 N N . HIS A 1 343 ? 22.766 -6.626 15.211 1.00 95.75 343 HIS A N 1
ATOM 2718 C CA . HIS A 1 343 ? 22.278 -6.890 13.852 1.00 95.75 343 HIS A CA 1
ATOM 2719 C C . HIS A 1 343 ? 22.217 -5.617 13.000 1.00 95.75 343 HIS A C 1
ATOM 2721 O O . HIS A 1 343 ? 22.625 -5.633 11.838 1.00 95.75 343 HIS A O 1
ATOM 2727 N N . TYR A 1 344 ? 21.744 -4.500 13.567 1.00 96.75 344 TYR A N 1
ATOM 2728 C CA . TYR A 1 344 ? 21.771 -3.203 12.889 1.00 96.75 344 TYR A CA 1
ATOM 2729 C C . TYR A 1 344 ? 23.199 -2.818 12.478 1.00 96.75 344 TYR A C 1
ATOM 2731 O O . TYR A 1 344 ? 23.434 -2.464 11.319 1.00 96.75 344 TYR A O 1
ATOM 2739 N N . ARG A 1 345 ? 24.169 -2.899 13.400 1.00 96.88 345 ARG A N 1
ATOM 2740 C CA . ARG A 1 345 ? 25.567 -2.535 13.121 1.00 96.88 345 ARG A CA 1
ATOM 2741 C C . ARG A 1 345 ? 26.158 -3.399 12.017 1.00 96.88 345 ARG A C 1
ATOM 2743 O O . ARG A 1 345 ? 26.689 -2.851 11.050 1.00 96.88 345 ARG A O 1
ATOM 2750 N N . GLU A 1 346 ? 26.017 -4.716 12.134 1.00 96.31 346 GLU A N 1
ATOM 2751 C CA . GLU A 1 346 ? 26.494 -5.680 11.142 1.00 96.31 346 GLU A CA 1
ATOM 2752 C C . GLU A 1 346 ? 25.879 -5.401 9.768 1.00 96.31 346 GLU A C 1
ATOM 2754 O O . GLU A 1 346 ? 26.602 -5.247 8.782 1.00 96.31 346 GLU A O 1
ATOM 2759 N N . ALA A 1 347 ? 24.558 -5.214 9.698 1.00 95.56 347 ALA A N 1
ATOM 2760 C CA . ALA A 1 347 ? 23.870 -4.917 8.449 1.00 95.56 347 ALA A CA 1
ATOM 2761 C C . ALA A 1 347 ? 24.374 -3.623 7.792 1.00 95.56 347 ALA A C 1
ATOM 2763 O O . ALA A 1 347 ? 24.576 -3.588 6.577 1.00 95.56 347 ALA A O 1
ATOM 2764 N N . ARG A 1 348 ? 24.611 -2.553 8.563 1.00 95.50 348 ARG A N 1
ATOM 2765 C CA . ARG A 1 348 ? 25.146 -1.288 8.025 1.00 95.50 348 ARG A CA 1
ATOM 2766 C C . ARG A 1 348 ? 26.596 -1.419 7.566 1.00 95.50 348 ARG A C 1
ATOM 2768 O O . ARG A 1 348 ? 26.958 -0.826 6.550 1.00 95.50 348 ARG A O 1
ATOM 2775 N N . MET A 1 349 ? 27.407 -2.217 8.257 1.00 96.00 349 MET A N 1
ATOM 2776 C CA . MET A 1 349 ? 28.771 -2.526 7.824 1.00 96.00 349 MET A CA 1
ATOM 2777 C C . MET A 1 349 ? 28.774 -3.305 6.504 1.00 96.00 349 MET A C 1
ATOM 2779 O O . MET A 1 349 ? 29.425 -2.870 5.556 1.00 96.00 349 MET A O 1
ATOM 2783 N N . THR A 1 350 ? 27.986 -4.380 6.401 1.00 96.62 350 THR A N 1
ATOM 2784 C CA . THR A 1 350 ? 27.860 -5.176 5.168 1.00 96.62 350 THR A CA 1
ATOM 2785 C C . THR A 1 350 ? 27.314 -4.351 4.002 1.00 96.62 350 THR A C 1
ATOM 2787 O O . THR A 1 350 ? 27.800 -4.474 2.879 1.00 96.62 350 THR A O 1
ATOM 2790 N N . TYR A 1 351 ? 26.333 -3.477 4.253 1.00 96.31 351 TYR A N 1
ATOM 2791 C CA . TYR A 1 351 ? 25.831 -2.536 3.248 1.00 96.31 351 TYR A CA 1
ATOM 2792 C C . TYR A 1 351 ? 26.962 -1.650 2.710 1.00 96.31 351 TYR A C 1
ATOM 2794 O O . TYR A 1 351 ? 27.147 -1.534 1.500 1.00 96.31 351 TYR A O 1
ATOM 2802 N N . ASN A 1 352 ? 27.740 -1.033 3.605 1.00 96.44 352 ASN A N 1
ATOM 2803 C CA . ASN A 1 352 ? 28.815 -0.120 3.221 1.00 96.44 352 ASN A CA 1
ATOM 2804 C C . ASN A 1 352 ? 29.928 -0.823 2.450 1.00 96.44 352 ASN A C 1
ATOM 2806 O O . ASN A 1 352 ? 30.418 -0.275 1.467 1.00 96.44 352 ASN A O 1
ATOM 2810 N N . GLU A 1 353 ? 30.312 -2.024 2.877 1.00 96.94 353 GLU A N 1
ATOM 2811 C CA . GLU A 1 353 ? 31.295 -2.843 2.174 1.00 96.94 353 GLU A CA 1
ATOM 2812 C C . GLU A 1 353 ? 30.832 -3.133 0.743 1.00 96.94 353 GLU A C 1
ATOM 2814 O O . GLU A 1 353 ? 31.539 -2.798 -0.211 1.00 96.94 353 GLU A O 1
ATOM 2819 N N . LYS A 1 354 ? 29.599 -3.635 0.582 1.00 96.75 354 LYS A N 1
ATOM 2820 C CA . LYS A 1 354 ? 29.048 -3.935 -0.741 1.00 96.75 354 LYS A CA 1
ATOM 2821 C C . LYS A 1 354 ? 28.925 -2.691 -1.621 1.00 96.75 354 LYS A C 1
ATOM 2823 O O . LYS A 1 354 ? 29.240 -2.744 -2.807 1.00 96.75 354 LYS A O 1
ATOM 2828 N N . LEU A 1 355 ? 28.494 -1.563 -1.058 1.00 96.38 355 LEU A N 1
ATOM 2829 C CA . LEU A 1 355 ? 28.406 -0.296 -1.783 1.00 96.38 355 LEU A CA 1
ATOM 2830 C C . LEU A 1 355 ? 29.775 0.144 -2.326 1.00 96.38 355 LEU A C 1
ATOM 2832 O O . LEU A 1 355 ? 29.858 0.622 -3.455 1.00 96.38 355 LEU A O 1
ATOM 2836 N N . MET A 1 356 ? 30.850 -0.022 -1.549 1.00 96.75 356 MET A N 1
ATOM 2837 C CA . MET A 1 356 ? 32.201 0.330 -2.001 1.00 96.75 356 MET A CA 1
ATOM 2838 C C . MET A 1 356 ? 32.718 -0.610 -3.093 1.00 96.75 356 MET A C 1
ATOM 2840 O O . MET A 1 356 ? 33.420 -0.149 -3.992 1.00 96.75 356 MET A O 1
ATOM 2844 N N . GLU A 1 357 ? 32.360 -1.897 -3.056 1.00 96.69 357 GLU A N 1
ATOM 2845 C CA . GLU A 1 357 ? 32.637 -2.815 -4.170 1.00 96.69 357 GLU A CA 1
ATOM 2846 C C . GLU A 1 357 ? 31.961 -2.347 -5.463 1.00 96.69 357 GLU A C 1
ATOM 2848 O O . GLU A 1 357 ? 32.621 -2.240 -6.493 1.00 96.69 357 GLU A O 1
ATOM 2853 N N . LEU A 1 358 ? 30.668 -2.014 -5.397 1.00 96.38 358 LEU A N 1
ATOM 2854 C CA . LEU A 1 358 ? 29.887 -1.567 -6.555 1.00 96.38 358 LEU A CA 1
ATOM 2855 C C . LEU A 1 358 ? 30.419 -0.246 -7.129 1.00 96.38 358 LEU A C 1
ATOM 2857 O O . LEU A 1 358 ? 30.535 -0.097 -8.342 1.00 96.38 358 LEU A O 1
ATOM 2861 N N . LYS A 1 359 ? 30.796 0.706 -6.265 1.00 95.69 359 LYS A N 1
ATOM 2862 C CA . LYS A 1 359 ? 31.428 1.965 -6.695 1.00 95.69 359 LYS A CA 1
ATOM 2863 C C . LYS A 1 359 ? 32.743 1.719 -7.428 1.00 95.69 359 LYS A C 1
ATOM 2865 O O . LYS A 1 359 ? 32.959 2.311 -8.481 1.00 95.69 359 LYS A O 1
ATOM 2870 N N . ARG A 1 360 ? 33.582 0.811 -6.919 1.00 96.94 360 ARG A N 1
ATOM 2871 C CA . ARG A 1 360 ? 34.838 0.431 -7.579 1.00 96.94 360 ARG A CA 1
ATOM 2872 C C . ARG A 1 360 ? 34.588 -0.214 -8.941 1.00 96.94 360 ARG A C 1
ATOM 2874 O O . ARG A 1 360 ? 35.277 0.117 -9.894 1.00 96.94 360 ARG A O 1
ATOM 2881 N N . GLU A 1 361 ? 33.580 -1.077 -9.054 1.00 96.62 361 GLU A N 1
ATOM 2882 C CA . GLU A 1 361 ? 33.205 -1.686 -10.336 1.00 96.62 361 GLU A CA 1
ATOM 2883 C C . GLU A 1 361 ? 32.806 -0.626 -11.378 1.00 96.62 361 GLU A C 1
ATOM 2885 O O . GLU A 1 361 ? 33.255 -0.674 -12.524 1.00 96.62 361 GLU A O 1
ATOM 2890 N N . VAL A 1 362 ? 32.025 0.381 -10.973 1.00 95.81 362 VAL A N 1
ATOM 2891 C CA . VAL A 1 362 ? 31.675 1.523 -11.833 1.00 95.81 362 VAL A CA 1
ATOM 2892 C C . VAL A 1 362 ? 32.915 2.329 -12.236 1.00 95.81 362 VAL A C 1
ATOM 2894 O O . VAL A 1 362 ? 33.057 2.701 -13.402 1.00 95.81 362 VAL A O 1
ATOM 2897 N N . GLU A 1 363 ? 33.822 2.608 -11.300 1.00 95.75 363 GLU A N 1
ATOM 2898 C CA . GLU A 1 363 ? 35.084 3.308 -11.575 1.00 95.75 363 GLU A CA 1
ATOM 2899 C C . GLU A 1 363 ? 35.965 2.532 -12.566 1.00 95.75 363 GLU A C 1
ATOM 2901 O O . GLU A 1 363 ? 36.473 3.126 -13.519 1.00 95.75 363 GLU A O 1
ATOM 2906 N N . ASP A 1 364 ? 36.083 1.212 -12.403 1.00 97.31 364 ASP A N 1
ATOM 2907 C CA . ASP A 1 364 ? 36.866 0.332 -13.275 1.00 97.31 364 ASP A CA 1
ATOM 2908 C C . ASP A 1 364 ? 36.291 0.279 -14.701 1.00 97.31 364 ASP A C 1
ATOM 2910 O O . ASP A 1 364 ? 37.039 0.344 -15.683 1.00 97.31 364 ASP A O 1
ATOM 2914 N N . LEU A 1 365 ? 34.961 0.209 -14.844 1.00 97.00 365 LEU A N 1
ATOM 2915 C CA . LEU A 1 365 ? 34.290 0.269 -16.149 1.00 97.00 365 LEU A CA 1
ATOM 2916 C C . LEU A 1 365 ? 34.527 1.615 -16.842 1.00 97.00 365 LEU A C 1
ATOM 2918 O O . LEU A 1 365 ? 34.904 1.639 -18.017 1.00 97.00 365 LEU A O 1
ATOM 2922 N N . ASN A 1 366 ? 34.381 2.721 -16.109 1.00 94.56 366 ASN A N 1
ATOM 2923 C CA . ASN A 1 366 ? 34.642 4.062 -16.627 1.00 94.56 366 ASN A CA 1
ATOM 2924 C C . ASN A 1 366 ? 36.109 4.237 -17.045 1.00 94.56 366 ASN A C 1
ATOM 2926 O O . ASN A 1 366 ? 36.384 4.744 -18.134 1.00 94.56 366 ASN A O 1
ATOM 2930 N N . ALA A 1 367 ? 37.059 3.779 -16.225 1.00 96.56 367 ALA A N 1
ATOM 2931 C CA . ALA A 1 367 ? 38.487 3.824 -16.535 1.00 96.56 367 ALA A CA 1
ATOM 2932 C C . ALA A 1 367 ? 38.837 2.989 -17.780 1.00 96.56 367 ALA A C 1
ATOM 2934 O O . ALA A 1 367 ? 39.724 3.360 -18.550 1.00 96.56 367 ALA A O 1
ATOM 2935 N N . ALA A 1 368 ? 38.114 1.890 -18.010 1.00 97.00 368 ALA A N 1
ATOM 2936 C CA . ALA A 1 368 ? 38.234 1.061 -19.204 1.00 97.00 368 ALA A CA 1
ATOM 2937 C C . ALA A 1 368 ? 37.480 1.612 -20.433 1.00 97.00 368 ALA A C 1
ATOM 2939 O O . ALA A 1 368 ? 37.519 0.978 -21.490 1.00 97.00 368 ALA A O 1
ATOM 2940 N N . GLY A 1 369 ? 36.778 2.748 -20.317 1.00 95.62 369 GLY A N 1
ATOM 2941 C CA . GLY A 1 369 ? 35.949 3.314 -21.386 1.00 95.62 369 GLY A CA 1
ATOM 2942 C C . GLY A 1 369 ? 34.757 2.432 -21.776 1.00 95.62 369 GLY A C 1
ATOM 2943 O O . GLY A 1 369 ? 34.305 2.488 -22.919 1.00 95.62 369 GLY A O 1
ATOM 2944 N N . LYS A 1 370 ? 34.287 1.578 -20.859 1.00 95.56 370 LYS A N 1
ATOM 2945 C CA . LYS A 1 370 ? 33.138 0.688 -21.058 1.00 95.56 370 LYS A CA 1
ATOM 2946 C C . LYS A 1 370 ? 31.853 1.354 -20.578 1.00 95.56 370 LYS A C 1
ATOM 2948 O O . LYS A 1 370 ? 31.862 2.137 -19.634 1.00 95.56 370 LYS A O 1
ATOM 2953 N N . GLU A 1 371 ? 30.744 0.999 -21.217 1.00 92.06 371 GLU A N 1
ATOM 2954 C CA . GLU A 1 371 ? 29.413 1.406 -20.771 1.00 92.06 371 GLU A CA 1
ATOM 2955 C C . GLU A 1 371 ? 29.095 0.789 -19.401 1.00 92.06 371 GLU A C 1
ATOM 2957 O O . GLU A 1 371 ? 29.323 -0.402 -19.176 1.00 92.06 371 GLU A O 1
ATOM 2962 N N . VAL A 1 372 ? 28.580 1.612 -18.486 1.00 90.25 372 VAL A N 1
ATOM 2963 C CA . VAL A 1 372 ? 28.141 1.186 -17.154 1.00 90.25 372 VAL A CA 1
ATOM 2964 C C . VAL A 1 372 ? 26.658 0.818 -17.233 1.00 90.25 372 VAL A C 1
ATOM 2966 O O . VAL A 1 372 ? 25.853 1.687 -17.573 1.00 90.25 372 VAL A O 1
ATOM 2969 N N . PRO A 1 373 ? 26.261 -0.426 -16.903 1.00 89.75 373 PRO A N 1
ATOM 2970 C CA . PRO A 1 373 ? 24.851 -0.801 -16.873 1.00 89.75 373 PRO A CA 1
ATOM 2971 C C . PRO A 1 373 ? 24.047 0.105 -15.931 1.00 89.75 373 PRO A C 1
ATOM 2973 O O . PRO A 1 373 ? 24.460 0.333 -14.792 1.00 89.75 373 PRO A O 1
ATOM 2976 N N . GLY A 1 374 ? 22.876 0.580 -16.371 1.00 84.00 374 GLY A N 1
ATOM 2977 C CA . GLY A 1 374 ? 22.016 1.460 -15.563 1.00 84.00 374 GLY A CA 1
ATOM 2978 C C . GLY A 1 374 ? 21.637 0.851 -14.208 1.00 84.00 374 GLY A C 1
ATOM 2979 O O . GLY A 1 374 ? 21.610 1.546 -13.196 1.00 84.00 374 GLY A O 1
ATOM 2980 N N . ASP A 1 375 ? 21.447 -0.468 -14.171 1.00 85.56 375 ASP A N 1
ATOM 2981 C CA . ASP A 1 375 ? 21.172 -1.220 -12.947 1.00 85.56 375 ASP A CA 1
ATOM 2982 C C . ASP A 1 375 ? 22.342 -1.217 -11.943 1.00 85.56 375 ASP A C 1
ATOM 2984 O O . ASP A 1 375 ? 22.147 -1.019 -10.741 1.00 85.56 375 ASP A O 1
ATOM 2988 N N . LEU A 1 376 ? 23.580 -1.375 -12.430 1.00 90.19 376 LEU A N 1
ATOM 2989 C CA . LEU A 1 376 ? 24.780 -1.248 -11.597 1.00 90.19 376 LEU A CA 1
ATOM 2990 C C . LEU A 1 376 ? 24.908 0.185 -11.074 1.00 90.19 376 LEU A C 1
ATOM 2992 O O . LEU A 1 376 ? 25.179 0.402 -9.891 1.00 90.19 376 LEU A O 1
ATOM 2996 N N . MET A 1 377 ? 24.658 1.164 -11.943 1.00 85.88 377 MET A N 1
ATOM 2997 C CA . MET A 1 377 ? 24.740 2.571 -11.578 1.00 85.88 377 MET A CA 1
ATOM 2998 C C . MET A 1 377 ? 23.729 2.935 -10.482 1.00 85.88 377 MET A C 1
ATOM 3000 O O . MET A 1 377 ? 24.095 3.578 -9.498 1.00 85.88 377 MET A O 1
ATOM 3004 N N . GLY A 1 378 ? 22.493 2.437 -10.583 1.00 82.62 378 GLY A N 1
ATOM 3005 C CA . GLY A 1 378 ? 21.468 2.608 -9.552 1.00 82.62 378 GLY A CA 1
ATOM 3006 C C . GLY A 1 378 ? 21.861 2.025 -8.188 1.00 82.62 378 GLY A C 1
ATOM 3007 O O . GLY A 1 378 ? 21.526 2.604 -7.156 1.00 82.62 378 GLY A O 1
ATOM 3008 N N . GLN A 1 379 ? 22.615 0.920 -8.156 1.00 88.75 379 GLN A N 1
ATOM 3009 C CA . GLN A 1 379 ? 23.105 0.319 -6.907 1.00 88.75 379 GLN A CA 1
ATOM 3010 C C . GLN A 1 379 ? 24.347 1.019 -6.333 1.00 88.75 379 GLN A C 1
ATOM 3012 O O . GLN A 1 379 ? 24.558 0.987 -5.120 1.00 88.75 379 GLN A O 1
ATOM 3017 N N . ALA A 1 380 ? 25.176 1.639 -7.176 1.00 89.94 380 ALA A N 1
ATOM 3018 C CA . ALA A 1 380 ? 26.431 2.269 -6.766 1.00 89.94 380 ALA A CA 1
ATOM 3019 C C . ALA A 1 380 ? 26.272 3.725 -6.293 1.00 89.94 380 ALA A C 1
ATOM 3021 O O . ALA A 1 380 ? 27.166 4.256 -5.636 1.00 89.94 380 ALA A O 1
ATOM 3022 N N . TRP A 1 381 ? 25.163 4.394 -6.611 1.00 84.94 381 TRP A N 1
ATOM 3023 C CA . TRP A 1 381 ? 24.971 5.819 -6.312 1.00 84.94 381 TRP A CA 1
ATOM 3024 C C . TRP A 1 381 ? 24.435 6.210 -4.913 1.00 84.94 381 TRP A C 1
ATOM 3026 O O . TRP A 1 381 ? 24.552 7.387 -4.554 1.00 84.94 381 TRP A O 1
ATOM 3036 N N . PRO A 1 382 ? 23.921 5.303 -4.053 1.00 85.44 382 PRO A N 1
ATOM 3037 C CA . PRO A 1 382 ? 23.604 5.651 -2.670 1.00 85.44 382 PRO A CA 1
ATOM 3038 C C . PRO A 1 382 ? 24.815 6.136 -1.852 1.00 85.44 382 PRO A C 1
ATOM 3040 O O . PRO A 1 382 ? 25.988 5.876 -2.157 1.00 85.44 382 PRO A O 1
ATOM 3043 N N . GLN A 1 383 ? 24.524 6.825 -0.747 1.00 86.94 383 GLN A N 1
ATOM 3044 C CA . GLN A 1 383 ? 25.540 7.212 0.231 1.00 86.94 383 GLN A CA 1
ATOM 3045 C C . GLN A 1 383 ? 25.819 6.077 1.230 1.00 86.94 383 GLN A C 1
ATOM 3047 O O . GLN A 1 383 ? 24.894 5.339 1.600 1.00 86.94 383 GLN A O 1
ATOM 3052 N N . PRO A 1 384 ? 27.076 5.940 1.695 1.00 89.81 384 PRO A N 1
ATOM 3053 C CA . PRO A 1 384 ? 27.394 5.050 2.802 1.00 89.81 384 PRO A CA 1
ATOM 3054 C C . PRO A 1 384 ? 26.571 5.408 4.039 1.00 89.81 384 PRO A C 1
ATOM 3056 O O . PRO A 1 384 ? 26.349 6.579 4.346 1.00 89.81 384 PRO A O 1
ATOM 3059 N N . GLN A 1 385 ? 26.126 4.388 4.757 1.00 90.94 385 GLN A N 1
ATOM 3060 C CA . GLN A 1 385 ? 25.357 4.530 5.980 1.00 90.94 385 GLN A CA 1
ATOM 3061 C C . GLN A 1 385 ? 26.278 4.816 7.163 1.00 90.94 385 GLN A C 1
ATOM 3063 O O . GLN A 1 385 ? 27.322 4.179 7.330 1.00 90.94 385 GLN A O 1
ATOM 3068 N N . LYS A 1 386 ? 25.871 5.733 8.040 1.00 92.12 386 LYS A N 1
ATOM 3069 C CA . LYS A 1 386 ? 26.554 5.925 9.319 1.00 92.12 386 LYS A CA 1
ATOM 3070 C C . LYS A 1 386 ? 26.251 4.740 10.241 1.00 92.12 386 LYS A C 1
ATOM 3072 O O . LYS A 1 386 ? 25.092 4.471 10.548 1.00 92.12 386 LYS A O 1
ATOM 3077 N N . VAL A 1 387 ? 27.289 4.066 10.732 1.00 95.25 387 VAL A N 1
ATOM 3078 C CA . VAL A 1 387 ? 27.147 3.089 11.820 1.00 95.25 387 VAL A CA 1
ATOM 3079 C C . VAL A 1 387 ? 27.094 3.873 13.130 1.00 95.25 387 VAL A C 1
ATOM 3081 O O . VAL A 1 387 ? 28.056 4.547 13.488 1.00 95.25 387 VAL A O 1
ATOM 3084 N N . MET A 1 388 ? 25.937 3.856 13.788 1.00 95.88 388 MET A N 1
ATOM 3085 C CA . MET A 1 388 ? 25.684 4.623 15.009 1.00 95.88 388 MET A CA 1
ATOM 3086 C C . MET A 1 388 ? 26.116 3.840 16.248 1.00 95.88 388 MET A C 1
ATOM 3088 O O . MET A 1 388 ? 25.974 2.617 16.296 1.00 95.88 388 MET A O 1
ATOM 3092 N N . GLU A 1 389 ? 26.574 4.561 17.269 1.00 96.94 389 GLU A N 1
ATOM 3093 C CA . GLU A 1 389 ? 26.719 4.019 18.622 1.00 96.94 389 GLU A CA 1
ATOM 3094 C C . GLU A 1 389 ? 25.345 3.844 19.282 1.00 96.94 389 GLU A C 1
ATOM 3096 O O . GLU A 1 389 ? 24.374 4.488 18.884 1.00 96.94 389 GLU A O 1
ATOM 3101 N N . TYR A 1 390 ? 25.253 2.999 20.313 1.00 96.62 390 TYR A N 1
ATOM 3102 C CA . TYR A 1 390 ? 23.968 2.551 20.874 1.00 96.62 390 TYR A CA 1
ATOM 3103 C C . TYR A 1 390 ? 23.021 3.688 21.283 1.00 96.62 390 TYR A C 1
ATOM 3105 O O . TYR A 1 390 ? 21.841 3.665 20.943 1.00 96.62 390 TYR A O 1
ATOM 3113 N N . GLU A 1 391 ? 23.537 4.707 21.973 1.00 95.25 391 GLU A N 1
ATOM 3114 C CA . GLU A 1 391 ? 22.714 5.839 22.416 1.00 95.25 391 GLU A CA 1
ATOM 3115 C C . GLU A 1 391 ? 22.275 6.735 21.255 1.00 95.25 391 GLU A C 1
ATOM 3117 O O . GLU A 1 391 ? 21.166 7.268 21.258 1.00 95.25 391 GLU A O 1
ATOM 3122 N N . GLU A 1 392 ? 23.123 6.902 20.238 1.00 95.94 392 GLU A N 1
ATOM 3123 C CA . GLU A 1 392 ? 22.745 7.638 19.030 1.00 95.94 392 GLU A CA 1
ATOM 3124 C C . GLU A 1 392 ? 21.670 6.870 18.255 1.00 95.94 392 GLU A C 1
ATOM 3126 O O . GLU A 1 392 ? 20.673 7.455 17.840 1.00 95.94 392 GLU A O 1
ATOM 3131 N N . TYR A 1 393 ? 21.836 5.552 18.142 1.00 95.56 393 TYR A N 1
ATOM 3132 C CA . TYR A 1 393 ? 20.878 4.640 17.537 1.00 95.56 393 TYR A CA 1
ATOM 3133 C C . TYR A 1 393 ? 19.503 4.740 18.215 1.00 95.56 393 TYR A C 1
ATOM 3135 O O . TYR A 1 393 ? 18.527 5.063 17.538 1.00 95.56 393 TYR A O 1
ATOM 3143 N N . LEU A 1 394 ? 19.408 4.585 19.541 1.00 96.38 394 LEU A N 1
ATOM 3144 C CA . LEU A 1 394 ? 18.124 4.709 20.245 1.00 96.38 394 LEU A CA 1
ATOM 3145 C C . LEU A 1 394 ? 17.495 6.092 20.048 1.00 96.38 394 LEU A C 1
ATOM 3147 O O . LEU A 1 394 ? 16.302 6.197 19.760 1.00 96.38 394 LEU A O 1
ATOM 3151 N N . ASN A 1 395 ? 18.292 7.158 20.145 1.00 93.75 395 ASN A N 1
ATOM 3152 C CA . ASN A 1 395 ? 17.792 8.514 19.940 1.00 93.75 395 ASN A CA 1
ATOM 3153 C C . ASN A 1 395 ? 17.296 8.745 18.507 1.00 93.75 395 ASN A C 1
ATOM 3155 O O . ASN A 1 395 ? 16.275 9.405 18.327 1.00 93.75 395 ASN A O 1
ATOM 3159 N N . SER A 1 396 ? 17.970 8.194 17.496 1.00 91.25 396 SER A N 1
ATOM 3160 C CA . SER A 1 396 ? 17.582 8.367 16.092 1.00 91.25 396 SER A CA 1
ATOM 3161 C C . SER A 1 396 ? 16.197 7.789 15.782 1.00 91.25 396 SER A C 1
ATOM 3163 O O . SER A 1 396 ? 15.445 8.394 15.021 1.00 91.25 396 SER A O 1
ATOM 3165 N N . TYR A 1 397 ? 15.831 6.670 16.417 1.00 90.94 397 TYR A N 1
ATOM 3166 C CA . TYR A 1 397 ? 14.560 5.986 16.172 1.00 90.94 397 TYR A CA 1
ATOM 3167 C C . TYR A 1 397 ? 13.445 6.395 17.136 1.00 90.94 397 TYR A C 1
ATOM 3169 O O . TYR A 1 397 ? 12.285 6.438 16.737 1.00 90.94 397 TYR A O 1
ATOM 3177 N N . LEU A 1 398 ? 13.767 6.678 18.401 1.00 92.75 398 LEU A N 1
ATOM 3178 C CA . LEU A 1 398 ? 12.756 6.786 19.458 1.00 92.75 398 LEU A CA 1
ATOM 3179 C C . LEU A 1 398 ? 12.509 8.208 19.946 1.00 92.75 398 LEU A C 1
ATOM 3181 O O . LEU A 1 398 ? 11.482 8.449 20.576 1.00 92.75 398 LEU A O 1
ATOM 3185 N N . LYS A 1 399 ? 13.412 9.164 19.682 1.00 91.69 399 LYS A N 1
ATOM 3186 C CA . LYS A 1 399 ? 13.355 10.496 20.309 1.00 91.69 399 LYS A CA 1
ATOM 3187 C C . LYS A 1 399 ? 12.006 11.182 20.111 1.00 91.69 399 LYS A C 1
ATOM 3189 O O . LYS A 1 399 ? 11.425 11.653 21.086 1.00 91.69 399 LYS A O 1
ATOM 3194 N N . ARG A 1 400 ? 11.515 11.218 18.870 1.00 87.81 400 ARG A N 1
ATOM 3195 C CA . ARG A 1 400 ? 10.257 11.888 18.519 1.00 87.81 400 ARG A CA 1
ATOM 3196 C C . ARG A 1 400 ? 9.068 11.286 19.265 1.00 87.81 400 ARG A C 1
ATOM 3198 O O . ARG A 1 400 ? 8.268 12.019 19.839 1.00 87.81 400 ARG A O 1
ATOM 3205 N N . ASP A 1 401 ? 8.953 9.964 19.261 1.00 88.31 401 ASP A N 1
ATOM 3206 C CA . ASP A 1 401 ? 7.787 9.280 19.825 1.00 88.31 401 ASP A CA 1
ATOM 3207 C C . ASP A 1 401 ? 7.853 9.229 21.358 1.00 88.31 401 ASP A C 1
ATOM 3209 O O . ASP A 1 401 ? 6.833 9.400 22.025 1.00 88.31 401 ASP A O 1
ATOM 3213 N N . ARG A 1 402 ? 9.063 9.146 21.924 1.00 92.25 402 ARG A N 1
ATOM 3214 C CA . ARG A 1 402 ? 9.338 9.367 23.349 1.00 92.25 402 ARG A CA 1
ATOM 3215 C C . ARG A 1 402 ? 8.875 10.749 23.811 1.00 92.25 402 ARG A C 1
ATOM 3217 O O . ARG A 1 402 ? 8.169 10.855 24.810 1.00 92.25 402 ARG A O 1
ATOM 3224 N N . GLU A 1 403 ? 9.266 11.804 23.095 1.00 91.38 403 GLU A N 1
ATOM 3225 C CA . GLU A 1 403 ? 8.893 13.185 23.434 1.00 91.38 403 GLU A CA 1
ATOM 3226 C C . GLU A 1 403 ? 7.376 13.386 23.347 1.00 91.38 403 GLU A C 1
ATOM 3228 O O . GLU A 1 403 ? 6.783 14.007 24.228 1.00 91.38 403 GLU A O 1
ATOM 3233 N N . ARG A 1 404 ? 6.723 12.789 22.342 1.00 86.88 404 ARG A N 1
ATOM 3234 C CA . ARG A 1 404 ? 5.256 12.779 22.219 1.00 86.88 404 ARG A CA 1
ATOM 3235 C C . ARG A 1 404 ? 4.563 12.031 23.356 1.00 86.88 404 ARG A C 1
ATOM 3237 O O . ARG A 1 404 ? 3.495 12.457 23.789 1.00 86.88 404 ARG A O 1
ATOM 3244 N N . ALA A 1 405 ? 5.158 10.946 23.847 1.00 89.94 405 ALA A N 1
ATOM 3245 C CA . ALA A 1 405 ? 4.660 10.216 25.010 1.00 89.94 405 ALA A CA 1
ATOM 3246 C C . ALA A 1 405 ? 4.872 10.973 26.336 1.00 89.94 405 ALA A C 1
ATOM 3248 O O . ALA A 1 405 ? 4.322 10.570 27.359 1.00 89.94 405 ALA A O 1
ATOM 3249 N N . GLY A 1 406 ? 5.629 12.077 26.324 1.00 93.00 406 GLY A N 1
ATOM 3250 C CA . GLY A 1 406 ? 5.958 12.852 27.519 1.00 93.00 406 GLY A CA 1
ATOM 3251 C C . GLY A 1 406 ? 7.043 12.213 28.387 1.00 93.00 406 GLY A C 1
ATOM 3252 O O . GLY A 1 406 ? 7.183 12.600 29.543 1.00 93.00 406 GLY A O 1
ATOM 3253 N N . CYS A 1 407 ? 7.800 11.253 27.848 1.00 95.12 407 CYS A N 1
ATOM 3254 C CA . CYS A 1 407 ? 8.887 10.584 28.558 1.00 95.12 407 CYS A CA 1
ATOM 3255 C C . CYS A 1 407 ? 10.185 11.402 28.462 1.00 95.12 407 CYS A C 1
ATOM 3257 O O . CYS A 1 407 ? 10.553 11.905 27.397 1.00 95.12 407 CYS A O 1
ATOM 3259 N N . SER A 1 408 ? 10.902 11.518 29.576 1.00 93.44 408 SER A N 1
ATOM 3260 C CA . SER A 1 408 ? 12.125 12.314 29.700 1.00 93.44 408 SER A CA 1
ATOM 3261 C C . SER A 1 408 ? 13.365 11.620 29.125 1.00 93.44 408 SER A C 1
ATOM 3263 O O . SER A 1 408 ? 14.245 12.287 28.568 1.00 93.44 408 SER A O 1
ATOM 3265 N N . ASP A 1 409 ? 13.411 10.286 29.182 1.00 94.44 409 ASP A N 1
ATOM 3266 C CA . ASP A 1 409 ? 14.499 9.446 28.679 1.00 94.44 409 ASP A CA 1
ATOM 3267 C C . ASP A 1 409 ? 14.001 8.152 28.000 1.00 94.44 409 ASP A C 1
ATOM 3269 O O . ASP A 1 409 ? 12.800 7.883 27.908 1.00 94.44 409 ASP A O 1
ATOM 3273 N N . ALA A 1 410 ? 14.934 7.408 27.400 1.00 94.44 410 ALA A N 1
ATOM 3274 C CA . ALA A 1 410 ? 14.617 6.206 26.636 1.00 94.44 410 ALA A CA 1
ATOM 3275 C C . ALA A 1 410 ? 14.127 5.048 27.527 1.00 94.44 410 ALA A C 1
ATOM 3277 O O . ALA A 1 410 ? 13.276 4.276 27.090 1.00 94.44 410 ALA A O 1
ATOM 3278 N N . GLU A 1 411 ? 14.612 4.925 28.765 1.00 95.62 411 GLU A N 1
ATOM 3279 C CA . GLU A 1 411 ? 14.191 3.842 29.661 1.00 95.62 411 GLU A CA 1
ATOM 3280 C C . GLU A 1 411 ? 12.793 4.116 30.228 1.00 95.62 411 GLU A C 1
ATOM 3282 O O . GLU A 1 411 ? 11.964 3.208 30.262 1.00 95.62 411 GLU A O 1
ATOM 3287 N N . GLU A 1 412 ? 12.472 5.369 30.563 1.00 97.31 412 GLU A N 1
ATOM 3288 C CA . GLU A 1 412 ? 11.104 5.768 30.913 1.00 97.31 412 GLU A CA 1
ATOM 3289 C C . GLU A 1 412 ? 10.126 5.429 29.778 1.00 97.31 412 GLU A C 1
ATOM 3291 O O . GLU A 1 412 ? 9.053 4.870 30.013 1.00 97.31 412 GLU A O 1
ATOM 3296 N N . TYR A 1 413 ? 10.522 5.681 28.528 1.00 96.69 413 TYR A N 1
ATOM 3297 C CA . TYR A 1 413 ? 9.711 5.321 27.366 1.00 96.69 413 TYR A CA 1
ATOM 3298 C C . TYR A 1 413 ? 9.556 3.812 27.183 1.00 96.69 413 TYR A C 1
ATOM 3300 O O . TYR A 1 413 ? 8.466 3.327 26.881 1.00 96.69 413 TYR A O 1
ATOM 3308 N N . ARG A 1 414 ? 10.620 3.042 27.420 1.00 97.62 414 ARG A N 1
ATOM 3309 C CA . ARG A 1 414 ? 10.564 1.578 27.404 1.00 97.62 414 ARG A CA 1
ATOM 3310 C C . ARG A 1 414 ? 9.560 1.043 28.424 1.00 97.62 414 ARG A C 1
ATOM 3312 O O . ARG A 1 414 ? 8.788 0.138 28.101 1.00 97.62 414 ARG A O 1
ATOM 3319 N N . VAL A 1 415 ? 9.569 1.586 29.642 1.00 97.94 415 VAL A N 1
ATOM 3320 C CA . VAL A 1 415 ? 8.606 1.237 30.697 1.00 97.94 415 VAL A CA 1
ATOM 3321 C C . VAL A 1 415 ? 7.193 1.625 30.266 1.00 97.94 415 VAL A C 1
ATOM 3323 O O . VAL A 1 415 ? 6.301 0.779 30.303 1.00 97.94 415 VAL A O 1
ATOM 3326 N N . TYR A 1 416 ? 7.005 2.844 29.752 1.00 97.00 416 TYR A N 1
ATOM 3327 C CA . TYR A 1 416 ? 5.723 3.313 29.227 1.00 97.00 416 TYR A CA 1
ATOM 3328 C C . TYR A 1 416 ? 5.151 2.371 28.159 1.00 97.00 416 TYR A C 1
ATOM 3330 O O . TYR A 1 416 ? 3.987 1.980 28.248 1.00 97.00 416 TYR A O 1
ATOM 3338 N N . LEU A 1 417 ? 5.955 1.957 27.178 1.00 96.69 417 LEU A N 1
ATOM 3339 C CA . LEU A 1 417 ? 5.518 1.023 26.142 1.00 96.69 417 LEU A CA 1
ATOM 3340 C C . LEU A 1 417 ? 5.103 -0.333 26.735 1.00 96.69 417 LEU A C 1
ATOM 3342 O O . LEU A 1 417 ? 4.044 -0.849 26.383 1.00 96.69 417 LEU A O 1
ATOM 3346 N N . LYS A 1 418 ? 5.888 -0.891 27.667 1.00 97.38 418 LYS A N 1
ATOM 3347 C CA . LYS A 1 418 ? 5.582 -2.178 28.317 1.00 97.38 418 LYS A CA 1
ATOM 3348 C C . LYS A 1 418 ? 4.294 -2.134 29.138 1.00 97.38 418 LYS A C 1
ATOM 3350 O O . LYS A 1 418 ? 3.474 -3.037 29.028 1.00 97.38 418 LYS A O 1
ATOM 3355 N N . GLU A 1 419 ? 4.096 -1.088 29.935 1.00 96.75 419 GLU A N 1
ATOM 3356 C CA . GLU A 1 419 ? 2.926 -0.951 30.814 1.00 96.75 419 GLU A CA 1
ATOM 3357 C C . GLU A 1 419 ? 1.622 -0.636 30.071 1.00 96.75 419 GLU A C 1
ATOM 3359 O O . GLU A 1 419 ? 0.533 -0.742 30.646 1.00 96.75 419 GLU A O 1
ATOM 3364 N N . ASN A 1 420 ? 1.715 -0.177 28.821 1.00 97.31 420 ASN A N 1
ATOM 3365 C CA . ASN A 1 420 ? 0.565 0.280 28.047 1.00 97.31 420 ASN A CA 1
ATOM 3366 C C . ASN A 1 420 ? 0.304 -0.535 26.775 1.00 97.31 420 ASN A C 1
ATOM 3368 O O . ASN A 1 420 ? -0.697 -0.264 26.115 1.00 97.31 420 ASN A O 1
ATOM 3372 N N . MET A 1 421 ? 1.136 -1.535 26.449 1.00 96.62 421 MET A N 1
ATOM 3373 C CA . MET A 1 421 ? 1.046 -2.303 25.197 1.00 96.62 421 MET A CA 1
ATOM 3374 C C . MET A 1 421 ? -0.369 -2.833 24.922 1.00 96.62 421 MET A C 1
ATOM 3376 O O . MET A 1 421 ? -0.916 -2.668 23.830 1.00 96.62 421 MET A O 1
ATOM 3380 N N . ASP A 1 422 ? -1.007 -3.395 25.944 1.00 97.06 422 ASP A N 1
ATOM 3381 C CA . ASP A 1 422 ? -2.342 -3.981 25.822 1.00 97.06 422 ASP A CA 1
ATOM 3382 C C . ASP A 1 422 ? -3.460 -2.943 25.665 1.00 97.06 422 ASP A C 1
ATOM 3384 O O . ASP A 1 422 ? -4.572 -3.301 25.290 1.00 97.06 422 ASP A O 1
ATOM 3388 N N . TYR A 1 423 ? -3.172 -1.662 25.892 1.00 97.25 423 TYR A N 1
ATOM 3389 C CA . TYR A 1 423 ? -4.156 -0.581 25.939 1.00 97.25 423 TYR A CA 1
ATOM 3390 C C . TYR A 1 423 ? -3.969 0.466 24.840 1.00 97.25 423 TYR A C 1
ATOM 3392 O O . TYR A 1 423 ? -4.723 1.437 24.797 1.00 97.25 423 TYR A O 1
ATOM 3400 N N . PHE A 1 424 ? -2.974 0.318 23.963 1.00 95.19 424 PHE A N 1
ATOM 3401 C CA . PHE A 1 424 ? -2.824 1.232 22.836 1.00 95.19 424 PHE A CA 1
ATOM 3402 C C . PHE A 1 424 ? -3.919 1.023 21.790 1.00 95.19 424 PHE A C 1
ATOM 3404 O O . PHE A 1 424 ? -4.225 -0.100 21.399 1.00 95.19 424 PHE A O 1
ATOM 3411 N N . TYR A 1 425 ? -4.460 2.134 21.304 1.00 91.38 425 TYR A N 1
ATOM 3412 C CA . TYR A 1 425 ? -5.325 2.197 20.132 1.00 91.38 425 TYR A CA 1
ATOM 3413 C C . TYR A 1 425 ? -5.008 3.452 19.309 1.00 91.38 425 TYR A C 1
ATOM 3415 O O . TYR A 1 425 ? -4.314 4.359 19.782 1.00 91.38 425 TYR A O 1
ATOM 3423 N N . GLY A 1 426 ? -5.517 3.522 18.079 1.00 83.88 426 GLY A N 1
ATOM 3424 C CA . GLY A 1 426 ? -5.303 4.660 17.182 1.00 83.88 426 GLY A CA 1
ATOM 3425 C C . GLY A 1 426 ? -4.244 4.362 16.127 1.00 83.88 426 GLY A C 1
ATOM 3426 O O . GLY A 1 426 ? -4.372 3.383 15.406 1.00 83.88 426 GLY A O 1
ATOM 3427 N N . GLY A 1 427 ? -3.227 5.216 15.995 1.00 72.81 427 GLY A N 1
ATOM 3428 C CA . GLY A 1 427 ? -2.216 5.039 14.947 1.00 72.81 427 GLY A CA 1
ATOM 3429 C C . GLY A 1 427 ? -2.639 5.587 13.579 1.00 72.81 427 GLY A C 1
ATOM 3430 O O . GLY A 1 427 ? -2.139 5.130 12.555 1.00 72.81 427 GLY A O 1
ATOM 3431 N N . THR A 1 428 ? -3.535 6.578 13.547 1.00 66.94 428 THR A N 1
ATOM 3432 C CA . THR A 1 428 ? -3.864 7.354 12.342 1.00 66.94 428 THR A CA 1
ATOM 3433 C C . THR A 1 428 ? -2.724 8.313 11.997 1.00 66.94 428 THR A C 1
ATOM 3435 O O . THR A 1 428 ? -2.544 9.299 12.706 1.00 66.94 428 THR A O 1
ATOM 3438 N N . GLY A 1 429 ? -1.956 8.048 10.934 1.00 57.69 429 GLY A N 1
ATOM 3439 C CA . GLY A 1 429 ? -0.965 8.980 10.360 1.00 57.69 429 GLY A CA 1
ATOM 3440 C C . GLY A 1 429 ? 0.064 9.548 11.355 1.00 57.69 429 GLY A C 1
ATOM 3441 O O . GLY A 1 429 ? -0.223 10.488 12.095 1.00 57.69 429 GLY A O 1
ATOM 3442 N N . ASN A 1 430 ? 1.300 9.031 11.324 1.00 60.06 430 ASN A N 1
ATOM 3443 C CA . ASN A 1 430 ? 2.446 9.402 12.183 1.00 60.06 430 ASN A CA 1
ATOM 3444 C C . ASN A 1 430 ? 2.473 8.816 13.614 1.00 60.06 430 ASN A C 1
ATOM 3446 O O . ASN A 1 430 ? 2.779 9.554 14.551 1.00 60.06 430 ASN A O 1
ATOM 3450 N N . PHE A 1 431 ? 2.220 7.515 13.815 1.00 65.94 431 PHE A N 1
ATOM 3451 C CA . PHE A 1 431 ? 2.360 6.849 15.134 1.00 65.94 431 PHE A CA 1
ATOM 3452 C C . PHE A 1 431 ? 1.506 7.480 16.256 1.00 65.94 431 PHE A C 1
ATOM 3454 O O . PHE A 1 431 ? 1.908 7.522 17.418 1.00 65.94 431 PHE A O 1
ATOM 3461 N N . SER A 1 432 ? 0.314 7.985 15.930 1.00 73.06 432 SER A N 1
ATOM 3462 C CA . SER A 1 432 ? -0.597 8.669 16.862 1.00 73.06 432 SER A CA 1
ATOM 3463 C C . SER A 1 432 ? -1.330 7.710 17.823 1.00 73.06 432 SER A C 1
ATOM 3465 O O . SER A 1 432 ? -2.550 7.764 17.998 1.00 73.06 432 SER A O 1
ATOM 3467 N N . PHE A 1 433 ? -0.595 6.796 18.455 1.00 87.75 433 PHE A N 1
ATOM 3468 C CA . PHE A 1 433 ? -1.149 5.881 19.445 1.00 87.75 433 PHE A CA 1
ATOM 3469 C C . PHE A 1 433 ? -1.570 6.622 20.712 1.00 87.75 433 PHE A C 1
ATOM 3471 O O . PHE A 1 433 ? -0.915 7.558 21.174 1.00 87.75 433 PHE A O 1
ATOM 3478 N N . ARG A 1 434 ? -2.675 6.171 21.299 1.00 89.38 434 ARG A N 1
ATOM 3479 C CA . ARG A 1 434 ? -3.187 6.648 22.582 1.00 89.38 434 ARG A CA 1
ATOM 3480 C C . ARG A 1 434 ? -3.457 5.463 23.485 1.00 89.38 434 ARG A C 1
ATOM 3482 O O . ARG A 1 434 ? -3.855 4.402 23.022 1.00 89.38 434 ARG A O 1
ATOM 3489 N N . VAL A 1 435 ? -3.281 5.667 24.783 1.00 94.31 435 VAL A N 1
ATOM 3490 C CA . VAL A 1 435 ? -3.687 4.686 25.791 1.00 94.31 435 VAL A CA 1
ATOM 3491 C C . VAL A 1 435 ? -5.186 4.819 26.024 1.00 94.31 435 VAL A C 1
ATOM 3493 O O . VAL A 1 435 ? -5.670 5.897 26.384 1.00 94.31 435 VAL A O 1
ATOM 3496 N N . ASP A 1 436 ? -5.922 3.729 25.847 1.00 96.56 436 ASP A N 1
ATOM 3497 C CA . ASP A 1 436 ? -7.320 3.633 26.238 1.00 96.56 436 ASP A CA 1
ATOM 3498 C C . ASP A 1 436 ? -7.425 3.575 27.764 1.00 96.56 436 ASP A C 1
ATOM 3500 O O . ASP A 1 436 ? -7.248 2.533 28.395 1.00 96.56 436 ASP A O 1
ATOM 3504 N N . ARG A 1 437 ? -7.693 4.731 28.376 1.00 96.50 437 ARG A N 1
ATOM 3505 C CA . ARG A 1 437 ? -7.822 4.844 29.833 1.00 96.50 437 ARG A CA 1
ATOM 3506 C C . ARG A 1 437 ? -9.055 4.125 30.372 1.00 96.50 437 ARG A C 1
ATOM 3508 O O . ARG A 1 437 ? -9.008 3.671 31.511 1.00 96.50 437 ARG A O 1
ATOM 3515 N N . ASP A 1 438 ? -10.121 4.017 29.578 1.00 97.38 438 ASP A N 1
ATOM 3516 C CA . ASP A 1 438 ? -11.352 3.346 29.991 1.00 97.38 438 ASP A CA 1
ATOM 3517 C C . ASP A 1 438 ? -11.090 1.837 30.104 1.00 97.38 438 ASP A C 1
ATOM 3519 O O . ASP A 1 438 ? -11.308 1.253 31.166 1.00 97.38 438 ASP A O 1
ATOM 3523 N N . LEU A 1 439 ? -10.514 1.225 29.064 1.00 98.00 439 LEU A N 1
ATOM 3524 C CA . LEU A 1 439 ? -10.123 -0.189 29.085 1.00 98.00 439 LEU A CA 1
ATOM 3525 C C . LEU A 1 439 ? -9.006 -0.487 30.095 1.00 98.00 439 LEU A C 1
ATOM 3527 O O . LEU A 1 439 ? -9.078 -1.489 30.808 1.00 98.00 439 LEU A O 1
ATOM 3531 N N . LYS A 1 440 ? -8.022 0.413 30.243 1.00 98.00 440 LYS A N 1
ATOM 3532 C CA . LYS A 1 440 ? -6.968 0.274 31.260 1.00 98.00 440 LYS A CA 1
ATOM 3533 C C . LYS A 1 440 ? -7.523 0.299 32.682 1.00 98.00 440 LYS A C 1
ATOM 3535 O O . LYS A 1 440 ? -7.092 -0.497 33.509 1.00 98.00 440 LYS A O 1
ATOM 3540 N N . GLN A 1 441 ? -8.498 1.164 32.971 1.00 97.00 441 GLN A N 1
ATOM 3541 C CA . GLN A 1 441 ? -9.172 1.184 34.274 1.00 97.00 441 GLN A CA 1
ATOM 3542 C C . GLN A 1 441 ? -9.966 -0.105 34.528 1.00 97.00 441 GLN A C 1
ATOM 3544 O O . GLN A 1 441 ? -10.064 -0.546 35.671 1.00 97.00 441 GLN A O 1
ATOM 3549 N N . LEU A 1 442 ? -10.532 -0.698 33.475 1.00 96.94 442 LEU A N 1
ATOM 3550 C CA . LEU A 1 442 ? -11.260 -1.964 33.550 1.00 96.94 442 LEU A CA 1
ATOM 3551 C C . LEU A 1 442 ? -10.334 -3.192 33.604 1.00 96.94 442 LEU A C 1
ATOM 3553 O O . LEU A 1 442 ? -10.807 -4.278 33.925 1.00 96.94 442 LEU A O 1
ATOM 3557 N N . GLY A 1 443 ? -9.038 -3.038 33.310 1.00 97.88 443 GLY A N 1
ATOM 3558 C CA . GLY A 1 443 ? -8.085 -4.148 33.233 1.00 97.88 443 GLY A CA 1
ATOM 3559 C C . GLY A 1 443 ? -8.352 -5.094 32.058 1.00 97.88 443 GLY A C 1
ATOM 3560 O O . GLY A 1 443 ? -8.086 -6.289 32.166 1.00 97.88 443 GLY A O 1
ATOM 3561 N N . ILE A 1 444 ? -8.915 -4.578 30.961 1.00 98.38 444 ILE A N 1
ATOM 3562 C CA . ILE A 1 444 ? -9.280 -5.354 29.768 1.00 98.38 444 ILE A CA 1
ATOM 3563 C C . ILE A 1 444 ? -8.433 -4.873 28.591 1.00 98.38 444 ILE A C 1
ATOM 3565 O O . ILE A 1 444 ? -8.385 -3.678 28.316 1.00 98.38 444 ILE A O 1
ATOM 3569 N N . ALA A 1 445 ? -7.763 -5.784 27.890 1.00 98.06 445 ALA A N 1
ATOM 3570 C CA . ALA A 1 445 ? -6.930 -5.430 26.745 1.00 98.06 445 ALA A CA 1
ATOM 3571 C C . ALA A 1 445 ? -7.768 -4.960 25.541 1.00 98.06 445 ALA A C 1
ATOM 3573 O O . ALA A 1 445 ? -8.8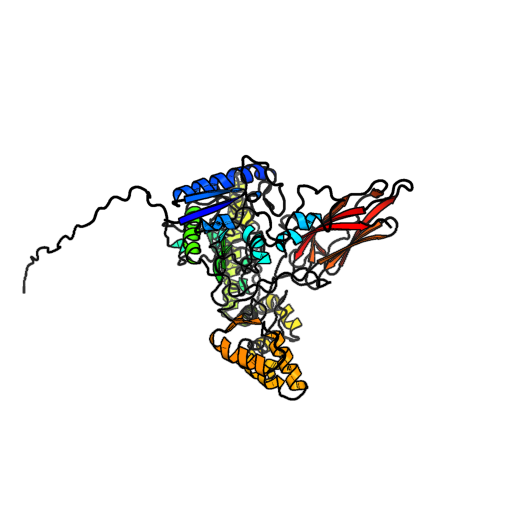68 -5.454 25.284 1.00 98.06 445 ALA A O 1
ATOM 3574 N N . VAL A 1 446 ? -7.210 -4.045 24.750 1.00 97.00 446 VAL A N 1
ATOM 3575 C CA . VAL A 1 446 ? -7.735 -3.666 23.434 1.00 97.00 446 VAL A CA 1
ATOM 3576 C C . VAL A 1 446 ? -7.779 -4.903 22.538 1.00 97.00 446 VAL A C 1
ATOM 3578 O O . VAL A 1 446 ? -6.752 -5.553 22.315 1.00 97.00 446 VAL A O 1
ATOM 3581 N N . GLY A 1 447 ? -8.971 -5.204 22.022 1.00 95.75 447 GLY A N 1
ATOM 3582 C CA . GLY A 1 447 ? -9.246 -6.382 21.198 1.00 95.75 447 GLY A CA 1
ATOM 3583 C C . GLY A 1 447 ? -9.764 -7.607 21.959 1.00 95.75 447 GLY A C 1
ATOM 3584 O O . GLY A 1 447 ? -10.120 -8.592 21.317 1.00 95.75 447 GLY A O 1
ATOM 3585 N N . ASP A 1 448 ? -9.882 -7.560 23.292 1.00 97.56 448 ASP A N 1
ATOM 3586 C CA . ASP A 1 448 ? -10.608 -8.583 24.060 1.00 97.56 448 ASP A CA 1
ATOM 3587 C C . ASP A 1 448 ? -12.123 -8.304 24.009 1.00 97.56 448 ASP A C 1
ATOM 3589 O O . ASP A 1 448 ? -12.578 -7.211 24.355 1.00 97.56 448 ASP A O 1
ATOM 3593 N N . VAL A 1 449 ? -12.919 -9.292 23.581 1.00 96.88 449 VAL A N 1
ATOM 3594 C CA . VAL A 1 449 ? -14.386 -9.181 23.454 1.00 96.88 449 VAL A CA 1
ATOM 3595 C C . VAL A 1 449 ? -15.069 -8.837 24.781 1.00 96.88 449 VAL A C 1
ATOM 3597 O O . VAL A 1 449 ? -16.118 -8.191 24.780 1.00 96.88 449 VAL A O 1
ATOM 3600 N N . LYS A 1 450 ? -14.439 -9.156 25.921 1.00 97.56 450 LYS A N 1
ATOM 3601 C CA . LYS A 1 450 ? -14.896 -8.719 27.252 1.00 97.56 450 LYS A CA 1
ATOM 3602 C C . LYS A 1 450 ? -15.022 -7.202 27.364 1.00 97.56 450 LYS A C 1
ATOM 3604 O O . LYS A 1 450 ? -15.795 -6.708 28.179 1.00 97.56 450 LYS A O 1
ATOM 3609 N N . GLY A 1 451 ? -14.278 -6.453 26.548 1.00 97.62 451 GLY A N 1
ATOM 3610 C CA . GLY A 1 451 ? -14.395 -5.003 26.463 1.00 97.62 451 GLY A CA 1
ATOM 3611 C C . GLY A 1 451 ? -15.779 -4.571 25.981 1.00 97.62 451 GLY A C 1
ATOM 3612 O O . GLY A 1 451 ? -16.346 -3.641 26.549 1.00 97.62 451 GLY A O 1
ATOM 3613 N N . LEU A 1 452 ? -16.353 -5.278 24.998 1.00 97.94 452 LEU A N 1
ATOM 3614 C CA . LEU A 1 452 ? -17.727 -5.044 24.548 1.00 97.94 452 LEU A CA 1
ATOM 3615 C C . LEU A 1 452 ? -18.733 -5.475 25.615 1.00 97.94 452 LEU A C 1
ATOM 3617 O O . LEU A 1 452 ? -19.616 -4.695 25.945 1.00 97.94 452 LEU A O 1
ATOM 3621 N N . GLU A 1 453 ? -18.568 -6.666 26.199 1.00 97.62 453 GLU A N 1
ATOM 3622 C CA . GLU A 1 453 ? -19.445 -7.167 27.272 1.00 97.62 453 GLU A CA 1
ATOM 3623 C C . GLU A 1 453 ? -19.550 -6.144 28.410 1.00 97.62 453 GLU A C 1
ATOM 3625 O O . GLU A 1 453 ? -20.643 -5.720 28.788 1.00 97.62 453 GLU A O 1
ATOM 3630 N N . ARG A 1 454 ? -18.397 -5.660 28.887 1.00 98.25 454 ARG A N 1
ATOM 3631 C CA . ARG A 1 454 ? -18.344 -4.680 29.968 1.00 98.25 454 ARG A CA 1
ATOM 3632 C C . ARG A 1 454 ? -18.909 -3.325 29.553 1.00 98.25 454 ARG A C 1
ATOM 3634 O O . ARG A 1 454 ? -19.551 -2.668 30.366 1.00 98.25 454 ARG A O 1
ATOM 3641 N N . ALA A 1 455 ? -18.690 -2.896 28.313 1.00 98.12 455 ALA A N 1
ATOM 3642 C CA . ALA A 1 455 ? -19.257 -1.650 27.813 1.00 98.12 455 ALA A CA 1
ATOM 3643 C C . ALA A 1 455 ? -20.795 -1.687 27.769 1.00 98.12 455 ALA A C 1
ATOM 3645 O O . ALA A 1 455 ? -21.423 -0.685 28.099 1.00 98.12 455 ALA A O 1
ATOM 3646 N N . ILE A 1 456 ? -21.392 -2.839 27.440 1.00 98.31 456 ILE A N 1
ATOM 3647 C CA . ILE A 1 456 ? -22.850 -3.039 27.442 1.00 98.31 456 ILE A CA 1
ATOM 3648 C C . ILE A 1 456 ? -23.406 -2.990 28.867 1.00 98.31 456 ILE A C 1
ATOM 3650 O O . ILE A 1 456 ? -24.390 -2.295 29.102 1.00 98.31 456 ILE A O 1
ATOM 3654 N N . GLU A 1 457 ? -22.765 -3.665 29.827 1.00 97.75 457 GLU A N 1
ATOM 3655 C CA . GLU A 1 457 ? -23.168 -3.614 31.243 1.00 97.75 457 GLU A CA 1
ATOM 3656 C C . GLU A 1 457 ? -23.170 -2.180 31.791 1.00 97.75 457 GLU A C 1
ATOM 3658 O O . GLU A 1 457 ? -24.065 -1.785 32.535 1.00 97.75 457 GLU A O 1
ATOM 3663 N N . LEU A 1 458 ? -22.172 -1.382 31.404 1.00 98.12 458 LEU A N 1
ATOM 3664 C CA . LEU A 1 458 ? -22.037 0.003 31.844 1.00 98.12 458 LEU A CA 1
ATOM 3665 C C . LEU A 1 458 ? -23.184 0.908 31.356 1.00 98.12 458 LEU A C 1
ATOM 3667 O O . LEU A 1 458 ? -23.451 1.923 31.995 1.00 98.12 458 LEU A O 1
ATOM 3671 N N . LEU A 1 459 ? -23.905 0.546 30.285 1.00 97.62 459 LEU A N 1
ATOM 3672 C CA . LEU A 1 459 ? -25.049 1.324 29.782 1.00 97.62 459 LEU A CA 1
ATOM 3673 C C . LEU A 1 459 ? -26.226 1.407 30.769 1.00 97.62 459 LEU A C 1
ATOM 3675 O O . LEU A 1 459 ? -27.055 2.319 30.655 1.00 97.62 459 LEU A O 1
ATOM 3679 N N . GLU A 1 460 ? -26.308 0.456 31.702 1.00 96.38 460 GLU A N 1
ATOM 3680 C CA . GLU A 1 460 ? -27.338 0.367 32.747 1.00 96.38 460 GLU A CA 1
ATOM 3681 C C . GLU A 1 460 ? -26.885 0.988 34.085 1.00 96.38 460 GLU A C 1
ATOM 3683 O O . GLU A 1 460 ? -27.646 0.990 35.054 1.00 96.38 460 GLU A O 1
ATOM 3688 N N . GLY A 1 461 ? -25.650 1.500 34.146 1.00 95.25 461 GLY A N 1
ATOM 3689 C CA . GLY A 1 461 ? -25.033 2.068 35.343 1.00 95.25 461 GLY A CA 1
ATOM 3690 C C . GLY A 1 461 ? -25.352 3.547 35.592 1.00 95.25 461 GLY A C 1
ATOM 3691 O O . GLY A 1 461 ? -26.351 4.096 35.119 1.00 95.25 461 GLY A O 1
ATOM 3692 N N . SER A 1 462 ? -24.481 4.212 36.360 1.00 97.19 462 SER A N 1
ATOM 3693 C CA . SER A 1 462 ? -24.539 5.669 36.558 1.00 97.19 462 SER A CA 1
ATOM 3694 C C . SER A 1 462 ? -24.408 6.433 35.227 1.00 97.19 462 SER A C 1
ATOM 3696 O O . SER A 1 462 ? -23.944 5.870 34.235 1.00 97.19 462 SER A O 1
ATOM 3698 N N . PRO A 1 463 ? -24.743 7.737 35.171 1.00 97.06 463 PRO A N 1
ATOM 3699 C CA . PRO A 1 463 ? -24.488 8.549 33.982 1.00 97.06 463 PRO A CA 1
ATOM 3700 C C . PRO A 1 463 ? -23.029 8.500 33.496 1.00 97.06 463 PRO A C 1
ATOM 3702 O O . PRO A 1 463 ? -22.801 8.425 32.291 1.00 97.06 463 PRO A O 1
ATOM 3705 N N . GLU A 1 464 ? -22.040 8.486 34.402 1.00 96.50 464 GLU A N 1
ATOM 3706 C CA . GLU A 1 464 ? -20.625 8.385 34.010 1.00 96.50 464 GLU A CA 1
ATOM 3707 C C . GLU A 1 464 ? -20.253 6.990 33.488 1.00 96.50 464 GLU A C 1
ATOM 3709 O O . GLU A 1 464 ? -19.448 6.861 32.560 1.00 96.50 464 GLU A O 1
ATOM 3714 N N . GLU A 1 465 ? -20.818 5.935 34.082 1.00 97.62 465 GLU A N 1
ATOM 3715 C CA . GLU A 1 465 ? -20.649 4.564 33.594 1.00 97.62 465 GLU A CA 1
ATOM 3716 C C . GLU A 1 465 ? -21.255 4.418 32.202 1.00 97.62 465 GLU A C 1
ATOM 3718 O O . GLU A 1 465 ? -20.579 3.944 31.290 1.00 97.62 465 GLU A O 1
ATOM 3723 N N . ARG A 1 466 ? -22.472 4.926 32.009 1.00 97.12 466 ARG A N 1
ATOM 3724 C CA . ARG A 1 466 ? -23.152 4.912 30.720 1.00 97.12 466 ARG A CA 1
ATOM 3725 C C . ARG A 1 466 ? -22.343 5.627 29.647 1.00 97.12 466 ARG A C 1
ATOM 3727 O O . ARG A 1 466 ? -22.121 5.046 28.590 1.00 97.12 466 ARG A O 1
ATOM 3734 N N . GLU A 1 467 ? -21.842 6.830 29.925 1.00 96.81 467 GLU A N 1
ATOM 3735 C CA . GLU A 1 467 ? -21.007 7.575 28.975 1.00 96.81 467 GLU A CA 1
ATOM 3736 C C . GLU A 1 467 ? -19.740 6.783 28.602 1.00 96.81 467 GLU A C 1
ATOM 3738 O O . GLU A 1 467 ? -19.351 6.716 27.436 1.00 96.81 467 GLU A O 1
ATOM 3743 N N . LYS A 1 468 ? -19.105 6.119 29.578 1.00 97.75 468 LYS A N 1
ATOM 3744 C CA . LYS A 1 468 ? -17.970 5.222 29.318 1.00 97.75 468 LYS A CA 1
ATOM 3745 C C . LYS A 1 468 ? -18.363 4.047 28.418 1.00 97.75 468 LYS A C 1
ATOM 3747 O O . LYS A 1 468 ? -17.628 3.750 27.476 1.00 97.75 468 LYS A O 1
ATOM 3752 N N . GLY A 1 469 ? -19.491 3.394 28.697 1.00 97.81 469 GLY A N 1
ATOM 3753 C CA . GLY A 1 469 ? -20.027 2.306 27.877 1.00 97.81 469 GLY A CA 1
ATOM 3754 C C . GLY A 1 469 ? -20.277 2.748 26.435 1.00 97.81 469 GLY A C 1
ATOM 3755 O O . GLY A 1 469 ? -19.776 2.121 25.502 1.00 97.81 469 GLY A O 1
ATOM 3756 N N . GLU A 1 470 ? -20.945 3.887 26.248 1.00 97.00 470 GLU A N 1
ATOM 3757 C CA . GLU A 1 470 ? -21.218 4.484 24.935 1.00 97.00 470 GLU A CA 1
ATOM 3758 C C . GLU A 1 470 ? -19.919 4.803 24.173 1.00 97.00 470 GLU A C 1
ATOM 3760 O O . GLU A 1 470 ? -19.784 4.431 23.005 1.00 97.00 470 GLU A O 1
ATOM 3765 N N . ARG A 1 471 ? -18.911 5.401 24.831 1.00 95.75 471 ARG A N 1
ATOM 3766 C CA . ARG A 1 471 ? -17.600 5.668 24.208 1.00 95.75 471 ARG A CA 1
ATOM 3767 C C . ARG A 1 471 ? -16.880 4.392 23.772 1.00 95.75 471 ARG A C 1
ATOM 3769 O O . ARG A 1 471 ? -16.277 4.384 22.700 1.00 95.75 471 ARG A O 1
ATOM 3776 N N . LEU A 1 472 ? -16.898 3.339 24.591 1.00 97.19 472 LEU A N 1
ATOM 3777 C CA . LEU A 1 472 ? -16.247 2.063 24.276 1.00 97.19 472 LEU A CA 1
ATOM 3778 C C . LEU A 1 472 ? -16.945 1.342 23.118 1.00 97.19 472 LEU A C 1
ATOM 3780 O O . LEU A 1 472 ? -16.268 0.873 22.204 1.00 97.19 472 LEU A O 1
ATOM 3784 N N . LEU A 1 473 ? -18.280 1.304 23.115 1.00 96.88 473 LEU A N 1
ATOM 3785 C CA . LEU A 1 473 ? -19.064 0.710 22.030 1.00 96.88 473 LEU A CA 1
ATOM 3786 C C . LEU A 1 473 ? -18.853 1.463 20.716 1.00 96.88 473 LEU A C 1
ATOM 3788 O O . LEU A 1 473 ? -18.522 0.842 19.708 1.00 96.88 473 LEU A O 1
ATOM 3792 N N . ALA A 1 474 ? -18.926 2.797 20.738 1.00 93.00 474 ALA A N 1
ATOM 3793 C CA . ALA A 1 474 ? -18.658 3.622 19.563 1.00 93.00 474 ALA A CA 1
ATOM 3794 C C . ALA A 1 474 ? -17.223 3.444 19.042 1.00 93.00 474 ALA A C 1
ATOM 3796 O O . ALA A 1 474 ? -16.984 3.484 17.835 1.00 93.00 474 ALA A O 1
ATOM 3797 N N . ARG A 1 475 ? -16.251 3.225 19.935 1.00 92.50 475 ARG A N 1
ATOM 3798 C CA . ARG A 1 475 ? -14.849 3.013 19.559 1.00 92.50 475 ARG A CA 1
ATOM 3799 C C . ARG A 1 475 ? -14.620 1.641 18.943 1.00 92.50 475 ARG A C 1
ATOM 3801 O O . ARG A 1 475 ? -14.026 1.592 17.876 1.00 92.50 475 ARG A O 1
ATOM 3808 N N . TYR A 1 476 ? -15.128 0.569 19.547 1.00 94.50 476 TYR A N 1
ATOM 3809 C CA . TYR A 1 476 ? -14.748 -0.804 19.195 1.00 94.50 476 TYR A CA 1
ATOM 3810 C C . TYR A 1 476 ? -15.793 -1.588 18.392 1.00 94.50 476 TYR A C 1
ATOM 3812 O O . TYR A 1 476 ? -15.471 -2.663 17.898 1.00 94.50 476 TYR A O 1
ATOM 3820 N N . SER A 1 477 ? -17.013 -1.080 18.212 1.00 92.25 477 SER A N 1
ATOM 3821 C CA . SER A 1 477 ? -18.053 -1.725 17.400 1.00 92.25 477 SER A CA 1
ATOM 3822 C C . SER A 1 477 ? -18.334 -0.968 16.098 1.00 92.25 477 SER A C 1
ATOM 3824 O O . SER A 1 477 ? -18.045 0.227 15.978 1.00 92.25 477 SER A O 1
ATOM 3826 N N . MET A 1 478 ? -18.894 -1.686 15.124 1.00 86.50 478 MET A N 1
ATOM 3827 C CA . MET A 1 478 ? -19.467 -1.144 13.885 1.00 86.50 478 MET A CA 1
ATOM 3828 C C . MET A 1 478 ? -20.982 -0.912 13.986 1.00 86.50 478 MET A C 1
ATOM 3830 O O . MET A 1 478 ? -21.579 -0.352 13.071 1.00 86.50 478 MET A O 1
ATOM 3834 N N . GLU A 1 479 ? -21.610 -1.362 15.070 1.00 91.88 479 GLU A N 1
ATOM 3835 C CA . GLU A 1 479 ? -23.054 -1.262 15.274 1.00 91.88 479 GLU A CA 1
ATOM 3836 C C . GLU A 1 479 ? -23.432 -0.004 16.070 1.00 91.88 479 GLU A C 1
ATOM 3838 O O . GLU A 1 479 ? -22.603 0.594 16.759 1.00 91.88 479 GLU A O 1
ATOM 3843 N N . ASN A 1 480 ? -24.705 0.388 15.996 1.00 91.12 480 ASN A N 1
ATOM 3844 C CA . ASN A 1 480 ? -25.236 1.558 16.695 1.00 91.12 480 ASN A CA 1
ATOM 3845 C C . ASN A 1 480 ? -26.654 1.283 17.225 1.00 91.12 480 ASN A C 1
ATOM 3847 O O . ASN A 1 480 ? -27.644 1.753 16.663 1.00 91.12 480 ASN A O 1
ATOM 3851 N N . PHE A 1 481 ? -26.759 0.468 18.277 1.00 95.44 481 PHE A N 1
ATOM 3852 C CA . PHE A 1 481 ? -28.042 0.182 18.927 1.00 95.44 481 PHE A CA 1
ATOM 3853 C C . PHE A 1 481 ? -28.386 1.225 19.991 1.00 95.44 481 PHE A C 1
ATOM 3855 O O . PHE A 1 481 ? -27.502 1.783 20.645 1.00 95.44 481 PHE A O 1
ATOM 3862 N N . SER A 1 482 ? -29.683 1.458 20.198 1.00 90.81 482 SER A N 1
ATOM 3863 C CA . SER A 1 482 ? -30.175 2.495 21.113 1.00 90.81 482 SER A CA 1
ATOM 3864 C C . SER A 1 482 ? -30.264 2.015 22.564 1.00 90.81 482 SER A C 1
ATOM 3866 O O . SER A 1 482 ? -30.278 2.828 23.491 1.00 90.81 482 SER A O 1
ATOM 3868 N N . THR A 1 483 ? -30.341 0.700 22.783 1.00 93.75 483 THR A N 1
ATOM 3869 C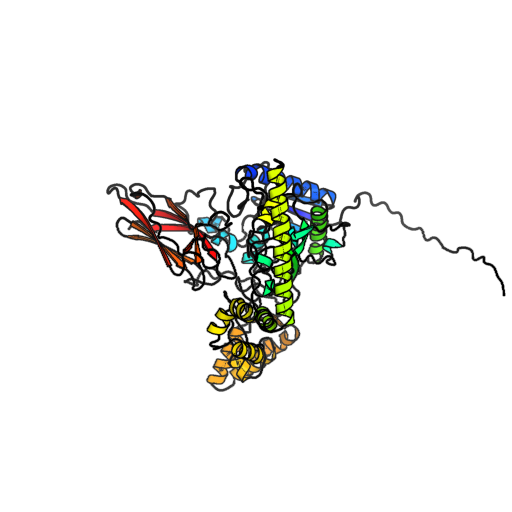 CA . THR A 1 483 ? -30.575 0.108 24.106 1.00 93.75 483 THR A CA 1
ATOM 3870 C C . THR A 1 483 ? -29.572 -0.993 24.448 1.00 93.75 483 THR A C 1
ATOM 3872 O O . THR A 1 483 ? -29.081 -1.710 23.577 1.00 93.75 483 THR A O 1
ATOM 3875 N N . ALA A 1 484 ? -29.301 -1.178 25.745 1.00 96.19 484 ALA A N 1
ATOM 3876 C CA . ALA A 1 484 ? -28.429 -2.251 26.233 1.00 96.19 484 ALA A CA 1
ATOM 3877 C C . ALA A 1 484 ? -28.956 -3.654 25.867 1.00 96.19 484 ALA A C 1
ATOM 3879 O O . ALA A 1 484 ? -28.174 -4.554 25.571 1.00 96.19 484 ALA A O 1
ATOM 3880 N N . ALA A 1 485 ? -30.282 -3.832 25.825 1.00 97.25 485 ALA A N 1
ATOM 3881 C CA . ALA A 1 485 ? -30.915 -5.094 25.450 1.00 97.25 485 ALA A CA 1
ATOM 3882 C C . ALA A 1 485 ? -30.651 -5.478 23.983 1.00 97.25 485 ALA A C 1
ATOM 3884 O O . ALA A 1 485 ? -30.369 -6.642 23.694 1.00 97.25 485 ALA A O 1
ATOM 3885 N N . GLU A 1 486 ? -30.705 -4.509 23.064 1.00 97.62 486 GLU A N 1
ATOM 3886 C CA . GLU A 1 486 ? -30.355 -4.720 21.652 1.00 97.62 486 GLU A CA 1
ATOM 3887 C C . GLU A 1 486 ? -28.874 -5.078 21.505 1.00 97.62 486 GLU A C 1
ATOM 3889 O O . GLU A 1 486 ? -28.547 -6.075 20.863 1.00 97.62 486 GLU A O 1
ATOM 3894 N N . TRP A 1 487 ? -27.991 -4.328 22.173 1.00 98.00 487 TRP A N 1
ATOM 3895 C CA . TRP A 1 487 ? -26.557 -4.616 22.205 1.00 98.00 487 TRP A CA 1
ATOM 3896 C C . TRP A 1 487 ? -26.253 -6.030 22.701 1.00 98.00 487 TRP A C 1
ATOM 3898 O O . TRP A 1 487 ? -25.456 -6.741 22.091 1.00 98.00 487 TRP A O 1
ATOM 3908 N N . LYS A 1 488 ? -26.895 -6.448 23.795 1.00 97.81 488 LYS A N 1
ATOM 3909 C CA . LYS A 1 488 ? -26.724 -7.784 24.367 1.00 97.81 488 LYS A CA 1
ATOM 3910 C C . LYS A 1 488 ? -27.217 -8.873 23.420 1.00 97.81 488 LYS A C 1
ATOM 3912 O O . LYS A 1 488 ? -26.502 -9.839 23.195 1.00 97.81 488 LYS A O 1
ATOM 3917 N N . THR A 1 489 ? -28.400 -8.686 22.834 1.00 98.06 489 THR A N 1
ATOM 3918 C CA . THR A 1 489 ? -28.973 -9.633 21.865 1.00 98.06 489 THR A CA 1
ATOM 3919 C C . THR A 1 489 ? -28.040 -9.822 20.673 1.00 98.06 489 THR A C 1
ATOM 3921 O O . THR A 1 489 ? -27.760 -10.953 20.285 1.00 98.06 489 THR A O 1
ATOM 3924 N N . TRP A 1 490 ? -27.516 -8.721 20.130 1.00 97.06 490 TRP A N 1
ATOM 3925 C CA . TRP A 1 490 ? -26.534 -8.769 19.054 1.00 97.06 490 TRP A CA 1
ATOM 3926 C C . TRP A 1 490 ? -25.270 -9.515 19.479 1.00 97.06 490 TRP A C 1
ATOM 3928 O O . TRP A 1 490 ? -24.860 -10.444 18.785 1.00 97.06 490 TRP A O 1
ATOM 3938 N N . LEU A 1 491 ? -24.669 -9.148 20.619 1.00 97.50 491 LEU A N 1
ATOM 3939 C CA . LEU A 1 491 ? -23.411 -9.744 21.061 1.00 97.50 491 LEU A CA 1
ATOM 3940 C C . LEU A 1 491 ? -23.564 -11.243 21.329 1.00 97.50 491 LEU A C 1
ATOM 3942 O O . LEU A 1 491 ? -22.722 -12.003 20.866 1.00 97.50 491 LEU A O 1
ATOM 3946 N N . ASP A 1 492 ? -24.638 -11.673 21.996 1.00 97.44 492 ASP A N 1
ATOM 3947 C CA . ASP A 1 492 ? -24.935 -13.090 22.251 1.00 97.44 492 ASP A CA 1
ATOM 3948 C C . ASP A 1 492 ? -25.028 -13.894 20.943 1.00 97.44 492 ASP A C 1
ATOM 3950 O O . ASP A 1 492 ? -24.609 -15.051 20.886 1.00 97.44 492 ASP A O 1
ATOM 3954 N N . GLU A 1 493 ? -25.532 -13.278 19.872 1.00 96.81 493 GLU A N 1
ATOM 3955 C CA . GLU A 1 493 ? -25.606 -13.902 18.557 1.00 96.81 493 GLU A CA 1
ATOM 3956 C C . GLU A 1 493 ? -24.224 -13.988 17.887 1.00 96.81 493 GLU A C 1
ATOM 3958 O O . GLU A 1 493 ? -23.841 -15.045 17.377 1.00 96.81 493 GLU A O 1
ATOM 3963 N N . VAL A 1 494 ? -23.466 -12.884 17.862 1.00 96.31 494 VAL A N 1
ATOM 3964 C CA . VAL A 1 494 ? -22.237 -12.754 17.054 1.00 96.31 494 VAL A CA 1
ATOM 3965 C C . VAL A 1 494 ? -20.949 -13.143 17.774 1.00 96.31 494 VAL A C 1
ATOM 3967 O O . VAL A 1 494 ? -19.904 -13.220 17.130 1.00 96.31 494 VAL A O 1
ATOM 3970 N N . ARG A 1 495 ? -20.980 -13.374 19.088 1.00 95.69 495 ARG A N 1
ATOM 3971 C CA . ARG A 1 495 ? -19.784 -13.454 19.942 1.00 95.69 495 ARG A CA 1
ATOM 3972 C C . ARG A 1 495 ? -18.663 -14.317 19.370 1.00 95.69 495 ARG A C 1
ATOM 3974 O O . ARG A 1 495 ? -17.529 -13.862 19.252 1.00 95.69 495 ARG A O 1
ATOM 3981 N N . ASP A 1 496 ? -18.995 -15.538 18.966 1.00 95.44 496 ASP A N 1
ATOM 3982 C CA . ASP A 1 496 ? -18.014 -16.539 18.530 1.00 95.44 496 ASP A CA 1
ATOM 3983 C C . ASP A 1 496 ? -17.524 -16.325 17.085 1.00 95.44 496 ASP A C 1
ATOM 3985 O O . ASP A 1 496 ? -16.556 -16.952 16.646 1.00 95.44 496 ASP A O 1
ATOM 3989 N N . ARG A 1 497 ? -18.178 -15.430 16.335 1.00 94.38 497 ARG A N 1
ATOM 3990 C CA . ARG A 1 497 ? -17.810 -15.049 14.963 1.00 94.38 497 ARG A CA 1
ATOM 3991 C C . ARG A 1 497 ? -17.116 -13.689 14.877 1.00 94.38 497 ARG A C 1
ATOM 3993 O O . ARG A 1 497 ? -16.647 -13.337 13.795 1.00 94.38 497 ARG A O 1
ATOM 4000 N N . LEU A 1 498 ? -16.995 -12.954 15.984 1.00 95.00 498 LEU A N 1
ATOM 4001 C CA . LEU A 1 498 ? -16.265 -11.690 16.009 1.00 95.00 498 LEU A CA 1
ATOM 4002 C C . LEU A 1 498 ? -14.754 -11.898 15.823 1.00 95.00 498 LEU A C 1
ATOM 4004 O O . LEU A 1 498 ? -14.138 -12.808 16.379 1.00 95.00 498 LEU A O 1
ATOM 4008 N N . ILE A 1 499 ? -14.149 -11.005 15.049 1.00 94.25 499 ILE A N 1
ATOM 4009 C CA . ILE A 1 499 ? -12.703 -10.772 14.983 1.00 94.25 499 ILE A CA 1
ATOM 4010 C C . ILE A 1 499 ? -12.400 -9.326 15.297 1.00 94.25 499 ILE A C 1
ATOM 4012 O O . ILE A 1 499 ? -13.227 -8.460 15.045 1.00 94.25 499 ILE A O 1
ATOM 4016 N N . PHE A 1 500 ? -11.203 -9.065 15.801 1.00 93.62 500 PHE A N 1
ATOM 4017 C CA . PHE A 1 500 ? -10.722 -7.714 16.028 1.00 93.62 500 PHE A CA 1
ATOM 4018 C C . PHE A 1 500 ? -9.724 -7.318 14.941 1.00 93.62 500 PHE A C 1
ATOM 4020 O O . PHE A 1 500 ? -8.873 -8.123 14.568 1.00 93.62 500 PHE A O 1
ATOM 4027 N N . SER A 1 501 ? -9.819 -6.092 14.427 1.00 90.56 501 SER A N 1
ATOM 4028 C CA . SER A 1 501 ? -8.842 -5.558 13.478 1.00 90.56 501 SER A CA 1
ATOM 4029 C C . SER A 1 501 ? -8.336 -4.186 13.898 1.00 90.56 501 SER A C 1
ATOM 4031 O O . SER A 1 501 ? -9.095 -3.216 13.910 1.00 90.56 501 SER A O 1
ATOM 4033 N N . GLU A 1 502 ? -7.041 -4.092 14.186 1.00 90.12 502 GLU A N 1
ATOM 4034 C CA . GLU A 1 502 ? -6.310 -2.841 14.392 1.00 90.12 502 GLU A CA 1
ATOM 4035 C C . GLU A 1 502 ? -6.162 -2.071 13.075 1.00 90.12 502 GLU A C 1
ATOM 4037 O O . GLU A 1 502 ? -6.417 -0.866 13.025 1.00 90.12 502 GLU A O 1
ATOM 4042 N N . ALA A 1 503 ? -5.832 -2.778 11.989 1.00 83.81 503 ALA A N 1
ATOM 4043 C CA . ALA A 1 503 ? -5.608 -2.196 10.663 1.00 83.81 503 ALA A CA 1
ATOM 4044 C C . ALA A 1 503 ? -6.870 -1.553 10.062 1.00 83.81 503 ALA A C 1
ATOM 4046 O O . ALA A 1 503 ? -6.786 -0.709 9.168 1.00 83.81 503 ALA A O 1
ATOM 4047 N N . CYS A 1 504 ? -8.041 -1.956 10.560 1.00 80.00 504 CYS A N 1
ATOM 4048 C CA . CYS A 1 504 ? -9.349 -1.494 10.104 1.00 80.00 504 CYS A CA 1
ATOM 4049 C C . CYS A 1 504 ? -10.059 -0.636 11.161 1.00 80.00 504 CYS A C 1
ATOM 4051 O O . CYS A 1 504 ? -11.280 -0.680 11.291 1.00 80.00 504 CYS A O 1
ATOM 4053 N N . GLY A 1 505 ? -9.292 0.152 11.922 1.00 84.38 505 GLY A N 1
ATOM 4054 C CA . GLY A 1 505 ? -9.840 1.160 12.832 1.00 84.38 505 GLY A CA 1
ATOM 4055 C C . GLY A 1 505 ? -10.071 0.685 14.266 1.00 84.38 505 GLY A C 1
ATOM 4056 O O . GLY A 1 505 ? -10.823 1.336 14.987 1.00 84.38 505 GLY A O 1
ATOM 4057 N N . TYR A 1 506 ? -9.422 -0.405 14.696 1.00 90.62 506 TYR A N 1
ATOM 4058 C CA . TYR A 1 506 ? -9.593 -1.003 16.028 1.00 90.62 506 TYR A CA 1
ATOM 4059 C C . TYR A 1 506 ? -11.049 -1.413 16.266 1.00 90.62 506 TYR A C 1
ATOM 4061 O O . TYR A 1 506 ? -11.685 -0.982 17.224 1.00 90.62 506 TYR A O 1
ATOM 4069 N N . LYS A 1 507 ? -11.599 -2.229 15.364 1.00 90.88 507 LYS A N 1
ATOM 4070 C CA . LYS A 1 507 ? -13.013 -2.625 15.370 1.00 90.88 507 LYS A CA 1
ATOM 4071 C C . LYS A 1 507 ? -13.187 -4.128 15.503 1.00 90.88 507 LYS A C 1
ATOM 4073 O O . LYS A 1 507 ? -12.427 -4.901 14.921 1.00 90.88 507 LYS A O 1
ATOM 4078 N N . PHE A 1 508 ? -14.228 -4.529 16.227 1.00 93.94 508 PHE A N 1
ATOM 4079 C CA . PHE A 1 508 ? -14.788 -5.867 16.135 1.00 93.94 508 PHE A CA 1
ATOM 4080 C C . PHE A 1 508 ? -15.663 -5.982 14.887 1.00 93.94 508 PHE A C 1
ATOM 4082 O O . PHE A 1 508 ? -16.527 -5.142 14.636 1.00 93.94 508 PHE A O 1
ATOM 4089 N N . VAL A 1 509 ? -15.437 -7.042 14.119 1.00 92.69 509 VAL A N 1
ATOM 4090 C CA . VAL A 1 509 ? -16.120 -7.342 12.862 1.00 92.69 509 VAL A CA 1
ATOM 4091 C C . VAL A 1 509 ? -16.697 -8.748 12.954 1.00 92.69 509 VAL A C 1
ATOM 4093 O O . VAL A 1 509 ? -15.993 -9.691 13.309 1.00 92.69 509 VAL A O 1
ATOM 4096 N N . ASP A 1 510 ? -17.973 -8.904 12.616 1.00 92.81 510 ASP A N 1
ATOM 4097 C CA . ASP A 1 510 ? -18.576 -10.219 12.411 1.00 92.81 510 ASP A CA 1
ATOM 4098 C C . ASP A 1 510 ? -18.012 -10.832 11.121 1.00 92.81 510 ASP A C 1
ATOM 4100 O O . ASP A 1 510 ? -18.249 -10.312 10.032 1.00 92.81 510 ASP A O 1
ATOM 4104 N N . LYS A 1 511 ? -17.284 -11.949 11.234 1.00 91.56 511 LYS A N 1
ATOM 4105 C CA . LYS A 1 511 ? -16.673 -12.656 10.096 1.00 91.56 511 LYS A CA 1
ATOM 4106 C C . LYS A 1 511 ? -17.650 -13.017 8.979 1.00 91.56 511 LYS A C 1
ATOM 4108 O O . LYS A 1 511 ? -17.227 -13.119 7.832 1.00 91.56 511 LYS A O 1
ATOM 4113 N N . VAL A 1 512 ? -18.913 -13.283 9.309 1.00 90.44 512 VAL A N 1
ATOM 4114 C CA . VAL A 1 512 ? -19.925 -13.709 8.333 1.00 90.44 512 VAL A CA 1
ATOM 4115 C C . VAL A 1 512 ? -20.478 -12.506 7.576 1.00 90.44 512 VAL A C 1
ATOM 4117 O O . VAL A 1 512 ? -20.645 -12.573 6.361 1.00 90.44 512 VAL A O 1
ATOM 4120 N N . LYS A 1 513 ? -20.741 -11.406 8.290 1.00 89.12 513 LYS A N 1
ATOM 4121 C CA . LYS A 1 513 ? -21.254 -10.155 7.713 1.00 89.12 513 LYS A CA 1
ATOM 4122 C C . LYS A 1 513 ? -20.162 -9.384 6.962 1.00 89.12 513 LYS A C 1
ATOM 4124 O O . LYS A 1 513 ? -20.441 -8.781 5.931 1.00 89.12 513 LYS A O 1
ATOM 4129 N N . GLY A 1 514 ? -18.934 -9.416 7.478 1.00 89.62 514 GLY A N 1
ATOM 4130 C CA . GLY A 1 514 ? -17.833 -8.571 7.030 1.00 89.62 514 GLY A CA 1
ATOM 4131 C C . GLY A 1 514 ? -18.086 -7.080 7.281 1.00 89.62 514 GLY A C 1
ATOM 4132 O O . GLY A 1 514 ? -19.127 -6.664 7.796 1.00 89.62 514 GLY A O 1
ATOM 4133 N N . MET A 1 515 ? -17.109 -6.252 6.921 1.00 88.69 515 MET A N 1
ATOM 4134 C CA . MET A 1 515 ? -17.261 -4.801 6.886 1.00 88.69 515 MET A CA 1
ATOM 4135 C C . MET A 1 515 ? -18.001 -4.382 5.616 1.00 88.69 515 MET A C 1
ATOM 4137 O O . MET A 1 515 ? -17.654 -4.801 4.505 1.00 88.69 515 MET A O 1
ATOM 4141 N N . ALA A 1 516 ? -18.993 -3.508 5.785 1.00 82.75 516 ALA A N 1
ATOM 4142 C CA . ALA A 1 516 ? -19.659 -2.858 4.666 1.00 82.75 516 ALA A CA 1
ATOM 4143 C C . ALA A 1 516 ? -18.660 -2.017 3.855 1.00 82.75 516 ALA A C 1
ATOM 4145 O O . ALA A 1 516 ? -17.678 -1.499 4.395 1.00 82.75 516 ALA A O 1
ATOM 4146 N N . ILE A 1 517 ? -18.919 -1.885 2.554 1.00 77.12 517 ILE A N 1
ATOM 4147 C CA . ILE A 1 517 ? -18.199 -0.939 1.703 1.00 77.12 517 ILE A CA 1
ATOM 4148 C C . ILE A 1 517 ? -18.564 0.466 2.181 1.00 77.12 517 ILE A C 1
ATOM 4150 O O . ILE A 1 517 ? -19.744 0.802 2.296 1.00 77.12 517 ILE A O 1
ATOM 4154 N N . ASN A 1 518 ? -17.551 1.264 2.514 1.00 67.06 518 ASN A N 1
ATOM 4155 C CA . ASN A 1 518 ? -17.768 2.627 2.963 1.00 67.06 518 ASN A CA 1
ATOM 4156 C C . ASN A 1 518 ? -18.014 3.511 1.737 1.00 67.06 518 ASN A C 1
ATOM 4158 O O . ASN A 1 518 ? -17.080 3.850 1.013 1.00 67.06 518 ASN A O 1
ATOM 4162 N N . TRP A 1 519 ? -19.272 3.864 1.494 1.00 54.69 519 TRP A N 1
ATOM 4163 C CA . TRP A 1 519 ? -19.615 4.891 0.521 1.00 54.69 519 TRP A CA 1
ATOM 4164 C C . TRP A 1 519 ? -19.153 6.226 1.096 1.00 54.69 519 TRP A C 1
ATOM 4166 O O . TRP A 1 519 ? -19.708 6.683 2.093 1.00 54.69 519 TRP A O 1
ATOM 4176 N N . ILE A 1 520 ? -18.098 6.808 0.517 1.00 52.44 520 ILE A N 1
ATOM 4177 C CA . ILE A 1 520 ? -17.496 8.051 1.012 1.00 52.44 520 ILE A CA 1
ATOM 4178 C C . ILE A 1 520 ? -18.594 9.105 1.179 1.00 52.44 520 ILE A C 1
ATOM 4180 O O . ILE A 1 520 ? -19.172 9.589 0.203 1.00 52.44 520 ILE A O 1
ATOM 4184 N N . ASP A 1 521 ? -18.854 9.478 2.429 1.00 42.41 521 ASP A N 1
ATOM 4185 C CA . ASP A 1 521 ? -19.739 10.581 2.756 1.00 42.41 521 ASP A CA 1
ATOM 4186 C C . ASP A 1 521 ? -19.005 11.894 2.441 1.00 42.41 521 ASP A C 1
ATOM 4188 O O . ASP A 1 521 ? -18.128 12.345 3.182 1.00 42.41 521 ASP A O 1
ATOM 4192 N N . LYS A 1 522 ? -19.339 12.503 1.295 1.00 43.75 522 LYS A N 1
ATOM 4193 C CA . LYS A 1 522 ? -18.743 13.757 0.792 1.00 43.75 522 LYS A CA 1
ATOM 4194 C C . LYS A 1 522 ? -19.001 14.973 1.703 1.00 43.75 522 LYS A C 1
ATOM 4196 O O . LYS A 1 522 ? -18.591 16.081 1.365 1.00 43.75 522 LYS A O 1
ATOM 4201 N N . THR A 1 523 ? -19.704 14.810 2.825 1.00 36.78 523 THR A N 1
ATOM 4202 C CA . THR A 1 523 ? -20.200 15.918 3.656 1.00 36.78 523 THR A CA 1
ATOM 4203 C C . THR A 1 523 ? -19.238 16.386 4.748 1.00 36.78 523 THR A C 1
ATOM 4205 O O . THR A 1 523 ? -19.465 17.448 5.336 1.00 36.78 523 THR A O 1
ATOM 4208 N N . GLN A 1 524 ? -18.145 15.668 5.024 1.00 42.12 524 GLN A N 1
A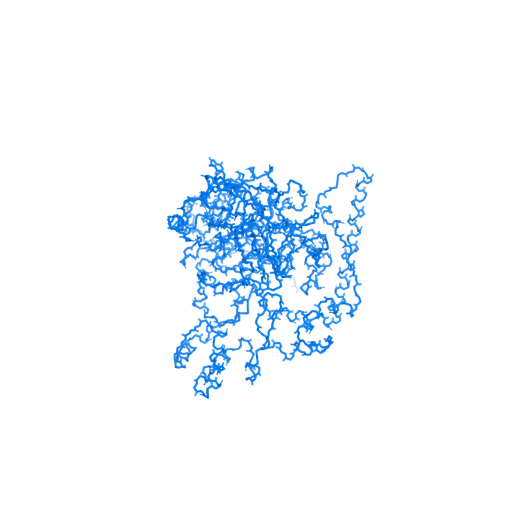TOM 4209 C CA . GLN A 1 524 ? -17.201 16.120 6.045 1.00 42.12 524 GLN A CA 1
ATOM 4210 C C . GLN A 1 524 ? -16.236 17.183 5.497 1.00 42.12 524 GLN A C 1
ATOM 4212 O O . GLN A 1 524 ? -15.269 16.888 4.798 1.00 42.12 524 GLN A O 1
ATOM 4217 N N . GLY A 1 525 ? -16.492 18.448 5.833 1.00 45.19 525 GLY A N 1
ATOM 4218 C CA . GLY A 1 525 ? -15.577 19.553 5.538 1.00 45.19 525 GLY A CA 1
ATOM 4219 C C . GLY A 1 525 ? -14.268 19.485 6.344 1.00 45.19 525 GLY A C 1
ATOM 4220 O O . GLY A 1 525 ? -14.229 18.954 7.452 1.00 45.19 525 GLY A O 1
ATOM 4221 N N . GLY A 1 526 ? -13.198 20.082 5.808 1.00 56.03 526 GLY A N 1
ATOM 4222 C CA . GLY A 1 526 ? -11.881 20.172 6.457 1.00 56.03 526 GLY A CA 1
ATOM 4223 C C . GLY A 1 526 ? -10.831 19.206 5.894 1.00 56.03 526 GLY A C 1
ATOM 4224 O O . GLY A 1 526 ? -11.103 18.432 4.984 1.00 56.03 526 GLY A O 1
ATOM 4225 N N . VAL A 1 527 ? -9.602 19.290 6.416 1.00 64.38 527 VAL A N 1
ATOM 4226 C CA . VAL A 1 527 ? -8.492 18.393 6.042 1.00 64.38 527 VAL A CA 1
ATOM 4227 C C . VAL A 1 527 ? -8.480 17.150 6.929 1.00 64.38 527 VAL A C 1
ATOM 4229 O O . VAL A 1 527 ? -8.549 17.255 8.153 1.00 64.38 527 VAL A O 1
ATOM 4232 N N . GLN A 1 528 ? -8.369 15.973 6.318 1.00 67.19 528 GLN A N 1
ATOM 4233 C CA . GLN A 1 528 ? -8.447 14.663 6.979 1.00 67.19 528 GLN A CA 1
ATOM 4234 C C . GLN A 1 528 ? -7.284 13.757 6.562 1.00 67.19 528 GLN A C 1
ATOM 4236 O O . GLN A 1 528 ? -6.477 14.151 5.732 1.00 67.19 528 GLN A O 1
ATOM 4241 N N . GLN A 1 529 ? -7.144 12.561 7.141 1.00 69.38 529 GLN A N 1
ATOM 4242 C CA . GLN A 1 529 ? -6.059 11.645 6.757 1.00 69.38 529 GLN A CA 1
ATOM 4243 C C . GLN A 1 529 ? -6.152 11.246 5.274 1.00 69.38 529 GLN A C 1
ATOM 4245 O O . GLN A 1 529 ? -5.157 11.331 4.561 1.00 69.38 529 GLN A O 1
ATOM 4250 N N . ASP A 1 530 ? -7.351 10.894 4.799 1.00 68.75 530 ASP A N 1
ATOM 4251 C CA . ASP A 1 530 ? -7.575 10.478 3.407 1.00 68.75 530 ASP A CA 1
ATOM 4252 C C . ASP A 1 530 ? -7.719 11.645 2.416 1.00 68.75 530 ASP A C 1
ATOM 4254 O O . ASP A 1 530 ? -7.572 11.464 1.208 1.00 68.75 530 ASP A O 1
ATOM 4258 N N . ASN A 1 531 ? -7.945 12.860 2.920 1.00 75.94 531 ASN A N 1
ATOM 4259 C CA . ASN A 1 531 ? -7.949 14.094 2.137 1.00 75.94 531 ASN A CA 1
ATOM 4260 C C . ASN A 1 531 ? -7.177 15.194 2.889 1.00 75.94 531 ASN A C 1
ATOM 4262 O O . ASN A 1 531 ? -7.779 16.093 3.488 1.00 75.94 531 ASN A O 1
ATOM 4266 N N . PRO A 1 532 ? -5.834 15.115 2.927 1.00 83.38 532 PRO A N 1
ATOM 4267 C CA . PRO A 1 532 ? -5.018 15.947 3.809 1.00 83.38 532 PRO A CA 1
ATOM 4268 C C . PRO A 1 532 ? -4.836 17.374 3.314 1.00 83.38 532 PRO A C 1
ATOM 4270 O O . PRO A 1 532 ? -4.200 18.161 4.010 1.00 83.38 532 PRO A O 1
ATOM 4273 N N . VAL A 1 533 ? -5.371 17.728 2.145 1.00 87.25 533 VAL A N 1
ATOM 4274 C CA . VAL A 1 533 ? -5.235 19.063 1.565 1.00 87.25 533 VAL A CA 1
ATOM 4275 C C . VAL A 1 533 ? -6.602 19.596 1.174 1.00 87.25 533 VAL A C 1
ATOM 4277 O O . VAL A 1 533 ? -7.373 18.944 0.477 1.00 87.25 533 VAL A O 1
ATOM 4280 N N . SER A 1 534 ? -6.881 20.821 1.599 1.00 88.12 534 SER A N 1
ATOM 4281 C CA . SER A 1 534 ? -7.995 21.613 1.087 1.00 88.12 534 SER A CA 1
ATOM 4282 C C . SER A 1 534 ? -7.436 22.736 0.230 1.00 88.12 534 SER A C 1
ATOM 4284 O O . SER A 1 534 ? -6.438 23.366 0.597 1.00 88.12 534 SER A O 1
ATOM 4286 N N . VAL A 1 535 ? -8.070 22.969 -0.916 1.00 89.75 535 VAL A N 1
ATOM 4287 C CA . VAL A 1 535 ? -7.663 24.009 -1.855 1.00 89.75 535 VAL A CA 1
ATOM 4288 C C . VAL A 1 535 ? -8.792 25.010 -2.007 1.00 89.75 535 VAL A C 1
ATOM 4290 O O . VAL A 1 535 ? -9.944 24.643 -2.215 1.00 89.75 535 VAL A O 1
ATOM 4293 N N . LEU A 1 536 ? -8.454 26.286 -1.880 1.00 90.06 536 LEU A N 1
ATOM 4294 C CA . LEU A 1 536 ? -9.378 27.393 -2.051 1.00 90.06 536 LEU A CA 1
ATOM 4295 C C . LEU A 1 536 ? -8.791 28.362 -3.068 1.00 90.06 536 LEU A C 1
ATOM 4297 O O . LEU A 1 536 ? -7.742 28.957 -2.820 1.00 90.06 536 LEU A O 1
ATOM 4301 N N . ALA A 1 537 ? -9.476 28.533 -4.193 1.00 91.25 537 ALA A N 1
ATOM 4302 C CA . ALA A 1 537 ? -9.126 29.526 -5.194 1.00 91.25 537 ALA A CA 1
ATOM 4303 C C . ALA A 1 537 ? -10.142 30.672 -5.156 1.00 91.25 537 ALA A C 1
ATOM 4305 O O . ALA A 1 537 ? -11.349 30.448 -5.163 1.00 91.25 537 ALA A O 1
ATOM 4306 N N . MET A 1 538 ? -9.665 31.913 -5.086 1.00 91.56 538 MET A N 1
ATOM 4307 C CA . MET A 1 538 ? -10.533 33.092 -5.099 1.00 91.56 538 MET A CA 1
ATOM 4308 C C . MET A 1 538 ? -9.866 34.275 -5.789 1.00 91.56 538 MET A C 1
ATOM 4310 O O . MET A 1 538 ? -8.651 34.459 -5.705 1.00 91.56 538 MET A O 1
ATOM 4314 N N . ARG A 1 539 ? -10.669 35.125 -6.433 1.00 88.62 539 ARG A N 1
ATOM 4315 C CA . ARG A 1 539 ? -10.202 36.401 -6.974 1.00 88.62 539 ARG A CA 1
ATOM 4316 C C . ARG A 1 539 ? -10.335 37.493 -5.911 1.00 88.62 539 ARG A C 1
ATOM 4318 O O . ARG A 1 539 ? -11.421 37.744 -5.402 1.00 88.62 539 ARG A O 1
ATOM 4325 N N . ILE A 1 540 ? -9.239 38.189 -5.625 1.00 87.56 540 ILE A N 1
ATOM 4326 C CA . ILE A 1 540 ? -9.196 39.368 -4.756 1.00 87.56 540 ILE A CA 1
ATOM 4327 C C . ILE A 1 540 ? -8.609 40.526 -5.566 1.00 87.56 540 ILE A C 1
ATOM 4329 O O . ILE A 1 540 ? -7.408 40.601 -5.821 1.00 87.56 540 ILE A O 1
ATOM 4333 N N . GLY A 1 541 ? -9.464 41.452 -6.007 1.00 86.12 541 GLY A N 1
ATOM 4334 C CA . GLY A 1 541 ? -9.032 42.599 -6.807 1.00 86.12 541 GLY A CA 1
ATOM 4335 C C . GLY A 1 541 ? -8.374 42.172 -8.125 1.00 86.12 541 GLY A C 1
ATOM 4336 O O . GLY A 1 541 ? -9.033 41.606 -8.996 1.00 86.12 541 GLY A O 1
ATOM 4337 N N . LYS A 1 542 ? -7.084 42.476 -8.303 1.00 89.62 542 LYS A N 1
ATOM 4338 C CA . LYS A 1 542 ? -6.295 42.124 -9.503 1.00 89.62 542 LYS A CA 1
ATOM 4339 C C . LYS A 1 542 ? -5.450 40.861 -9.320 1.00 89.62 542 LYS A C 1
ATOM 4341 O O . LYS A 1 542 ? -4.486 40.656 -10.048 1.00 89.62 542 LYS A O 1
ATOM 4346 N N . GLU A 1 543 ? -5.776 40.035 -8.338 1.00 93.00 543 GLU A N 1
ATOM 4347 C CA . GLU A 1 543 ? -5.047 38.806 -8.053 1.00 93.00 543 GLU A CA 1
ATOM 4348 C C . GLU A 1 543 ? -6.022 37.638 -7.933 1.00 93.00 543 GLU A C 1
ATOM 4350 O O . GLU A 1 543 ? -7.115 37.781 -7.387 1.00 93.00 543 GLU A O 1
ATOM 4355 N N . ILE A 1 544 ? -5.617 36.477 -8.433 1.00 93.88 544 ILE A N 1
ATOM 4356 C CA . ILE A 1 544 ? -6.222 35.194 -8.094 1.00 93.88 544 ILE A CA 1
ATOM 4357 C C . ILE A 1 544 ? -5.303 34.548 -7.063 1.00 93.88 544 ILE A C 1
ATOM 4359 O O . ILE A 1 544 ? -4.105 34.399 -7.304 1.00 93.88 544 ILE A O 1
ATOM 4363 N N . GLN A 1 545 ? -5.848 34.200 -5.904 1.00 95.62 545 GLN A N 1
ATOM 4364 C CA . GLN A 1 545 ? -5.127 33.515 -4.840 1.00 95.62 545 GLN A CA 1
ATOM 4365 C C . GLN A 1 545 ? -5.586 32.066 -4.778 1.00 95.62 545 GLN A C 1
ATOM 4367 O O . GLN A 1 545 ? -6.780 31.808 -4.647 1.00 95.62 545 GLN A O 1
ATOM 4372 N N . VAL A 1 546 ? -4.632 31.143 -4.848 1.00 96.44 546 VAL A N 1
ATOM 4373 C CA . VAL A 1 546 ? -4.852 29.701 -4.726 1.00 96.44 546 VAL A CA 1
ATOM 4374 C C . VAL A 1 546 ? -4.163 29.240 -3.456 1.00 96.44 546 VAL A C 1
ATOM 4376 O O . VAL A 1 546 ? -2.936 29.255 -3.350 1.00 96.44 546 VAL A O 1
ATOM 4379 N N . GLN A 1 547 ? -4.965 28.909 -2.454 1.00 95.75 547 GLN A N 1
ATOM 4380 C CA . GLN A 1 547 ? -4.513 28.569 -1.119 1.00 95.75 547 GLN A CA 1
ATOM 4381 C C . GLN A 1 547 ? -4.649 27.075 -0.882 1.00 95.75 547 GLN A C 1
ATOM 4383 O O . GLN A 1 547 ? -5.752 26.545 -0.924 1.00 95.75 547 GLN A O 1
ATOM 4388 N N . PHE A 1 548 ? -3.536 26.438 -0.546 1.00 95.31 548 PHE A N 1
ATOM 4389 C CA . PHE A 1 548 ? -3.487 25.067 -0.066 1.00 95.31 548 PHE A CA 1
ATOM 4390 C C . PHE A 1 548 ? -3.379 25.105 1.455 1.00 95.31 548 PHE A C 1
ATOM 4392 O O . PHE A 1 548 ? -2.515 25.799 1.999 1.00 95.31 548 PHE A O 1
ATOM 4399 N N . THR A 1 549 ? -4.254 24.380 2.142 1.00 92.94 549 THR A N 1
ATOM 4400 C CA . THR A 1 549 ? -4.172 24.143 3.587 1.00 92.94 549 THR A CA 1
ATOM 4401 C C . THR A 1 549 ? -4.005 22.652 3.809 1.00 92.94 549 THR A C 1
ATOM 4403 O O . THR A 1 549 ? -4.792 21.873 3.278 1.00 92.94 549 THR A O 1
ATOM 4406 N N . MET A 1 550 ? -2.993 22.267 4.583 1.00 92.81 550 MET A N 1
ATOM 4407 C CA . MET A 1 550 ? -2.590 20.883 4.810 1.00 92.81 550 MET A CA 1
ATOM 4408 C C . MET A 1 550 ? -2.894 20.461 6.251 1.00 92.81 550 MET A C 1
ATOM 4410 O O . MET A 1 550 ? -2.707 21.245 7.186 1.00 92.81 550 MET A O 1
ATOM 4414 N N . LYS A 1 551 ? -3.326 19.209 6.435 1.00 87.12 551 LYS A N 1
ATOM 4415 C CA . LYS A 1 551 ? -3.441 18.553 7.744 1.00 87.12 551 LYS A CA 1
ATOM 4416 C C . LYS A 1 551 ? -2.093 18.590 8.462 1.00 87.12 551 LYS A C 1
ATOM 4418 O O . LYS A 1 551 ? -1.038 18.497 7.838 1.00 87.12 551 LYS A O 1
ATOM 4423 N N . GLU A 1 552 ? -2.119 18.718 9.785 1.00 83.75 552 GLU A N 1
ATOM 4424 C CA . GLU A 1 552 ? -0.896 18.665 10.584 1.00 83.75 552 GLU A CA 1
ATOM 4425 C C . GLU A 1 552 ? -0.118 17.363 10.320 1.00 83.75 552 GLU A C 1
ATOM 4427 O O . GLU A 1 552 ? -0.695 16.275 10.286 1.00 83.75 552 GLU A O 1
ATOM 4432 N N . GLY A 1 553 ? 1.194 17.494 10.101 1.00 81.88 553 GLY A N 1
ATOM 4433 C CA . GLY A 1 553 ? 2.088 16.393 9.730 1.00 81.88 553 GLY A CA 1
ATOM 4434 C C . GLY A 1 553 ? 2.159 16.088 8.230 1.00 81.88 553 GLY A C 1
ATOM 4435 O O . GLY A 1 553 ? 3.076 15.384 7.822 1.00 81.88 553 GLY A O 1
ATOM 4436 N N . PHE A 1 554 ? 1.254 16.633 7.409 1.00 88.69 554 PHE A N 1
ATOM 4437 C CA . PHE A 1 554 ? 1.308 16.494 5.953 1.00 88.69 554 PHE A CA 1
ATOM 4438 C C . PHE A 1 554 ? 2.023 17.664 5.278 1.00 88.69 554 PHE A C 1
ATOM 4440 O O . PHE A 1 554 ? 1.973 18.814 5.731 1.00 88.69 554 PHE A O 1
ATOM 4447 N N . HIS A 1 555 ? 2.632 17.361 4.136 1.00 92.00 555 HIS A N 1
ATOM 4448 C CA . HIS A 1 555 ? 3.286 18.318 3.259 1.00 92.00 555 HIS A CA 1
ATOM 4449 C C . HIS A 1 555 ? 2.988 18.040 1.781 1.00 92.00 555 HIS A C 1
ATOM 4451 O O . HIS A 1 555 ? 2.628 16.924 1.413 1.00 92.00 555 HIS A O 1
ATOM 4457 N N . ILE A 1 556 ? 3.158 19.061 0.937 1.00 93.75 556 ILE A N 1
ATOM 4458 C CA . ILE A 1 556 ? 3.127 18.959 -0.534 1.00 93.75 556 ILE A CA 1
ATOM 4459 C C . ILE A 1 556 ? 4.457 19.446 -1.121 1.00 93.75 556 ILE A C 1
ATOM 4461 O O . ILE A 1 556 ? 5.159 20.246 -0.498 1.00 93.75 556 ILE A O 1
ATOM 4465 N N . TYR A 1 557 ? 4.824 18.981 -2.314 1.00 91.75 557 TYR A N 1
ATOM 4466 C CA . TYR A 1 557 ? 6.153 19.232 -2.881 1.00 91.75 557 TYR A CA 1
ATOM 4467 C C . TYR A 1 557 ? 6.218 20.520 -3.701 1.00 91.75 557 TYR A C 1
ATOM 4469 O O . TYR A 1 557 ? 5.409 20.740 -4.598 1.00 91.75 557 TYR A O 1
ATOM 4477 N N . ALA A 1 558 ? 7.221 21.350 -3.427 1.00 90.19 558 ALA A N 1
ATOM 4478 C CA . ALA A 1 558 ? 7.555 22.551 -4.193 1.00 90.19 558 ALA A CA 1
ATOM 4479 C C . ALA A 1 558 ? 8.679 22.291 -5.214 1.00 90.19 558 ALA A C 1
ATOM 4481 O O . ALA A 1 558 ? 8.751 22.950 -6.249 1.00 90.19 558 ALA A O 1
ATOM 4482 N N . ASN A 1 559 ? 9.583 21.351 -4.917 1.00 83.31 559 ASN A N 1
ATOM 4483 C CA . ASN A 1 559 ? 10.694 20.950 -5.782 1.00 83.31 559 ASN A CA 1
ATOM 4484 C C . ASN A 1 559 ? 11.118 19.507 -5.455 1.00 83.31 559 ASN A C 1
ATOM 4486 O O . ASN A 1 559 ? 11.163 19.146 -4.281 1.00 83.31 559 ASN A O 1
ATOM 4490 N N . SER A 1 560 ? 11.443 18.708 -6.473 1.00 70.81 560 SER A N 1
ATOM 4491 C CA . SER A 1 560 ? 11.755 17.27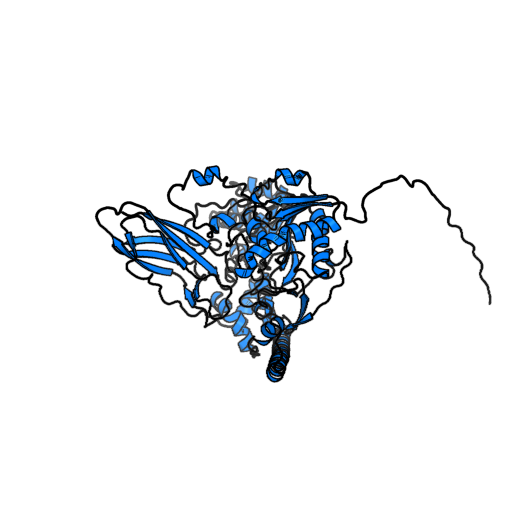3 -6.375 1.00 70.81 560 SER A CA 1
ATOM 4492 C C . SER A 1 560 ? 13.239 16.958 -6.166 1.00 70.81 560 SER A C 1
ATOM 4494 O O . SER A 1 560 ? 13.590 15.785 -6.052 1.00 70.81 560 SER A O 1
ATOM 4496 N N . GLY A 1 561 ? 14.122 17.958 -6.174 1.00 67.38 561 GLY A N 1
ATOM 4497 C CA . GLY A 1 561 ? 15.563 17.734 -6.260 1.00 67.38 561 GLY A CA 1
ATOM 4498 C C . GLY A 1 561 ? 15.974 17.107 -7.602 1.00 67.38 561 GLY A C 1
ATOM 4499 O O . GLY A 1 561 ? 15.274 17.244 -8.606 1.00 67.38 561 GLY A O 1
ATOM 4500 N N . GLU A 1 562 ? 17.125 16.428 -7.619 1.00 49.38 562 GLU A N 1
ATOM 4501 C CA . GLU A 1 562 ? 17.735 15.863 -8.838 1.00 49.38 562 GLU A CA 1
ATOM 4502 C C . GLU A 1 562 ? 17.137 14.504 -9.263 1.00 49.38 562 GLU A C 1
ATOM 4504 O O . GLU A 1 562 ? 17.280 14.129 -10.425 1.00 49.38 562 GLU A O 1
ATOM 4509 N N . GLU A 1 563 ? 16.442 13.781 -8.370 1.00 51.31 563 GLU A N 1
ATOM 4510 C CA . GLU A 1 563 ? 16.075 12.363 -8.588 1.00 51.31 563 GLU A CA 1
ATOM 4511 C C . GLU A 1 563 ? 14.672 11.948 -8.079 1.00 51.31 563 GLU A C 1
ATOM 4513 O O . GLU A 1 563 ? 14.269 10.798 -8.251 1.00 51.31 563 GLU A O 1
ATOM 4518 N N . GLY A 1 564 ? 13.890 12.843 -7.461 1.00 52.16 564 GLY A N 1
ATOM 4519 C CA . GLY A 1 564 ? 12.631 12.461 -6.808 1.00 52.16 564 GLY A CA 1
ATOM 4520 C C . GLY A 1 564 ? 11.485 12.105 -7.768 1.00 52.16 564 GLY A C 1
ATOM 4521 O O . GLY A 1 564 ? 11.171 12.863 -8.684 1.00 52.16 564 GLY A O 1
ATOM 4522 N N . ALA A 1 565 ? 10.774 11.004 -7.494 1.00 61.47 565 ALA A N 1
ATOM 4523 C CA . ALA A 1 565 ? 9.524 10.614 -8.168 1.00 61.47 565 ALA A CA 1
ATOM 4524 C C . ALA A 1 565 ? 8.276 11.360 -7.632 1.00 61.47 565 ALA A C 1
ATOM 4526 O O . ALA A 1 565 ? 7.152 10.867 -7.753 1.00 61.47 565 ALA A O 1
ATOM 4527 N N . TYR A 1 566 ? 8.466 12.526 -7.007 1.00 74.50 566 TYR A N 1
ATOM 4528 C CA . TYR A 1 566 ? 7.401 13.298 -6.365 1.00 74.50 566 TYR A CA 1
ATOM 4529 C C . TYR A 1 566 ? 6.582 14.090 -7.384 1.00 74.50 566 TYR A C 1
ATOM 4531 O O . TYR A 1 566 ? 7.132 14.673 -8.321 1.00 74.50 566 TYR A O 1
ATOM 4539 N N . VAL A 1 567 ? 5.267 14.178 -7.170 1.00 79.38 567 VAL A N 1
ATOM 4540 C CA . VAL A 1 567 ? 4.419 15.084 -7.955 1.00 79.38 567 VAL A CA 1
ATOM 4541 C C . VAL A 1 567 ? 4.475 16.482 -7.346 1.00 79.38 567 VAL A C 1
ATOM 4543 O O . VAL A 1 567 ? 4.051 16.701 -6.209 1.00 79.38 567 VAL A O 1
ATOM 4546 N N . LEU A 1 568 ? 5.022 17.426 -8.113 1.00 88.81 568 LEU A N 1
ATOM 4547 C CA . LEU A 1 568 ? 5.154 18.822 -7.704 1.00 88.81 568 LEU A CA 1
ATOM 4548 C C . LEU A 1 568 ? 3.808 19.539 -7.695 1.00 88.81 568 LEU A C 1
ATOM 4550 O O . LEU A 1 568 ? 2.930 19.252 -8.506 1.00 88.81 568 LEU A O 1
ATOM 4554 N N . THR A 1 569 ? 3.695 20.506 -6.789 1.00 92.88 569 THR A N 1
ATOM 4555 C CA . THR A 1 569 ? 2.562 21.424 -6.721 1.00 92.88 569 THR A CA 1
ATOM 4556 C C . THR A 1 569 ? 2.597 22.343 -7.937 1.00 92.88 569 THR A C 1
ATOM 4558 O O . THR A 1 569 ? 3.536 23.123 -8.094 1.00 92.88 569 THR A O 1
ATOM 4561 N N . ASP A 1 570 ? 1.575 22.260 -8.778 1.00 91.00 570 ASP A N 1
ATOM 4562 C CA . ASP A 1 570 ? 1.422 23.046 -9.999 1.00 91.00 570 ASP A CA 1
ATOM 4563 C C . ASP A 1 570 ? 0.021 23.659 -10.067 1.00 91.00 570 ASP A C 1
ATOM 4565 O O . ASP A 1 570 ? -0.956 23.074 -9.592 1.00 91.00 570 ASP A O 1
ATOM 4569 N N . VAL A 1 571 ? -0.075 24.856 -10.644 1.00 92.06 571 VAL A N 1
ATOM 4570 C CA . VAL A 1 571 ? -1.336 25.589 -10.794 1.00 92.06 571 VAL A CA 1
ATOM 4571 C C . VAL A 1 571 ? -1.396 26.197 -12.185 1.00 92.06 571 VAL A C 1
ATOM 4573 O O . VAL A 1 571 ? -0.540 27.000 -12.564 1.00 92.06 571 VAL A O 1
ATOM 4576 N N . LYS A 1 572 ? -2.443 25.848 -12.930 1.00 91.31 572 LYS A N 1
ATOM 4577 C CA . LYS A 1 572 ? -2.733 26.371 -14.266 1.00 91.31 572 LYS A CA 1
ATOM 4578 C C . LYS A 1 572 ? -4.079 27.079 -14.269 1.00 91.31 572 LYS A C 1
ATOM 4580 O O . LYS A 1 572 ? -4.980 26.719 -13.518 1.00 91.31 572 LYS A O 1
ATOM 4585 N N . PHE A 1 573 ? -4.199 28.088 -15.123 1.00 89.88 573 PHE A N 1
ATOM 4586 C CA . PHE A 1 573 ? -5.404 28.901 -15.232 1.00 89.88 573 PHE A CA 1
ATOM 4587 C C . PHE A 1 573 ? -5.896 28.940 -16.672 1.00 89.88 573 PHE A C 1
ATOM 4589 O O . PHE A 1 573 ? -5.114 29.228 -17.583 1.00 89.88 573 PHE A O 1
ATOM 4596 N N . GLU A 1 574 ? -7.197 28.746 -16.852 1.00 88.56 574 GLU A N 1
ATOM 4597 C CA . GLU A 1 574 ? -7.917 29.133 -18.059 1.00 88.56 574 GLU A CA 1
ATOM 4598 C C . GLU A 1 574 ? -8.705 30.403 -17.767 1.00 88.56 574 GLU A C 1
ATOM 4600 O O . GLU A 1 574 ? -9.550 30.453 -16.868 1.00 88.56 574 GLU A O 1
ATOM 4605 N N . TYR A 1 575 ? -8.390 31.462 -18.508 1.00 87.56 575 TYR A N 1
ATOM 4606 C CA . TYR A 1 575 ? -9.013 32.759 -18.304 1.00 87.56 575 TYR A CA 1
ATOM 4607 C C . TYR A 1 575 ? -10.207 32.927 -19.240 1.00 87.56 575 TYR A C 1
ATOM 4609 O O . TYR A 1 575 ? -10.097 32.630 -20.434 1.00 87.56 575 TYR A O 1
ATOM 4617 N N . PRO A 1 576 ? -11.332 33.463 -18.741 1.00 85.12 576 PRO A N 1
ATOM 4618 C CA . PRO A 1 576 ? -12.411 33.880 -19.608 1.00 85.12 576 PRO A CA 1
ATOM 4619 C C . PRO A 1 576 ? -11.969 35.092 -20.428 1.00 85.12 576 PRO A C 1
ATOM 4621 O O . PRO A 1 576 ? -10.953 35.746 -20.164 1.00 85.12 576 PRO A O 1
ATOM 4624 N N . ARG A 1 577 ? -12.787 35.432 -21.420 1.00 81.00 577 ARG A N 1
ATOM 4625 C CA . ARG A 1 577 ? -12.595 36.651 -22.199 1.00 81.00 577 ARG A CA 1
ATOM 4626 C C . ARG A 1 577 ? -12.481 37.868 -21.272 1.00 81.00 577 ARG A C 1
ATOM 4628 O O . ARG A 1 577 ? -13.105 37.919 -20.214 1.00 81.00 577 ARG A O 1
ATOM 4635 N N . GLY A 1 578 ? -11.621 38.815 -21.642 1.00 81.62 578 GLY A N 1
ATOM 4636 C CA . GLY A 1 578 ? -11.412 40.044 -20.877 1.00 81.62 578 GLY A CA 1
ATOM 4637 C C . GLY A 1 578 ? -10.600 39.897 -19.585 1.00 81.62 578 GLY A C 1
ATOM 4638 O O . GLY A 1 578 ? -10.422 40.901 -18.892 1.00 81.62 578 GLY A O 1
ATOM 4639 N N . ILE A 1 579 ? -10.077 38.710 -19.263 1.00 86.25 579 ILE A N 1
ATOM 4640 C CA . ILE A 1 579 ? -9.100 38.512 -18.186 1.00 86.25 579 ILE A CA 1
ATOM 4641 C C . ILE A 1 579 ? -7.820 37.934 -18.781 1.00 86.25 579 ILE A C 1
ATOM 4643 O O . ILE A 1 579 ? -7.857 36.982 -19.552 1.00 86.25 579 ILE A O 1
ATOM 4647 N N . GLU A 1 580 ? -6.679 38.509 -18.413 1.00 88.94 580 GLU A N 1
ATOM 4648 C CA . GLU A 1 580 ? -5.368 38.050 -18.875 1.00 88.94 580 GLU A CA 1
ATOM 4649 C C . GLU A 1 580 ? -4.367 38.020 -17.713 1.00 88.94 580 GLU A C 1
ATOM 4651 O O . GLU A 1 580 ? -4.460 38.861 -16.811 1.00 88.94 580 GLU A O 1
ATOM 4656 N N . PRO A 1 581 ? -3.385 37.102 -17.713 1.00 91.88 581 PRO A N 1
ATOM 4657 C CA . PRO A 1 581 ? -2.339 37.085 -16.696 1.00 91.88 581 PRO A CA 1
ATOM 4658 C C . PRO A 1 581 ? -1.473 38.355 -16.762 1.00 91.88 581 PRO A C 1
ATOM 4660 O O . PRO A 1 581 ? -0.982 38.742 -17.822 1.00 91.88 581 PRO A O 1
ATOM 4663 N N . ASP A 1 582 ? -1.225 38.986 -15.611 1.00 94.25 582 ASP A N 1
ATOM 4664 C CA . ASP A 1 582 ? -0.289 40.111 -15.467 1.00 94.25 582 ASP A CA 1
ATOM 4665 C C . ASP A 1 582 ? 1.077 39.629 -14.965 1.00 94.25 582 ASP A C 1
ATOM 4667 O O . ASP A 1 582 ? 1.504 39.890 -13.839 1.00 94.25 582 ASP A O 1
ATOM 4671 N N . GLY A 1 583 ? 1.757 38.861 -15.812 1.00 92.94 583 GLY A N 1
ATOM 4672 C CA . GLY A 1 583 ? 3.028 38.228 -15.478 1.00 92.94 583 GLY A CA 1
ATOM 4673 C C . GLY A 1 583 ? 2.872 36.808 -14.935 1.00 92.94 583 GLY A C 1
ATOM 4674 O O . GLY A 1 583 ? 1.844 36.153 -15.108 1.00 92.94 583 GLY A O 1
ATOM 4675 N N . LYS A 1 584 ? 3.953 36.302 -14.337 1.00 94.19 584 LYS A N 1
ATOM 4676 C CA . LYS A 1 584 ? 4.053 34.906 -13.896 1.00 94.19 584 LYS A CA 1
ATOM 4677 C C . LYS A 1 584 ? 3.341 34.681 -12.562 1.00 94.19 584 LYS A C 1
ATOM 4679 O O . LYS A 1 584 ? 3.289 35.581 -11.723 1.00 94.19 584 LYS A O 1
ATOM 4684 N N . LEU A 1 585 ? 2.892 33.444 -12.359 1.00 95.62 585 LEU A N 1
ATOM 4685 C CA . LEU A 1 585 ? 2.451 32.933 -11.068 1.00 95.62 585 LEU A CA 1
ATOM 4686 C C . LEU A 1 585 ? 3.533 33.176 -10.009 1.00 95.62 585 LEU A C 1
ATOM 4688 O O . LEU A 1 585 ? 4.687 32.771 -10.170 1.00 95.62 585 LEU A O 1
ATOM 4692 N N . LYS A 1 586 ? 3.160 33.855 -8.927 1.00 96.12 586 LYS A N 1
ATOM 4693 C CA . LYS A 1 586 ? 4.030 34.081 -7.776 1.00 96.12 586 LYS A CA 1
ATOM 4694 C C . LYS A 1 586 ? 3.921 32.872 -6.855 1.00 96.12 586 LYS A C 1
ATOM 4696 O O . LYS A 1 586 ? 2.871 32.637 -6.255 1.00 96.12 586 LYS A O 1
ATOM 4701 N N . VAL A 1 587 ? 5.016 32.128 -6.751 1.00 93.81 587 VAL A N 1
ATOM 4702 C CA . VAL A 1 587 ? 5.118 30.908 -5.947 1.00 93.81 587 VAL A CA 1
ATOM 4703 C C . VAL A 1 587 ? 6.036 31.180 -4.747 1.00 93.81 587 VAL A C 1
ATOM 4705 O O . VAL A 1 587 ? 7.176 31.599 -4.962 1.00 93.81 587 VAL A O 1
ATOM 4708 N N . PRO A 1 588 ? 5.571 31.000 -3.495 1.00 93.81 588 PRO A N 1
ATOM 4709 C CA . PRO A 1 588 ? 6.416 31.148 -2.309 1.00 93.81 588 PRO A CA 1
ATOM 4710 C C . PRO A 1 588 ? 7.577 30.150 -2.295 1.00 93.81 588 PRO A C 1
ATOM 4712 O O . PRO A 1 588 ? 7.469 29.053 -2.839 1.00 93.81 588 PRO A O 1
ATOM 4715 N N . GLU A 1 589 ? 8.680 30.485 -1.631 1.00 92.19 589 GLU A N 1
ATOM 4716 C CA . GLU A 1 589 ? 9.778 29.532 -1.465 1.00 92.19 589 GLU A CA 1
ATOM 4717 C C . GLU A 1 589 ? 9.380 28.389 -0.514 1.00 92.19 589 GLU A C 1
ATOM 4719 O O . GLU A 1 589 ? 8.802 28.623 0.548 1.00 92.19 589 GLU A O 1
ATOM 4724 N N . GLY A 1 590 ? 9.677 27.147 -0.907 1.00 90.88 590 GLY A N 1
ATOM 4725 C CA . GLY A 1 590 ? 9.460 25.968 -0.066 1.00 90.88 590 GLY A CA 1
ATOM 4726 C C . GLY A 1 590 ? 10.539 25.799 1.007 1.00 90.88 590 GLY A C 1
ATOM 4727 O O . GLY A 1 590 ? 11.694 26.187 0.819 1.00 90.88 590 GLY A O 1
ATOM 4728 N N . LYS A 1 591 ? 10.165 25.168 2.122 1.00 92.00 591 LYS A N 1
ATOM 4729 C CA . LYS A 1 591 ? 11.076 24.755 3.198 1.00 92.00 591 LYS A CA 1
ATOM 4730 C C . LYS A 1 591 ? 11.876 23.532 2.736 1.00 92.00 591 LYS A C 1
ATOM 4732 O O . LYS A 1 591 ? 11.324 22.678 2.048 1.00 92.00 591 LYS A O 1
ATOM 4737 N N . ALA A 1 592 ? 13.151 23.429 3.110 1.00 88.12 592 ALA A N 1
ATOM 4738 C CA . ALA A 1 592 ? 13.920 22.203 2.889 1.00 88.12 592 ALA A CA 1
ATOM 4739 C C . ALA A 1 592 ? 13.275 21.030 3.642 1.00 88.12 592 ALA A C 1
ATOM 4741 O O . ALA A 1 592 ? 12.907 21.172 4.812 1.00 88.12 592 ALA A O 1
ATOM 4742 N N . TYR A 1 593 ? 13.126 19.892 2.972 1.00 82.88 593 TYR A N 1
ATOM 4743 C CA . TYR A 1 593 ? 12.576 18.701 3.596 1.00 82.88 593 TYR A CA 1
ATOM 4744 C C . TYR A 1 593 ? 13.617 18.066 4.523 1.00 82.88 593 TYR A C 1
ATOM 4746 O O . TYR A 1 593 ? 14.793 17.966 4.183 1.00 82.88 593 TYR A O 1
ATOM 4754 N N . GLU A 1 594 ? 13.196 17.653 5.716 1.00 73.94 594 GLU A N 1
ATOM 4755 C CA . GLU A 1 594 ? 14.118 17.123 6.728 1.00 73.94 594 GLU A CA 1
ATOM 4756 C C . GLU A 1 594 ? 14.722 15.777 6.313 1.00 73.94 594 GLU A C 1
ATOM 4758 O O . GLU A 1 594 ? 15.888 15.521 6.608 1.00 73.94 594 GLU A O 1
ATOM 4763 N N . ALA A 1 595 ? 13.964 14.947 5.587 1.00 66.00 595 ALA A N 1
ATOM 4764 C CA . ALA A 1 595 ? 14.456 13.658 5.103 1.00 66.00 595 ALA A CA 1
ATOM 4765 C C . ALA A 1 595 ? 15.373 13.782 3.871 1.00 66.00 595 ALA A C 1
ATOM 4767 O O . ALA A 1 595 ? 16.217 12.917 3.652 1.00 66.00 595 ALA A O 1
ATOM 4768 N N . ASP A 1 596 ? 15.234 14.854 3.084 1.00 70.19 596 ASP A N 1
ATOM 4769 C CA . ASP A 1 596 ? 16.110 15.160 1.950 1.00 70.19 596 ASP A CA 1
ATOM 4770 C C . ASP A 1 596 ? 16.196 16.676 1.739 1.00 70.19 596 ASP A C 1
ATOM 4772 O O . ASP A 1 596 ? 15.277 17.313 1.222 1.00 70.19 596 ASP A O 1
ATOM 4776 N N . SER A 1 597 ? 17.339 17.261 2.094 1.00 76.69 597 SER A N 1
ATOM 4777 C CA . SER A 1 597 ? 17.556 18.708 2.017 1.00 76.69 597 SER A CA 1
ATOM 4778 C C . SER A 1 597 ? 17.562 19.267 0.589 1.00 76.69 597 SER A C 1
ATOM 4780 O O . SER A 1 597 ? 17.453 20.485 0.419 1.00 76.69 597 SER A O 1
ATOM 4782 N N . LYS A 1 598 ? 17.664 18.410 -0.441 1.00 79.25 598 LYS A N 1
ATOM 4783 C CA . LYS A 1 598 ? 17.528 18.805 -1.852 1.00 79.25 598 LYS A CA 1
ATOM 4784 C C . LYS A 1 598 ? 16.066 18.970 -2.275 1.00 79.25 598 LYS A C 1
ATOM 4786 O O . LYS A 1 598 ? 15.794 19.650 -3.265 1.00 79.25 598 LYS A O 1
ATOM 4791 N N . VAL A 1 599 ? 15.133 18.370 -1.541 1.00 83.25 599 VAL A N 1
ATOM 4792 C CA . VAL A 1 599 ? 13.691 18.466 -1.778 1.00 83.25 599 VAL A CA 1
ATOM 4793 C C . VAL A 1 599 ? 13.144 19.676 -1.024 1.00 83.25 599 VAL A C 1
ATOM 4795 O O . VAL A 1 599 ? 13.522 19.946 0.117 1.00 83.25 599 VAL A O 1
ATOM 4798 N N . LYS A 1 600 ? 12.233 20.424 -1.658 1.00 90.31 600 LYS A N 1
ATOM 4799 C CA . LYS A 1 600 ? 11.520 21.531 -1.001 1.00 90.31 600 LYS A CA 1
ATOM 4800 C C . LYS A 1 600 ? 10.039 21.215 -0.880 1.00 90.31 600 LYS A C 1
ATOM 4802 O O . LYS A 1 600 ? 9.432 20.742 -1.840 1.00 90.31 600 LYS A O 1
ATOM 4807 N N . ILE A 1 601 ? 9.457 21.535 0.271 1.00 93.38 601 ILE A N 1
ATOM 4808 C CA . ILE A 1 601 ? 8.071 21.224 0.627 1.00 93.38 601 ILE A CA 1
ATOM 4809 C C . ILE A 1 601 ? 7.326 22.441 1.188 1.00 93.38 601 ILE A C 1
ATOM 4811 O O . ILE A 1 601 ? 7.929 23.404 1.671 1.00 93.38 601 ILE A O 1
ATOM 4815 N N . TYR A 1 602 ? 5.999 22.375 1.145 1.00 95.31 602 TYR A N 1
ATOM 4816 C CA . TYR A 1 602 ? 5.093 23.252 1.879 1.00 95.31 602 TYR A CA 1
ATOM 4817 C C . TYR A 1 602 ? 4.391 22.460 2.982 1.00 95.31 602 TYR A C 1
ATOM 4819 O O . TYR A 1 602 ? 3.895 21.364 2.738 1.00 95.31 602 TYR A O 1
ATOM 4827 N N . GLU A 1 603 ? 4.292 23.045 4.174 1.00 92.94 603 GLU A N 1
ATOM 4828 C CA . GLU A 1 603 ? 3.605 22.490 5.348 1.00 92.94 603 GLU A CA 1
ATOM 4829 C C . GLU A 1 603 ? 2.580 23.509 5.864 1.00 92.94 603 GLU A C 1
ATOM 4831 O O . GLU A 1 603 ? 2.751 24.715 5.669 1.00 92.94 603 GLU A O 1
ATOM 4836 N N . LYS A 1 604 ? 1.538 23.043 6.567 1.00 91.38 604 LYS A N 1
ATOM 4837 C CA . LYS A 1 604 ? 0.443 23.851 7.147 1.00 91.38 604 LYS A CA 1
ATOM 4838 C C . LYS A 1 604 ? -0.400 24.603 6.114 1.00 91.38 604 LYS A C 1
ATOM 4840 O O . LYS A 1 604 ? -1.572 24.290 5.942 1.00 91.38 604 LYS A O 1
ATOM 4845 N N . LYS A 1 605 ? 0.163 25.616 5.454 1.00 94.81 605 LYS A N 1
ATOM 4846 C CA . LYS A 1 605 ? -0.542 26.468 4.495 1.00 94.81 605 LYS A CA 1
ATOM 4847 C C . LYS A 1 605 ? 0.421 27.166 3.540 1.00 94.81 605 LYS A C 1
ATOM 4849 O O . LYS A 1 605 ? 1.442 27.696 3.969 1.00 94.81 605 LYS A O 1
ATOM 4854 N N . VAL A 1 606 ? 0.045 27.246 2.266 1.00 97.19 606 VAL A N 1
ATOM 4855 C CA . VAL A 1 606 ? 0.742 28.038 1.244 1.00 97.19 606 VAL A CA 1
ATOM 4856 C C . VAL A 1 606 ? -0.271 28.708 0.313 1.00 97.19 606 VAL A C 1
ATOM 4858 O O . VAL A 1 606 ? -1.302 28.124 -0.010 1.00 97.19 606 VAL A O 1
ATOM 4861 N N . THR A 1 607 ? 0.009 29.942 -0.112 1.00 97.12 607 THR A N 1
ATOM 4862 C CA . THR A 1 607 ? -0.823 30.674 -1.080 1.00 97.12 607 THR A CA 1
ATOM 4863 C C . THR A 1 607 ? 0.010 31.035 -2.303 1.00 97.12 607 THR A C 1
ATOM 4865 O O . THR A 1 607 ? 0.996 31.762 -2.184 1.00 97.12 607 THR A O 1
ATOM 4868 N N . LEU A 1 608 ? -0.403 30.553 -3.472 1.00 97.12 608 LEU A N 1
ATOM 4869 C CA . LEU A 1 608 ? 0.144 30.939 -4.770 1.00 97.12 608 LEU A CA 1
ATOM 4870 C C . LEU A 1 608 ? -0.723 32.064 -5.343 1.00 97.12 608 LEU A C 1
ATOM 4872 O O . LEU A 1 608 ? -1.945 32.053 -5.189 1.00 97.12 608 LEU A O 1
ATOM 4876 N N . VAL A 1 609 ? -0.096 33.061 -5.968 1.00 97.12 609 VAL A N 1
ATOM 4877 C CA . VAL A 1 609 ? -0.791 34.288 -6.388 1.00 97.12 609 VAL A CA 1
ATOM 4878 C C . VAL A 1 609 ? -0.553 34.562 -7.862 1.00 97.12 609 VAL A C 1
ATOM 4880 O O . VAL A 1 609 ? 0.582 34.782 -8.281 1.00 97.12 609 VAL A O 1
ATOM 4883 N N . GLN A 1 610 ? -1.626 34.604 -8.643 1.00 96.88 610 GLN A N 1
ATOM 4884 C CA . GLN A 1 610 ? -1.606 34.953 -10.057 1.00 96.88 610 GLN A CA 1
ATOM 4885 C C . GLN A 1 610 ? -2.145 36.374 -10.253 1.00 96.88 610 GLN A C 1
ATOM 4887 O O . GLN A 1 610 ? -3.350 36.602 -10.124 1.00 96.88 610 GLN A O 1
ATOM 4892 N N . PRO A 1 611 ? -1.284 37.352 -10.574 1.00 96.00 611 PRO A N 1
ATOM 4893 C CA . PRO A 1 611 ? -1.743 38.682 -10.951 1.00 96.00 611 PRO A CA 1
ATOM 4894 C C . PRO A 1 611 ? -2.517 38.631 -12.273 1.00 96.00 611 PRO A C 1
ATOM 4896 O O . PRO A 1 611 ? -2.147 37.877 -13.177 1.00 96.00 611 PRO A O 1
ATOM 4899 N N . VAL A 1 612 ? -3.564 39.444 -12.408 1.00 92.62 612 VAL A N 1
ATOM 4900 C CA . VAL A 1 612 ? -4.408 39.513 -13.608 1.00 92.62 612 VAL A CA 1
ATOM 4901 C C . VAL A 1 612 ? -4.761 40.946 -14.000 1.00 92.62 612 VAL A C 1
ATOM 4903 O O . VAL A 1 612 ? -4.964 41.829 -13.160 1.00 92.62 612 VAL A O 1
ATOM 4906 N N . LYS A 1 613 ? -4.898 41.166 -15.307 1.00 89.31 613 LYS A N 1
ATOM 4907 C CA . LYS A 1 613 ? -5.514 42.355 -15.901 1.00 89.31 613 LYS A CA 1
ATOM 4908 C C . LYS A 1 613 ? -6.970 42.061 -16.212 1.00 89.31 613 LYS A C 1
ATOM 4910 O O . LYS A 1 613 ? -7.314 40.964 -16.634 1.00 89.31 613 LYS A O 1
ATOM 4915 N N . VAL A 1 614 ? -7.806 43.078 -16.034 1.00 82.19 614 VAL A N 1
ATOM 4916 C CA . VAL A 1 614 ? -9.229 43.030 -16.373 1.00 82.19 614 VAL A CA 1
ATOM 4917 C C . VAL A 1 614 ? -9.500 44.084 -17.426 1.00 82.19 614 VAL A C 1
ATOM 4919 O O . VAL A 1 614 ? -9.219 45.265 -17.210 1.00 82.19 614 VAL A O 1
ATOM 4922 N N . ILE A 1 615 ? -10.050 43.652 -18.552 1.00 76.44 615 ILE A N 1
ATOM 4923 C CA . ILE A 1 615 ? -10.439 44.501 -19.669 1.00 76.44 615 ILE A CA 1
ATOM 4924 C C . ILE A 1 615 ? -11.926 44.851 -19.470 1.00 76.44 615 ILE A C 1
ATOM 4926 O O . ILE A 1 615 ? -12.774 43.965 -19.574 1.00 76.44 615 ILE A O 1
ATOM 4930 N N . PRO A 1 616 ? -12.273 46.116 -19.152 1.00 63.06 616 PRO A N 1
ATOM 4931 C CA . PRO A 1 616 ? -13.568 46.475 -18.554 1.00 63.06 616 PRO A CA 1
ATOM 4932 C C . PRO A 1 616 ? -14.833 46.204 -19.385 1.00 63.06 616 PRO A C 1
ATOM 4934 O O . PRO A 1 616 ? -15.929 46.336 -18.851 1.00 63.06 616 PRO A O 1
ATOM 4937 N N . ALA A 1 617 ? -14.713 45.882 -20.676 1.00 60.53 617 ALA A N 1
ATOM 4938 C CA . ALA A 1 617 ? -15.856 45.776 -21.586 1.00 60.53 617 ALA A CA 1
ATOM 4939 C C . ALA A 1 617 ? -16.379 44.341 -21.796 1.00 60.53 617 ALA A C 1
ATOM 4941 O O . ALA A 1 617 ? -17.474 44.192 -22.330 1.00 60.53 617 ALA A O 1
ATOM 4942 N N . ASP A 1 618 ? -15.633 43.302 -21.398 1.00 60.50 618 ASP A N 1
ATOM 4943 C CA . ASP A 1 618 ? -15.981 41.906 -21.722 1.00 60.50 618 ASP A CA 1
ATOM 4944 C C . ASP A 1 618 ? -15.467 40.913 -20.662 1.00 60.50 618 ASP A C 1
ATOM 4946 O O . ASP A 1 618 ? -14.872 39.901 -20.997 1.00 60.50 618 ASP A O 1
ATOM 4950 N N . ASN A 1 619 ? -15.621 41.231 -19.369 1.00 63.34 619 ASN A N 1
ATOM 4951 C CA . ASN A 1 619 ? -15.051 40.464 -18.250 1.00 63.34 619 ASN A CA 1
ATOM 4952 C C . ASN A 1 619 ? -16.031 39.460 -17.609 1.00 63.34 619 ASN A C 1
ATOM 4954 O O . ASN A 1 619 ? -15.886 39.129 -16.438 1.00 63.34 619 ASN A O 1
ATOM 4958 N N . LYS A 1 620 ? -17.056 38.985 -18.320 1.00 63.66 620 LYS A N 1
ATOM 4959 C CA . LYS A 1 620 ? -17.999 37.999 -17.765 1.00 63.66 620 LYS A CA 1
ATOM 4960 C C . LYS A 1 620 ? -17.493 36.581 -18.032 1.00 63.66 620 LYS A C 1
ATOM 4962 O O . LYS A 1 620 ? -17.269 36.223 -19.182 1.00 63.66 620 LYS A O 1
ATOM 4967 N N . GLY A 1 621 ? -17.347 35.772 -16.985 1.00 71.62 621 GLY A N 1
ATOM 4968 C CA . GLY A 1 621 ? -16.988 34.359 -17.109 1.00 71.62 621 GLY A CA 1
ATOM 4969 C C . GLY A 1 621 ? -16.364 33.785 -15.841 1.00 71.62 621 GLY A C 1
ATOM 4970 O O . GLY A 1 621 ? -16.083 34.515 -14.893 1.00 71.62 621 GLY A O 1
ATOM 4971 N N . VAL A 1 622 ? -16.163 32.472 -15.837 1.00 81.38 622 VAL A N 1
ATOM 4972 C CA . VAL A 1 622 ? -15.501 31.732 -14.758 1.00 81.38 622 VAL A CA 1
ATOM 4973 C C . VAL A 1 622 ? -14.032 31.558 -15.131 1.00 81.38 622 VAL A C 1
ATOM 4975 O O . VAL A 1 622 ? -13.722 31.254 -16.282 1.00 81.38 622 VAL A O 1
ATOM 4978 N N . ILE A 1 623 ? -13.126 31.795 -14.184 1.00 86.19 623 ILE A N 1
ATOM 4979 C CA . ILE A 1 623 ? -11.727 31.383 -14.330 1.00 86.19 623 ILE A CA 1
ATOM 4980 C C . ILE A 1 623 ? -11.636 29.941 -13.838 1.00 86.19 623 ILE A C 1
ATOM 4982 O O . ILE A 1 623 ? -12.029 29.668 -12.704 1.00 86.19 623 ILE A O 1
ATOM 4986 N N . ILE A 1 624 ? -11.098 29.043 -14.659 1.00 87.25 624 ILE A N 1
ATOM 4987 C CA . ILE A 1 624 ? -10.846 27.660 -14.247 1.00 87.25 624 ILE A CA 1
ATOM 4988 C C . ILE A 1 624 ? -9.419 27.570 -13.725 1.00 87.25 624 ILE A C 1
ATOM 4990 O O . ILE A 1 624 ? -8.468 27.934 -14.416 1.00 87.25 624 ILE A O 1
ATOM 4994 N N . CYS A 1 625 ? -9.271 27.127 -12.481 1.00 89.12 625 CYS A N 1
ATOM 4995 C CA . CYS A 1 625 ? -7.989 26.903 -11.831 1.00 89.12 625 CYS A CA 1
ATOM 4996 C C . CYS A 1 625 ? -7.746 25.397 -11.697 1.00 89.12 625 CYS A C 1
ATOM 4998 O O . CYS A 1 625 ? -8.316 24.759 -10.815 1.00 89.12 625 CYS A O 1
ATOM 5000 N N . THR A 1 626 ? -6.875 24.833 -12.531 1.00 89.06 626 THR A N 1
ATOM 5001 C CA . THR A 1 626 ? -6.439 23.435 -12.417 1.00 89.06 626 THR A CA 1
ATOM 5002 C C . THR A 1 626 ? -5.254 23.359 -11.464 1.00 89.06 626 THR A C 1
ATOM 5004 O O . THR A 1 626 ? -4.192 23.921 -11.744 1.00 89.06 626 THR A O 1
ATOM 5007 N N . VAL A 1 627 ? -5.409 22.653 -10.348 1.00 89.81 627 VAL A N 1
ATOM 5008 C CA . VAL A 1 627 ? -4.324 22.418 -9.386 1.00 89.81 627 VAL A CA 1
ATOM 5009 C C . VAL A 1 627 ? -3.867 20.970 -9.458 1.00 89.81 627 VAL A C 1
ATOM 5011 O O . VAL A 1 627 ? -4.683 20.071 -9.615 1.00 89.81 627 VAL A O 1
ATOM 5014 N N . THR A 1 628 ? -2.563 20.729 -9.351 1.00 89.75 628 THR A N 1
ATOM 5015 C CA . THR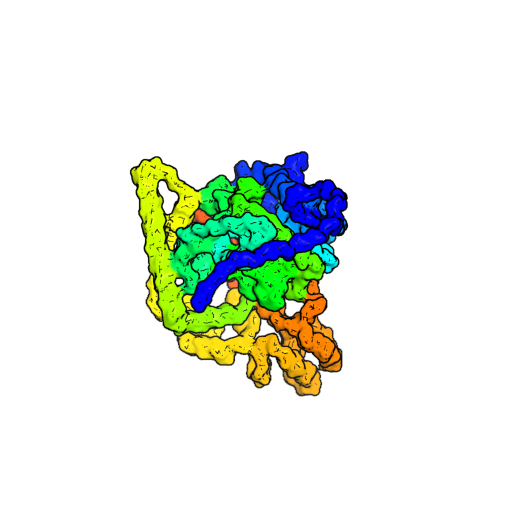 A 1 628 ? -1.978 19.388 -9.223 1.00 89.75 628 THR A CA 1
ATOM 5016 C C . THR A 1 628 ? -1.026 19.370 -8.040 1.00 89.75 628 THR A C 1
ATOM 5018 O O . THR A 1 628 ? -0.233 20.291 -7.893 1.00 89.75 628 THR A O 1
ATOM 5021 N N . TYR A 1 629 ? -1.102 18.360 -7.181 1.00 89.50 629 TYR A N 1
ATOM 5022 C CA . TYR A 1 629 ? -0.218 18.201 -6.027 1.00 89.50 629 TYR A CA 1
ATOM 5023 C C . TYR A 1 629 ? -0.180 16.744 -5.568 1.00 89.50 629 TYR A C 1
ATOM 5025 O O . TYR A 1 629 ? -1.055 15.951 -5.888 1.00 89.50 629 TYR A O 1
ATOM 5033 N N . GLN A 1 630 ? 0.812 16.376 -4.766 1.00 88.31 630 GLN A N 1
ATOM 5034 C CA . GLN A 1 630 ? 0.777 15.146 -3.981 1.00 88.31 630 GLN A CA 1
ATOM 5035 C C . GLN A 1 630 ? 1.095 15.476 -2.535 1.00 88.31 630 GLN A C 1
ATOM 5037 O O . GLN A 1 630 ? 2.028 16.230 -2.263 1.00 88.31 630 GLN A O 1
ATOM 5042 N N . ALA A 1 631 ? 0.304 14.905 -1.633 1.00 88.50 631 ALA A N 1
ATOM 5043 C CA . ALA A 1 631 ? 0.469 15.079 -0.204 1.00 88.50 631 ALA A CA 1
ATOM 5044 C C . ALA A 1 631 ? 1.079 13.829 0.423 1.00 88.50 631 ALA A C 1
ATOM 5046 O O . ALA A 1 631 ? 0.609 12.718 0.169 1.00 88.50 631 ALA A O 1
ATOM 5047 N N . CYS A 1 632 ? 2.093 14.013 1.261 1.00 84.56 632 CYS A N 1
ATOM 5048 C CA . CYS A 1 632 ? 2.698 12.941 2.040 1.00 84.56 632 CYS A CA 1
ATOM 5049 C C . CYS A 1 632 ? 2.843 13.355 3.505 1.00 84.56 632 CYS A C 1
ATOM 5051 O O . CYS A 1 632 ? 2.965 14.541 3.815 1.00 84.56 632 CYS A O 1
ATOM 5053 N N . ASP A 1 633 ? 2.833 12.372 4.396 1.00 82.00 633 ASP A N 1
ATOM 5054 C CA . ASP A 1 633 ? 3.389 12.481 5.742 1.00 82.00 633 ASP A CA 1
ATOM 5055 C C . ASP A 1 633 ? 4.672 11.631 5.829 1.00 82.00 633 ASP A C 1
ATOM 5057 O O . ASP A 1 633 ? 5.206 11.186 4.806 1.00 82.00 633 ASP A O 1
ATOM 5061 N N . ASP A 1 634 ? 5.199 11.418 7.034 1.00 73.50 634 ASP A N 1
ATOM 5062 C CA . ASP A 1 634 ? 6.437 10.651 7.222 1.00 73.50 634 ASP A CA 1
ATOM 5063 C C . ASP A 1 634 ? 6.276 9.158 6.898 1.00 73.50 634 ASP A C 1
ATOM 5065 O O . ASP A 1 634 ? 7.266 8.443 6.759 1.00 73.50 634 ASP A O 1
ATOM 5069 N N . MET A 1 635 ? 5.037 8.675 6.796 1.00 71.94 635 MET A N 1
ATOM 5070 C CA . MET A 1 635 ? 4.710 7.267 6.618 1.00 71.94 635 MET A CA 1
ATOM 5071 C C . MET A 1 635 ? 4.185 6.975 5.220 1.00 71.94 635 MET A C 1
ATOM 5073 O O . MET A 1 635 ? 4.595 5.985 4.612 1.00 71.94 635 MET A O 1
ATOM 5077 N N . ILE A 1 636 ? 3.263 7.791 4.711 1.00 74.50 636 ILE A N 1
ATOM 5078 C CA . ILE A 1 636 ? 2.475 7.532 3.510 1.00 74.50 636 ILE A CA 1
ATOM 5079 C C . ILE A 1 636 ? 2.434 8.736 2.581 1.00 74.50 636 ILE A C 1
ATOM 5081 O O . ILE A 1 636 ? 2.412 9.888 2.994 1.00 74.50 636 ILE A O 1
ATOM 5085 N N . CYS A 1 637 ? 2.391 8.433 1.287 1.00 77.69 637 CYS A N 1
ATOM 5086 C CA . CYS A 1 637 ? 1.996 9.390 0.274 1.00 77.69 637 CYS A CA 1
ATOM 5087 C C . CYS A 1 637 ? 0.591 9.054 -0.192 1.00 77.69 637 CYS A C 1
ATOM 5089 O O . CYS A 1 637 ? 0.321 7.914 -0.577 1.00 77.69 637 CYS A O 1
ATOM 5091 N N . MET A 1 638 ? -0.277 10.055 -0.193 1.00 81.81 638 MET A N 1
ATOM 5092 C CA . MET A 1 638 ? -1.586 9.938 -0.810 1.00 81.81 638 MET A CA 1
ATOM 5093 C C . MET A 1 638 ? -1.429 9.850 -2.329 1.00 81.81 638 MET A C 1
ATOM 5095 O O . MET A 1 638 ? -0.394 10.265 -2.885 1.00 81.81 638 MET A O 1
ATOM 5099 N N . PRO A 1 639 ? -2.439 9.316 -3.033 1.00 77.12 639 PRO A N 1
ATOM 5100 C CA . PRO A 1 639 ? -2.494 9.493 -4.466 1.00 77.12 639 PRO A CA 1
ATOM 5101 C C . PRO A 1 639 ? -2.357 10.980 -4.825 1.00 77.12 639 PRO A C 1
ATOM 5103 O O . PRO A 1 639 ? -2.922 11.831 -4.132 1.00 77.12 639 PRO A O 1
ATOM 5106 N N . PRO A 1 640 ? -1.588 11.319 -5.871 1.00 82.62 640 PRO A N 1
ATOM 5107 C CA . PRO A 1 640 ? -1.577 12.666 -6.418 1.00 82.62 640 PRO A CA 1
ATOM 5108 C C . PRO A 1 640 ? -2.996 13.152 -6.689 1.00 82.62 640 PRO A C 1
ATOM 5110 O O . PRO A 1 640 ? -3.815 12.393 -7.202 1.00 82.62 640 PRO A O 1
ATOM 5113 N N . VAL A 1 641 ? -3.266 14.407 -6.358 1.00 83.19 641 VAL A N 1
ATOM 5114 C CA . VAL A 1 641 ? -4.506 15.111 -6.653 1.00 83.19 641 VAL A CA 1
ATOM 5115 C C . VAL A 1 641 ? -4.298 15.978 -7.881 1.00 83.19 641 VAL A C 1
ATOM 5117 O O . VAL A 1 641 ? -3.375 16.790 -7.904 1.00 83.19 641 VAL A O 1
ATOM 5120 N N . THR A 1 642 ? -5.187 15.853 -8.856 1.00 84.69 642 THR A N 1
ATOM 5121 C CA . THR A 1 642 ? -5.451 16.918 -9.819 1.00 84.69 642 THR A CA 1
ATOM 5122 C C . THR A 1 642 ? -6.938 17.240 -9.768 1.00 84.69 642 THR A C 1
ATOM 5124 O O . THR A 1 642 ? -7.744 16.321 -9.805 1.00 84.69 642 THR A O 1
ATOM 5127 N N . GLU A 1 643 ? -7.300 18.514 -9.629 1.00 80.06 643 GLU A N 1
ATOM 5128 C CA . GLU A 1 643 ? -8.698 18.965 -9.555 1.00 80.06 643 GLU A CA 1
ATOM 5129 C C . GLU A 1 643 ? -8.859 20.352 -10.194 1.00 80.06 643 GLU A C 1
ATOM 5131 O O . GLU A 1 643 ? -7.910 21.145 -10.242 1.00 80.06 643 GLU A O 1
ATOM 5136 N N . GLU A 1 644 ? -10.058 20.641 -10.696 1.00 84.69 644 GLU A N 1
ATOM 5137 C CA . GLU A 1 644 ? -10.431 21.946 -11.245 1.00 84.69 644 GLU A CA 1
ATOM 5138 C C . GLU A 1 644 ? -11.278 22.720 -10.235 1.00 84.69 644 GLU A C 1
ATOM 5140 O O . GLU A 1 644 ? -12.211 22.188 -9.637 1.00 84.69 644 GLU A O 1
ATOM 5145 N N . ILE A 1 645 ? -10.938 23.992 -10.034 1.00 85.50 645 ILE A N 1
ATOM 5146 C CA . ILE A 1 645 ? -11.622 24.883 -9.101 1.00 85.50 645 ILE A CA 1
ATOM 5147 C C . ILE A 1 645 ? -12.130 26.088 -9.879 1.00 85.50 645 ILE A C 1
ATOM 5149 O O . ILE A 1 645 ? -11.350 26.827 -10.488 1.00 85.50 645 ILE A O 1
ATOM 5153 N N . GLU A 1 646 ? -13.438 26.309 -9.830 1.00 86.25 646 GLU A N 1
ATOM 5154 C CA . GLU A 1 646 ? -14.058 27.489 -10.414 1.00 86.25 646 GLU A CA 1
ATOM 5155 C C . GLU A 1 646 ? -13.816 28.720 -9.539 1.00 86.25 646 GLU A C 1
ATOM 5157 O O . GLU A 1 646 ? -14.161 28.762 -8.357 1.00 86.25 646 GLU A O 1
ATOM 5162 N N . VAL A 1 647 ? -13.259 29.766 -10.141 1.00 84.00 647 VAL A N 1
ATOM 5163 C CA . VAL A 1 647 ? -13.144 31.080 -9.515 1.00 84.00 647 VAL A CA 1
ATOM 5164 C C . VAL A 1 647 ? -14.151 32.006 -10.180 1.00 84.00 647 VAL A C 1
ATOM 5166 O O . VAL A 1 647 ? -13.939 32.499 -11.294 1.00 84.00 647 VAL A O 1
ATOM 5169 N N . ILE A 1 648 ? -15.265 32.236 -9.481 1.00 73.06 648 ILE A N 1
ATOM 5170 C CA . ILE A 1 648 ? -16.326 33.128 -9.951 1.00 73.06 648 ILE A CA 1
ATOM 5171 C C . ILE A 1 648 ? -15.785 34.550 -10.028 1.00 73.06 648 ILE A C 1
ATOM 5173 O O . ILE A 1 648 ? -15.248 35.102 -9.062 1.00 73.06 648 ILE A O 1
ATOM 5177 N N . ASN A 1 649 ? -15.970 35.154 -11.196 1.00 65.12 649 ASN A N 1
ATOM 5178 C CA . ASN A 1 649 ? -15.658 36.547 -11.398 1.00 65.12 649 ASN A CA 1
ATOM 5179 C C . ASN A 1 649 ? -16.807 37.428 -10.883 1.00 65.12 649 ASN A C 1
ATOM 5181 O O . ASN A 1 649 ? -17.805 37.594 -11.584 1.00 65.12 649 ASN A O 1
ATOM 5185 N N . LEU A 1 650 ? -16.682 37.941 -9.653 1.00 52.25 650 LEU A N 1
ATOM 5186 C CA . LEU A 1 650 ? -17.624 38.913 -9.077 1.00 52.25 650 LEU A CA 1
ATOM 5187 C C . LEU A 1 650 ? -17.465 40.311 -9.688 1.00 52.25 650 LEU A C 1
ATOM 5189 O O . LEU A 1 650 ? -16.303 40.766 -9.861 1.00 52.25 650 LEU A O 1
#